Protein 1FVU (pdb70)

B-factor: mean 34.43, std 16.85, range [8.09, 100.43]

InterPro domains:
  IPR001304 C-type lectin-like [PF00059] (19-129)
  IPR001304 C-type lectin-like [PS50041] (9-129)
  IPR001304 C-type lectin-like [SM00034] (2-129)
  IPR016186 C-type lectin-like/link domain superfamily [G3DSA:3.10.100.10] (1-132)
  IPR016187 C-type lectin fold [SSF56436] (1-132)
  IPR018378 C-type lectin, conserved site [PS00615] (103-128)
  IPR050111 C-type lectin and snaclec domain-containing protein [PTHR22803] (2-131)

CATH classification: 3.10.100.10

Sequence (508 aa):
DCPSGWSSYEGNCYKFFQQKMNWADAERFCSEQAKGGHLVSIKIYSKEKDFVGDLVTKNIQSSDLYAWIGLRVENKEKQCSSEWSDGSSVSYENVVERTVKKCFALEKDLGFVLWINLYCAQKNPFVCKSPPPDCPPDWSSYEGHCYRFFKEWMHWDDAEEFCTEQQTGAHLVSFQSKEEADFVRSLTSEMLKGDVVWIGLSDVWNKCRFEWTDGMEFDYLIAEYECVASKPTNNKWWIIPCTRFKNFVCEFQADCPSGWSSYEGNCYKFFQQKMNWADAERFCSEQAKGGHLVSIKIYSKEKDFVGDLVTKNIQSSDLYAWIGLRVENKEKQCSSEWSDGSSVSYENVVERTVKKCFALEKDLGFVLWINLYCAQKNPFVCKSPPPDCPPDWSSYEGHCYRFFKEWMHWDDAEEFCTEQQTGAHLVSFQSKEEADFVRSLTSEMLKGDVVWIGLSDVWNKCRFEWTDGMEFDYLIAEYECVASKPTNNKWWIIPCTRFKNFVCEFQA

Foldseek 3Di:
DADPQWDDDPQKTKHWFFFWAFQVVVQVVQCVVAPQKGFADDPLVDCRLVVVLVRCVVPPDDPFFWAFGPFWDPDPDQDPDQADPVRHGDDDDDDDLQVRFTTKTQGPPPRSSDIDTHRRRGIGIGMMMGGHD/DDDPQWDDDPQKTKAWFQFWDQQVVQQVVQCVVDPAKGFADDPDVVVLLVVLVRCPPFDQPDWAFGPFWQVPVVDADDDPVGDHDPDVPDATWGWTARSVVRDIDIGHSRGIHIGMMMGSD/DAPPQWDDDPQKTKHWFQWWAFQVVQQVVQCVVDPQKGFADDDLPDCRLVVVLVRCLVDYDPPAFWAFGRFWAPDPDQDPDQADPVRHGDDDDDDDLQVRFTTKTQGPVPRSRDIDTHRRRGIGIGMMMGGGD/DDDPQWDDDDQKTKHWFPFWFFQVVQQVVQCVPDPAKGFADDPDPVVLLVVLVRCVPDDAPDWAFGPFKPVPQPDDDQDPDPDGDPDSPDAIWGWTFHSPNRDIDIGHSGGTHITMMMDGD

Solvent-accessible surface area: 22685 Å² total; per-residue (Å²): 147,20,60,118,57,31,39,61,46,138,48,43,0,3,58,16,18,49,114,98,33,36,22,62,60,0,28,168,43,0,51,118,80,30,90,50,2,50,1,0,2,4,97,76,105,46,151,1,37,70,46,0,2,75,16,0,78,164,85,28,126,55,67,17,44,46,0,0,0,0,0,76,1,53,8,160,90,69,12,14,2,81,100,6,36,46,46,29,83,34,97,53,60,58,4,21,123,61,1,19,34,18,0,0,0,1,45,53,36,39,35,4,20,64,37,18,0,11,65,27,55,36,131,11,0,0,0,0,30,6,60,66,132,196,24,32,115,123,23,38,70,51,143,73,48,11,4,76,28,12,109,73,101,33,10,13,46,55,0,24,97,38,0,57,122,57,66,122,39,0,48,1,0,3,4,84,38,112,96,12,5,52,45,4,109,80,36,4,85,113,20,54,133,13,12,1,2,0,0,0,0,19,27,0,0,43,102,7,122,13,87,10,40,49,66,59,157,21,130,169,150,34,10,41,36,6,0,0,0,3,32,12,66,68,14,96,0,26,1,3,28,1,2,29,24,12,5,0,0,0,12,24,131,91,162,25,53,116,62,29,39,81,40,121,59,39,0,2,60,18,12,52,93,108,48,32,22,61,34,0,28,122,28,0,54,122,81,24,196,37,2,54,0,0,0,5,98,57,99,36,166,0,11,81,45,0,2,79,21,0,75,151,86,18,100,97,70,10,65,48,0,0,0,0,0,77,2,64,12,180,94,74,2,12,3,86,91,3,36,51,46,34,85,30,90,49,45,29,10,27,82,68,6,6,43,16,0,0,0,2,21,40,29,18,29,5,15,20,31,20,6,11,48,29,56,32,103,11,0,0,0,0,18,3,66,70,142,174,29,54,116,105,21,46,66,50,139,54,39,3,3,69,25,12,83,72,82,51,21,15,54,66,0,24,99,44,0,55,130,73,45,103,60,0,41,0,0,0,4,91,36,119,86,8,1,55,42,3,82,79,35,16,105,117,34,83,150,23,20,9,4,0,0,1,0,15,26,0,1,23,97,7,116,13,90,15,42,36,86,43,150,38,132,165,110,52,4,22,23,9,0,0,0,3,36,17,53,82,10,80,0,33,3,21,30,3,13,78,87,28,0,0,0,0,8,22,144,97

Radius of gyration: 24.45 Å; Cα contacts (8 Å, |Δi|>4): 1153; chains: 4; bounding box: 59×62×69 Å

Organism: Bothrops jararaca (NCBI:txid8724)

Nearest PDB structures (foldseek):
  1fvu-assembly1_A  TM=1.008E+00  e=7.105E-29  Bothrops jararaca
  1v4l-assembly1_A  TM=9.682E-01  e=2.156E-19  Protobothrops mucrosquamatus
  1c3a-assembly1_A  TM=9.721E-01  e=1.277E-18  Protobothrops flavoviridis
  1uos-assembly1_A  TM=9.691E-01  e=5.232E-18  Crotalus durissus terrificus
  3bx4-assembly1_C  TM=9.411E-01  e=2.074E-16  unclassified

Structure (mmCIF, N/CA/C/O backbone):
data_1FVU
#
_entry.id   1FVU
#
_cell.length_a   64.829
_cell.length_b   69.666
_cell.length_c   103.509
_cell.angle_alpha   90.00
_cell.angle_beta   90.00
_cell.angle_gamma   90.00
#
_symmetry.space_group_name_H-M   'P 21 21 21'
#
loop_
_entity.id
_entity.type
_entity.pdbx_description
1 polymer 'BOTROCETIN ALPHA CHAIN'
2 polymer 'BOTROCETIN BETA CHAIN'
3 non-polymer 'MAGNESIUM ION'
4 water water
#
loop_
_atom_site.group_PDB
_atom_site.id
_atom_site.type_symbol
_atom_site.label_atom_id
_atom_site.label_alt_id
_atom_site.label_comp_id
_atom_site.label_asym_id
_atom_site.label_entity_id
_atom_site.label_seq_id
_atom_site.pdbx_PDB_ins_code
_atom_site.Cartn_x
_atom_site.Cartn_y
_atom_site.Cartn_z
_atom_site.occupancy
_atom_site.B_iso_or_equiv
_atom_site.auth_seq_id
_atom_site.auth_comp_id
_atom_site.auth_asym_id
_atom_site.auth_atom_id
_atom_site.pdbx_PDB_model_num
ATOM 1 N N . ASP A 1 1 ? -5.339 23.400 50.496 1.00 36.72 1 ASP A N 1
ATOM 2 C CA . ASP A 1 1 ? -5.535 21.955 50.184 1.00 36.51 1 ASP A CA 1
ATOM 3 C C . ASP A 1 1 ? -6.027 21.818 48.750 1.00 34.98 1 ASP A C 1
ATOM 4 O O . ASP A 1 1 ? -6.450 22.793 48.130 1.00 31.02 1 ASP A O 1
ATOM 9 N N . CYS A 1 2 ? -5.966 20.601 48.223 1.00 33.38 2 CYS A N 1
ATOM 10 C CA . CYS A 1 2 ? -6.422 20.331 46.864 1.00 32.09 2 CYS A CA 1
ATOM 11 C C . CYS A 1 2 ? -6.908 18.892 46.787 1.00 31.11 2 CYS A C 1
ATOM 12 O O . CYS A 1 2 ? -6.512 18.053 47.597 1.00 28.26 2 CYS A O 1
ATOM 15 N N . PRO A 1 3 ? -7.803 18.591 45.836 1.00 28.97 3 PRO A N 1
ATOM 16 C CA . PRO A 1 3 ? -8.270 17.208 45.748 1.00 28.21 3 PRO A CA 1
ATOM 17 C C . PRO A 1 3 ? -7.158 16.302 45.231 1.00 26.65 3 PRO A C 1
ATOM 18 O O . PRO A 1 3 ? -6.176 16.773 44.659 1.00 25.14 3 PRO A O 1
ATOM 22 N N . SER A 1 4 ? -7.313 15.003 45.451 1.00 27.35 4 SER A N 1
ATOM 23 C CA . SER A 1 4 ? -6.336 14.016 45.010 1.00 25.60 4 SER A CA 1
ATOM 24 C C . SER A 1 4 ? -6.044 14.141 43.516 1.00 24.49 4 SER A C 1
ATOM 25 O O . SER A 1 4 ? -6.964 14.191 42.701 1.00 26.79 4 SER A O 1
ATOM 28 N N . GLY A 1 5 ? -4.760 14.194 43.168 1.00 26.97 5 GLY A N 1
ATOM 29 C CA . GLY A 1 5 ? -4.369 14.303 41.773 1.00 29.19 5 GLY A CA 1
ATOM 30 C C . GLY A 1 5 ? -4.012 15.717 41.353 1.00 31.72 5 GLY A C 1
ATOM 31 O O . GLY A 1 5 ? -3.293 15.923 40.371 1.00 33.96 5 GLY A O 1
ATOM 32 N N . TRP A 1 6 ? -4.516 16.694 42.099 1.00 29.15 6 TRP A N 1
ATOM 33 C CA . TRP A 1 6 ? -4.251 18.097 41.800 1.00 26.49 6 TRP A CA 1
ATOM 34 C C . TRP A 1 6 ? -3.141 18.613 42.705 1.00 29.87 6 TRP A C 1
ATOM 35 O O . TRP A 1 6 ? -3.074 18.249 43.881 1.00 33.51 6 TRP A O 1
ATOM 46 N N . SER A 1 7 ? -2.267 19.450 42.158 1.00 27.27 7 SER A N 1
ATOM 47 C CA . SER A 1 7 ? -1.158 20.004 42.923 1.00 30.02 7 SER A CA 1
ATOM 48 C C . SER A 1 7 ? -1.459 21.436 43.338 1.00 34.23 7 SER A C 1
ATOM 49 O O . SER A 1 7 ? -1.918 22.249 42.532 1.00 28.74 7 SER A O 1
ATOM 52 N N . SER A 1 8 ? -1.190 21.740 44.602 1.00 34.38 8 SER A N 1
ATOM 53 C CA . SER A 1 8 ? -1.456 23.061 45.148 1.00 35.59 8 SER A CA 1
ATOM 54 C C . SER A 1 8 ? -0.302 24.041 44.995 1.00 35.68 8 SER A C 1
ATOM 55 O O . SER A 1 8 ? 0.866 23.679 45.133 1.00 32.63 8 SER A O 1
ATOM 58 N N . TYR A 1 9 ? -0.653 25.288 44.703 1.00 33.22 9 TYR A N 1
ATOM 59 C CA . TYR A 1 9 ? 0.311 26.369 44.557 1.00 32.70 9 TYR A CA 1
ATOM 60 C C . TYR A 1 9 ? -0.390 27.700 44.780 1.00 31.51 9 TYR A C 1
ATOM 61 O O . TYR A 1 9 ? -1.375 28.019 44.110 1.00 30.96 9 TYR A O 1
ATOM 70 N N . GLU A 1 10 ? 0.124 28.467 45.734 1.00 33.79 10 GLU A N 1
ATOM 71 C CA . GLU A 1 10 ? -0.430 29.771 46.081 1.00 36.98 10 GLU A CA 1
ATOM 72 C C . GLU A 1 10 ? -1.937 29.759 46.310 1.00 35.93 10 GLU A C 1
ATOM 73 O O . GLU A 1 10 ? -2.644 30.690 45.911 1.00 34.27 10 GLU A O 1
ATOM 79 N N . GLY A 1 11 ? -2.429 28.705 46.954 1.00 31.99 11 GLY A N 1
ATOM 80 C CA . GLY A 1 11 ? -3.849 28.622 47.254 1.00 30.17 11 GLY A CA 1
ATOM 81 C C . GLY A 1 11 ? -4.769 28.083 46.178 1.00 30.59 11 GLY A C 1
ATOM 82 O O . GLY A 1 11 ? -5.974 27.948 46.401 1.00 36.04 11 GLY A O 1
ATOM 83 N N . ASN A 1 12 ? -4.225 27.776 45.009 1.00 24.90 12 ASN A N 1
ATOM 84 C CA . ASN A 1 12 ? -5.047 27.242 43.934 1.00 25.05 12 ASN A CA 1
ATOM 85 C C . ASN A 1 12 ? -4.613 25.826 43.581 1.00 21.89 12 ASN A C 1
ATOM 86 O O . ASN A 1 12 ? -3.578 25.354 44.052 1.00 24.17 12 ASN A O 1
ATOM 91 N N . CYS A 1 13 ? -5.411 25.142 42.768 1.00 21.02 13 CYS A N 1
ATOM 92 C CA . CYS A 1 13 ? -5.092 23.770 42.392 1.00 23.19 13 CYS A CA 1
ATOM 93 C C . CYS A 1 13 ? -4.839 23.583 40.896 1.00 27.34 13 CYS A C 1
ATOM 94 O O . CYS A 1 13 ? -5.609 24.050 40.048 1.00 28.58 13 CYS A O 1
ATOM 97 N N . TYR A 1 14 ? -3.749 22.880 40.594 1.00 26.29 14 TYR A N 1
ATOM 98 C CA . TYR A 1 14 ? -3.324 22.636 39.219 1.00 24.83 14 TYR A CA 1
ATOM 99 C C . TYR A 1 14 ? -3.224 21.152 38.874 1.00 28.01 14 TYR A C 1
ATOM 100 O O . TYR A 1 14 ? -2.875 20.328 39.731 1.00 23.00 14 TYR A O 1
ATOM 109 N N . LYS A 1 15 ? -3.514 20.812 37.618 1.00 24.15 15 LYS A N 1
ATOM 110 C CA . LYS A 1 15 ? -3.410 19.425 37.178 1.00 28.29 15 LYS A CA 1
ATOM 111 C C . LYS A 1 15 ? -3.171 19.271 35.681 1.00 32.30 15 LYS A C 1
ATOM 112 O O . LYS A 1 15 ? -3.895 19.837 34.854 1.00 30.72 15 LYS A O 1
ATOM 118 N N . PHE A 1 16 ? -2.142 18.497 35.346 1.00 31.41 16 PHE A N 1
ATOM 119 C CA . PHE A 1 16 ? -1.794 18.213 33.960 1.00 33.32 16 PHE A CA 1
ATOM 120 C C . PHE A 1 16 ? -2.619 17.018 33.500 1.00 32.49 16 PHE A C 1
ATOM 121 O O . PHE A 1 16 ? -2.699 16.007 34.199 1.00 31.82 16 PHE A O 1
ATOM 129 N N . PHE A 1 17 ? -3.237 17.140 32.330 1.00 32.60 17 PHE A N 1
ATOM 130 C CA . PHE A 1 17 ? -4.039 16.061 31.765 1.00 33.33 17 PHE A CA 1
ATOM 131 C C . PHE A 1 17 ? -3.384 15.535 30.488 1.00 40.39 17 PHE A C 1
ATOM 132 O O . PHE A 1 17 ? -2.975 16.312 29.624 1.00 37.80 17 PHE A O 1
ATOM 140 N N . GLN A 1 18 ? -3.294 14.212 30.373 1.00 46.26 18 GLN A N 1
ATOM 141 C CA . GLN A 1 18 ? -2.680 13.580 29.209 1.00 52.57 18 GLN A CA 1
ATOM 142 C C . GLN A 1 18 ? -3.628 13.339 28.040 1.00 50.84 18 GLN A C 1
ATOM 143 O O . GLN A 1 18 ? -3.181 13.071 26.927 1.00 52.44 18 GLN A O 1
ATOM 149 N N . GLN A 1 19 ? -4.931 13.424 28.285 1.00 49.80 19 GLN A N 1
ATOM 150 C CA . GLN A 1 19 ? -5.894 13.227 27.211 1.00 48.46 19 GLN A CA 1
ATOM 151 C C . GLN A 1 19 ? -5.684 14.369 26.230 1.00 44.91 19 GLN A C 1
ATOM 152 O O . GLN A 1 19 ? -5.616 15.528 26.634 1.00 41.19 19 GLN A O 1
ATOM 158 N N . LYS A 1 20 ? -5.567 14.049 24.948 1.00 41.23 20 LYS A N 1
ATOM 159 C CA . LYS A 1 20 ? -5.372 15.079 23.939 1.00 40.48 20 LYS A CA 1
ATOM 160 C C . LYS A 1 20 ? -6.712 15.632 23.477 1.00 38.43 20 LYS A C 1
ATOM 161 O O . LYS A 1 20 ? -7.598 14.882 23.063 1.00 35.40 20 LYS A O 1
ATOM 167 N N . MET A 1 21 ? -6.850 16.951 23.561 1.00 33.73 21 MET A N 1
ATOM 168 C CA . MET A 1 21 ? -8.074 17.633 23.166 1.00 29.45 21 MET A CA 1
ATOM 169 C C . MET A 1 21 ? -7.708 18.940 22.478 1.00 27.64 21 MET A C 1
ATOM 170 O O . MET A 1 21 ? -6.616 19.460 22.683 1.00 26.71 21 MET A O 1
ATOM 175 N N . ASN A 1 22 ? -8.608 19.471 21.656 1.00 24.91 22 ASN A N 1
ATOM 176 C CA . ASN A 1 22 ? -8.319 20.744 21.017 1.00 27.33 22 ASN A CA 1
ATOM 177 C C . ASN A 1 22 ? -8.458 21.796 22.113 1.00 25.99 22 ASN A C 1
ATOM 178 O O . ASN A 1 22 ? -9.005 21.516 23.180 1.00 24.30 22 ASN A O 1
ATOM 183 N N . TRP A 1 23 ? -7.962 22.997 21.852 1.00 25.41 23 TRP A N 1
ATOM 184 C CA . TRP A 1 23 ? -7.996 24.079 22.827 1.00 24.16 23 TRP A CA 1
ATOM 185 C C . TRP A 1 23 ? -9.355 24.312 23.502 1.00 25.37 23 TRP A C 1
ATOM 186 O O . TRP A 1 23 ? -9.452 24.319 24.732 1.00 22.17 23 TRP A O 1
ATOM 197 N N . ALA A 1 24 ? -10.402 24.505 22.706 1.00 22.00 24 ALA A N 1
ATOM 198 C CA . ALA A 1 24 ? -11.733 24.759 23.250 1.00 28.86 24 ALA A CA 1
ATOM 199 C C . ALA A 1 24 ? -12.289 23.623 24.111 1.00 27.81 24 ALA A C 1
ATOM 200 O O . ALA A 1 24 ? -12.885 23.871 25.160 1.00 24.17 24 ALA A O 1
ATOM 202 N N . ASP A 1 25 ? -12.110 22.382 23.671 1.00 27.24 25 ASP A N 1
ATOM 203 C CA . ASP A 1 25 ? -12.607 21.245 24.441 1.00 31.26 25 ASP A CA 1
ATOM 204 C C . ASP A 1 25 ? -11.859 21.128 25.759 1.00 30.91 25 ASP A C 1
ATOM 205 O O . ASP A 1 25 ? -12.433 20.729 26.772 1.00 34.14 25 ASP A O 1
ATOM 210 N N . ALA A 1 26 ? -10.576 21.477 25.743 1.00 24.93 26 ALA A N 1
ATOM 211 C CA . ALA A 1 26 ? -9.764 21.422 26.951 1.00 24.37 26 ALA A CA 1
ATOM 212 C C . ALA A 1 26 ? -10.270 22.456 27.959 1.00 23.88 26 ALA A C 1
ATOM 213 O O . ALA A 1 26 ? -10.364 22.171 29.149 1.00 23.45 26 ALA A O 1
ATOM 215 N N . GLU A 1 27 ? -10.596 23.657 27.485 1.00 22.58 27 GLU A N 1
ATOM 216 C CA . GLU A 1 27 ? -11.114 24.694 28.371 1.00 25.26 27 GLU A CA 1
ATOM 217 C C . GLU A 1 27 ? -12.441 24.218 28.951 1.00 24.43 27 GLU A C 1
ATOM 218 O O . GLU A 1 27 ? -12.666 24.311 30.157 1.00 24.50 27 GLU A O 1
ATOM 224 N N . ARG A 1 28 ? -13.313 23.705 28.091 1.00 26.56 28 ARG A N 1
ATOM 225 C CA . ARG A 1 28 ? -14.603 23.204 28.541 1.00 31.30 28 ARG A CA 1
ATOM 226 C C . ARG A 1 28 ? -14.382 22.096 29.566 1.00 30.56 28 ARG A C 1
ATOM 227 O O . ARG A 1 28 ? -15.025 22.070 30.615 1.00 28.17 28 ARG A O 1
ATOM 235 N N . PHE A 1 29 ? -13.466 21.182 29.263 1.00 29.35 29 PHE A N 1
ATOM 236 C CA . PHE A 1 29 ? -13.170 20.089 30.180 1.00 29.14 29 PHE A CA 1
ATOM 237 C C . PHE A 1 29 ? -12.718 20.640 31.539 1.00 29.00 29 PHE A C 1
ATOM 238 O O . PHE A 1 29 ? -13.267 20.271 32.579 1.00 29.94 29 PHE A O 1
ATOM 246 N N . CYS A 1 30 ? -11.736 21.534 31.535 1.00 24.96 30 CYS A N 1
ATOM 247 C CA . CYS A 1 30 ? -11.255 22.120 32.786 1.00 26.56 30 CYS A CA 1
ATOM 248 C C . CYS A 1 30 ? -12.390 22.744 33.599 1.00 27.12 30 CYS A C 1
ATOM 249 O O . CYS A 1 30 ? -12.393 22.660 34.828 1.00 25.73 30 CYS A O 1
ATOM 252 N N . SER A 1 31 ? -13.353 23.362 32.919 1.00 24.55 31 SER A N 1
ATOM 253 C CA . SER A 1 31 ? -14.462 24.013 33.615 1.00 31.58 31 SER A CA 1
ATOM 254 C C . SER A 1 31 ? -15.406 23.031 34.296 1.00 34.28 31 SER A C 1
ATOM 255 O O . SER A 1 31 ? -16.149 23.407 35.208 1.00 34.15 31 SER A O 1
ATOM 258 N N . GLU A 1 32 ? -15.376 21.777 33.862 1.00 34.31 32 GLU A N 1
ATOM 259 C CA . GLU A 1 32 ? -16.245 20.758 34.439 1.00 39.38 32 GLU A CA 1
ATOM 260 C C . GLU A 1 32 ? -15.578 19.966 35.563 1.00 39.19 32 GLU A C 1
ATOM 261 O O . GLU A 1 32 ? -16.259 19.426 36.434 1.00 37.31 32 GLU A O 1
ATOM 267 N N . GLN A 1 33 ? -14.250 19.903 35.546 1.00 40.40 33 GLN A N 1
ATOM 268 C CA . GLN A 1 33 ? -13.506 19.167 36.565 1.00 44.78 33 GLN A CA 1
ATOM 269 C C . GLN A 1 33 ? -13.620 19.783 37.956 1.00 45.89 33 GLN A C 1
ATOM 270 O O . GLN A 1 33 ? -13.429 19.099 38.962 1.00 42.05 33 GLN A O 1
ATOM 276 N N . ALA A 1 34 ? -13.927 21.074 38.007 1.00 47.29 34 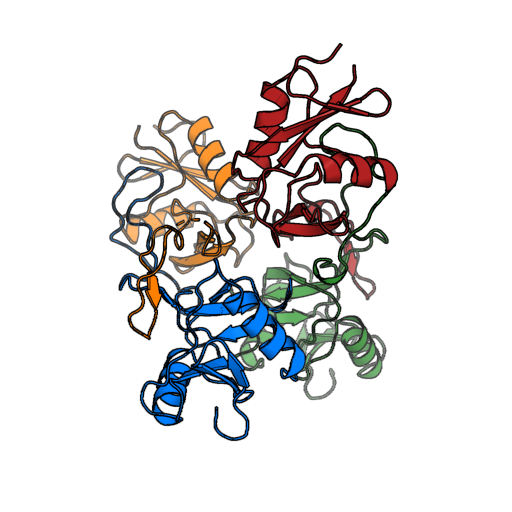ALA A N 1
ATOM 277 C CA . ALA A 1 34 ? -14.075 21.778 39.275 1.00 49.81 34 ALA A CA 1
ATOM 278 C C . ALA A 1 34 ? -14.694 23.147 39.035 1.00 50.35 34 ALA A C 1
ATOM 279 O O . ALA A 1 34 ? -14.462 23.766 37.996 1.00 50.00 34 ALA A O 1
ATOM 281 N N . LYS A 1 35 ? -15.490 23.613 39.993 1.00 49.58 35 LYS A N 1
ATOM 282 C CA . LYS A 1 35 ? -16.130 24.917 39.866 1.00 49.06 35 LYS A CA 1
ATOM 283 C C . LYS A 1 35 ? -15.030 25.955 39.757 1.00 44.78 35 LYS A C 1
ATOM 284 O O . LYS A 1 35 ? -14.049 25.905 40.496 1.00 47.29 35 LYS A O 1
ATOM 286 N N . GLY A 1 36 ? -15.186 26.887 38.820 1.00 39.97 36 GLY A N 1
ATOM 287 C CA . GLY A 1 36 ? -14.185 27.918 38.633 1.00 32.15 36 GLY A CA 1
ATOM 288 C C . GLY A 1 36 ? -12.973 27.425 37.859 1.00 29.76 36 GLY A C 1
ATOM 289 O O . GLY A 1 36 ? -12.021 28.174 37.640 1.00 26.49 36 GLY A O 1
ATOM 290 N N . GLY A 1 37 ? -13.002 26.162 37.449 1.00 25.94 37 GLY A N 1
ATOM 291 C CA . GLY A 1 37 ? -11.889 25.607 36.697 1.00 24.54 37 GLY A CA 1
ATOM 292 C C . GLY A 1 37 ? -11.765 26.176 35.290 1.00 25.89 37 GLY A C 1
ATOM 293 O O . GLY A 1 37 ? -12.764 26.433 34.622 1.00 21.01 37 GLY A O 1
ATOM 294 N N . HIS A 1 38 ? -10.524 26.363 34.847 1.00 26.13 38 HIS A N 1
ATOM 295 C CA . HIS A 1 38 ? -10.208 26.897 33.518 1.00 21.57 38 HIS A CA 1
ATOM 296 C C . HIS A 1 38 ? -8.877 26.317 33.064 1.00 22.00 38 HIS A C 1
ATOM 297 O O . HIS A 1 38 ? -8.189 25.649 33.837 1.00 19.53 38 HIS A O 1
ATOM 304 N N . LEU A 1 39 ? -8.514 26.587 31.810 1.00 25.06 39 LEU A N 1
ATOM 305 C CA . LEU A 1 39 ? -7.211 26.174 31.309 1.00 20.26 39 LEU A CA 1
ATOM 306 C C . LEU A 1 39 ? -6.340 27.121 32.122 1.00 22.50 39 LEU A C 1
ATOM 307 O O . LEU A 1 39 ? -6.744 28.248 32.400 1.00 19.11 39 LEU A O 1
ATOM 312 N N . VAL A 1 40 ? -5.160 26.673 32.520 1.00 22.76 40 VAL A N 1
ATOM 313 C CA . VAL A 1 40 ? -4.289 27.504 33.336 1.00 23.98 40 VAL A CA 1
ATOM 314 C C . VAL A 1 40 ? -3.931 28.852 32.722 1.00 24.98 40 VAL A C 1
ATOM 315 O O . VAL A 1 40 ? -3.717 28.965 31.514 1.00 25.88 40 VAL A O 1
ATOM 319 N N . SER A 1 41 ? -3.899 29.879 33.566 1.00 23.55 41 SER A N 1
ATOM 320 C CA . SER A 1 41 ? -3.491 31.210 33.143 1.00 24.07 41 SER A CA 1
ATOM 321 C C . SER A 1 41 ? -2.156 31.343 33.869 1.00 28.00 41 SER A C 1
ATOM 322 O O . SER A 1 41 ? -1.935 30.668 34.880 1.00 31.36 41 SER A O 1
ATOM 325 N N . ILE A 1 42 ? -1.259 32.180 33.367 1.00 26.87 42 ILE A N 1
ATOM 326 C CA . ILE A 1 42 ? 0.047 32.296 33.995 1.00 31.61 42 ILE A CA 1
ATOM 327 C C . ILE A 1 42 ? 0.566 33.713 34.176 1.00 33.58 42 ILE A C 1
ATOM 328 O O . ILE A 1 42 ? 0.731 34.460 33.212 1.00 35.77 42 ILE A O 1
ATOM 333 N N . LYS A 1 43 ? 0.809 34.071 35.432 1.00 41.55 43 LYS A N 1
ATOM 334 C CA . LYS A 1 43 ? 1.353 35.373 35.776 1.00 52.06 43 LYS A CA 1
ATOM 335 C C . LYS A 1 43 ? 2.857 35.164 35.633 1.00 60.39 43 LYS A C 1
ATOM 336 O O . LYS A 1 43 ? 3.570 34.906 36.603 1.00 60.80 43 LYS A O 1
ATOM 342 N N . ILE A 1 44 ? 3.308 35.257 34.386 1.00 67.16 44 ILE A N 1
ATOM 343 C CA . ILE A 1 44 ? 4.696 35.045 33.997 1.00 74.65 44 ILE A CA 1
ATOM 344 C C . ILE A 1 44 ? 5.755 35.862 34.741 1.00 80.12 44 ILE A C 1
ATOM 345 O O . ILE A 1 44 ? 6.950 35.723 34.477 1.00 85.75 44 ILE A O 1
ATOM 350 N N . TYR A 1 45 ? 5.332 36.706 35.670 1.00 80.69 45 TYR A N 1
ATOM 351 C CA . TYR A 1 45 ? 6.262 37.520 36.445 1.00 77.43 45 TYR A CA 1
ATOM 352 C C . TYR A 1 45 ? 6.397 36.975 37.864 1.00 74.79 45 TYR A C 1
ATOM 353 O O . TYR A 1 45 ? 7.038 37.591 38.716 1.00 78.32 45 TYR A O 1
ATOM 355 N N . SER A 1 46 ? 5.785 35.819 38.110 1.00 68.95 46 SER A N 1
ATOM 356 C CA . SER A 1 46 ? 5.838 35.182 39.420 1.00 62.10 46 SER A CA 1
ATOM 357 C C . SER A 1 46 ? 6.322 33.748 39.247 1.00 58.31 46 SER A C 1
ATOM 358 O O . SER A 1 46 ? 6.552 33.298 38.125 1.00 59.85 46 SER A O 1
ATOM 361 N N . LYS A 1 47 ? 6.469 33.030 40.355 1.00 54.84 47 LYS A N 1
ATOM 362 C CA . LYS A 1 47 ? 6.939 31.654 40.302 1.00 52.78 47 LYS A CA 1
ATOM 363 C C . LYS A 1 47 ? 5.870 30.681 39.812 1.00 47.57 47 LYS A C 1
ATOM 364 O O . LYS A 1 47 ? 6.076 29.468 39.823 1.00 44.09 47 LYS A O 1
ATOM 370 N N . GLU A 1 48 ? 4.732 31.210 39.373 1.00 44.13 48 GLU A N 1
ATOM 371 C CA . GLU A 1 48 ? 3.662 30.353 38.874 1.00 40.09 48 GLU A CA 1
ATOM 372 C C . GLU A 1 48 ? 4.099 29.626 37.603 1.00 40.48 48 GLU A C 1
ATOM 373 O O . GLU A 1 48 ? 3.803 28.447 37.425 1.00 37.65 48 GLU A O 1
ATOM 379 N N . LYS A 1 49 ? 4.811 30.317 36.721 1.00 43.34 49 LYS A N 1
ATOM 380 C CA . LYS A 1 49 ? 5.247 29.671 35.490 1.00 48.03 49 LYS A CA 1
ATOM 381 C C . LYS A 1 49 ? 6.261 28.571 35.783 1.00 44.09 49 LYS A C 1
ATOM 382 O O . LYS A 1 49 ? 6.246 27.515 35.147 1.00 43.33 49 LYS A O 1
ATOM 388 N N . ASP A 1 50 ? 7.136 28.815 36.753 1.00 42.88 50 ASP A N 1
ATOM 389 C CA . ASP A 1 50 ? 8.140 27.827 37.128 1.00 41.31 50 ASP A CA 1
ATOM 390 C C . ASP A 1 50 ? 7.426 26.598 37.667 1.00 37.30 50 ASP A C 1
ATOM 391 O O . ASP A 1 50 ? 7.781 25.466 37.341 1.00 39.89 50 ASP A O 1
ATOM 396 N N . PHE A 1 51 ? 6.410 26.831 38.493 1.00 32.67 51 PHE A N 1
ATOM 397 C CA . PHE A 1 51 ? 5.639 25.741 39.075 1.00 31.04 51 PHE A CA 1
ATOM 398 C C . PHE A 1 51 ? 4.926 24.948 37.993 1.00 30.85 51 PHE A C 1
ATOM 399 O O . PHE A 1 51 ? 4.977 23.720 37.984 1.00 31.83 51 PHE A O 1
ATOM 407 N N . VAL A 1 52 ? 4.259 25.656 37.083 1.00 27.29 52 VAL A N 1
ATOM 408 C CA . VAL A 1 52 ? 3.527 25.006 36.003 1.00 27.19 52 VAL A CA 1
ATOM 409 C C . VAL A 1 52 ? 4.469 24.276 35.044 1.00 23.33 52 VAL A C 1
ATOM 410 O O . VAL A 1 52 ? 4.149 23.195 34.553 1.00 29.81 52 VAL A O 1
ATOM 414 N N . GLY A 1 53 ? 5.630 24.863 34.779 1.00 28.92 53 GLY A N 1
ATOM 415 C CA . GLY A 1 53 ? 6.583 24.208 33.900 1.00 31.07 53 GLY A CA 1
ATOM 416 C C . GLY A 1 53 ? 7.035 22.905 34.539 1.00 33.34 53 GLY A C 1
ATOM 417 O O . GLY A 1 53 ? 7.058 21.858 33.892 1.00 29.94 53 GLY A O 1
ATOM 418 N N . ASP A 1 54 ? 7.388 22.976 35.823 1.00 36.70 54 ASP A N 1
ATOM 419 C CA . ASP A 1 54 ? 7.831 21.804 36.581 1.00 42.53 54 ASP A CA 1
ATOM 420 C C . ASP A 1 54 ? 6.746 20.742 36.616 1.00 41.19 54 ASP A C 1
ATOM 421 O O . ASP A 1 54 ? 7.017 19.552 36.454 1.00 42.89 54 ASP A O 1
ATOM 426 N N . LEU A 1 55 ? 5.514 21.182 36.845 1.00 41.31 55 LEU A N 1
ATOM 427 C CA . LEU A 1 55 ? 4.382 20.273 36.912 1.00 37.95 55 LEU A CA 1
ATOM 428 C C . LEU A 1 55 ? 4.229 19.483 35.622 1.00 35.95 55 LEU A C 1
ATOM 429 O O . LEU A 1 55 ? 3.998 18.275 35.649 1.00 37.27 55 LEU A O 1
ATOM 434 N N . VAL A 1 56 ? 4.351 20.165 34.489 1.00 34.15 56 VAL A N 1
ATOM 435 C CA . VAL A 1 56 ? 4.209 19.502 33.198 1.00 34.53 56 VAL A CA 1
ATOM 436 C C . VAL A 1 56 ? 5.369 18.543 32.948 1.00 34.91 56 VAL A C 1
ATOM 437 O O . VAL A 1 56 ? 5.165 17.392 32.566 1.00 35.15 56 VAL A O 1
ATOM 441 N N . THR A 1 57 ? 6.587 19.025 33.168 1.00 37.91 57 THR A N 1
ATOM 442 C CA . THR A 1 57 ? 7.780 18.215 32.963 1.00 43.55 57 THR A CA 1
ATOM 443 C C . THR A 1 57 ? 7.715 16.914 33.761 1.00 43.94 57 THR A C 1
ATOM 444 O O . THR A 1 57 ? 7.951 15.835 33.225 1.00 43.51 57 THR A O 1
ATOM 448 N N . LYS A 1 58 ? 7.376 17.026 35.040 1.00 46.50 58 LYS A N 1
ATOM 449 C CA . LYS A 1 58 ? 7.301 15.872 35.930 1.00 52.20 58 LYS A CA 1
ATOM 450 C C . LYS A 1 58 ? 6.166 14.890 35.657 1.00 53.74 58 LYS A C 1
ATOM 451 O O . LYS A 1 58 ? 6.343 13.681 35.808 1.00 52.53 58 LYS A O 1
ATOM 457 N N . ASN A 1 59 ? 5.005 15.401 35.261 1.00 54.56 59 ASN A N 1
ATOM 458 C CA . ASN A 1 59 ? 3.854 14.537 35.020 1.00 54.77 59 ASN A CA 1
ATOM 459 C C . ASN A 1 59 ? 3.547 14.211 33.569 1.00 52.54 59 ASN A C 1
ATOM 460 O O . ASN A 1 59 ? 2.689 13.368 33.297 1.00 51.68 59 ASN A O 1
ATOM 465 N N . ILE A 1 60 ? 4.219 14.867 32.630 1.00 50.35 60 ILE A N 1
ATOM 466 C CA . ILE A 1 60 ? 3.935 14.565 31.237 1.00 46.98 60 ILE A CA 1
ATOM 467 C C . ILE A 1 60 ? 4.550 13.231 30.877 1.00 53.92 60 ILE A C 1
ATOM 468 O O . ILE A 1 60 ? 5.577 12.829 31.423 1.00 53.24 60 ILE A O 1
ATOM 473 N N . GLN A 1 61 ? 3.893 12.545 29.956 1.00 63.61 61 GLN A N 1
ATOM 474 C CA . GLN A 1 61 ? 4.322 11.237 29.500 1.00 72.78 61 GLN A CA 1
ATOM 475 C C . GLN A 1 61 ? 3.982 11.143 28.028 1.00 74.53 61 GLN A C 1
ATOM 476 O O . GLN A 1 61 ? 2.834 10.905 27.653 1.00 75.53 61 GLN A O 1
ATOM 482 N N . SER A 1 62 ? 5.000 11.344 27.206 1.00 76.97 62 SER A N 1
ATOM 483 C CA . SER A 1 62 ? 4.872 11.313 25.761 1.00 78.70 62 SER A CA 1
ATOM 484 C C . SER A 1 62 ? 5.993 12.185 25.245 1.00 78.55 62 SER A C 1
ATOM 485 O O . SER A 1 62 ? 6.714 12.806 26.024 1.00 78.69 62 SER A O 1
ATOM 488 N N . SER A 1 63 ? 6.149 12.220 23.932 1.00 76.71 63 SER A N 1
ATOM 489 C CA . SER A 1 63 ? 7.176 13.044 23.330 1.00 74.36 63 SER A CA 1
ATOM 490 C C . SER A 1 63 ? 6.505 14.376 23.028 1.00 68.24 63 SER A C 1
ATOM 491 O O . SER A 1 63 ? 7.115 15.279 22.458 1.00 70.72 63 SER A O 1
ATOM 494 N N . ASP A 1 64 ? 5.236 14.478 23.421 1.00 60.57 64 ASP A N 1
ATOM 495 C CA . ASP A 1 64 ? 4.438 15.677 23.203 1.00 48.17 64 ASP A CA 1
ATOM 496 C C . ASP A 1 64 ? 5.227 16.949 23.450 1.00 39.28 64 ASP A C 1
ATOM 497 O O . ASP A 1 64 ? 5.870 17.113 24.486 1.00 35.98 64 ASP A O 1
ATOM 502 N N . LEU A 1 65 ? 5.168 17.852 22.479 1.00 32.39 65 LEU A N 1
ATOM 503 C CA . LEU A 1 65 ? 5.887 19.112 22.556 1.00 32.08 65 LEU A CA 1
ATOM 504 C C . LEU A 1 65 ? 5.042 20.232 23.148 1.00 29.13 65 LEU A C 1
ATOM 505 O O . LEU A 1 65 ? 5.586 21.232 23.619 1.00 29.09 65 LEU A O 1
ATOM 510 N N . TYR A 1 66 ? 3.722 20.056 23.148 1.00 28.22 66 TYR A N 1
ATOM 511 C CA . TYR A 1 66 ? 2.821 21.099 23.643 1.00 30.08 66 TYR A CA 1
ATOM 512 C C . TYR A 1 66 ? 1.770 20.710 24.686 1.00 28.99 66 TYR A C 1
ATOM 513 O O . TYR A 1 66 ? 1.299 19.579 24.731 1.00 27.69 66 TYR A O 1
ATOM 522 N N . ALA A 1 67 ? 1.404 21.689 25.508 1.00 27.64 67 ALA A N 1
ATOM 523 C CA . ALA A 1 67 ? 0.383 21.538 26.535 1.00 29.22 67 ALA A CA 1
ATOM 524 C C . ALA A 1 67 ? -0.384 22.862 26.521 1.00 24.04 67 ALA A C 1
ATOM 525 O O . ALA A 1 67 ? 0.186 23.916 26.777 1.00 20.59 67 ALA A O 1
ATOM 527 N N . TRP A 1 68 ? -1.674 22.803 26.219 1.00 22.72 68 TRP A N 1
ATOM 528 C CA . TRP A 1 68 ? -2.504 24.005 26.147 1.00 21.50 68 TRP A CA 1
ATOM 529 C C . TRP A 1 68 ? -2.582 24.810 27.437 1.00 23.94 68 TRP A C 1
ATOM 530 O O . TRP A 1 68 ? -2.563 24.246 28.534 1.00 23.21 68 TRP A O 1
ATOM 541 N N . ILE A 1 69 ? -2.665 26.134 27.294 1.00 25.19 69 ILE A N 1
ATOM 542 C CA . ILE A 1 69 ? -2.854 27.026 28.431 1.00 22.43 69 ILE A CA 1
ATOM 543 C C . ILE A 1 69 ? -4.033 27.913 28.022 1.00 23.96 69 ILE A C 1
ATOM 544 O O . ILE A 1 69 ? -4.451 27.885 26.865 1.00 19.46 69 ILE A O 1
ATOM 549 N N . GLY A 1 70 ? -4.563 28.695 28.958 1.00 20.17 70 GLY A N 1
ATOM 550 C CA . GLY A 1 70 ? -5.736 29.499 28.665 1.00 19.04 70 GLY A CA 1
ATOM 551 C C . GLY A 1 70 ? -5.654 30.795 27.884 1.00 22.23 70 GLY A C 1
ATOM 552 O O . GLY A 1 70 ? -6.553 31.627 28.018 1.00 23.33 70 GLY A O 1
ATOM 553 N N . LEU A 1 71 ? -4.618 30.976 27.068 1.00 20.95 71 LEU A N 1
ATOM 554 C CA . LEU A 1 71 ? -4.469 32.207 26.290 1.00 20.14 71 LEU A CA 1
ATOM 555 C C . LEU A 1 71 ? -4.826 32.003 24.817 1.00 23.14 71 LEU A C 1
ATOM 556 O O . LEU A 1 71 ? -4.405 31.028 24.194 1.00 19.20 71 LEU A O 1
ATOM 561 N N . ARG A 1 72 ? -5.596 32.930 24.257 1.00 22.41 72 ARG A N 1
ATOM 562 C CA . ARG A 1 72 ? -5.998 32.830 22.859 1.00 26.04 72 ARG A CA 1
ATOM 563 C C . ARG A 1 72 ? -6.096 34.211 22.234 1.00 25.24 72 ARG A C 1
ATOM 564 O O . ARG A 1 72 ? -6.237 35.215 22.939 1.00 26.03 72 ARG A O 1
ATOM 572 N N . VAL A 1 73 ? -6.006 34.262 20.910 1.00 24.17 73 VAL A N 1
ATOM 573 C CA . VAL A 1 73 ? -6.136 35.527 20.204 1.00 23.82 73 VAL A CA 1
ATOM 574 C C . VAL A 1 73 ? -7.620 35.871 20.243 1.00 24.95 73 VAL A C 1
ATOM 575 O O . VAL A 1 73 ? -8.463 35.034 19.934 1.00 24.93 73 VAL A O 1
ATOM 579 N N . GLU A 1 74 ? -7.936 37.104 20.614 1.00 30.81 74 GLU A N 1
ATOM 580 C CA . GLU A 1 74 ? -9.324 37.535 20.697 1.00 39.48 74 GLU A CA 1
ATOM 581 C C . GLU A 1 74 ? -9.886 37.994 19.347 1.00 37.39 74 GLU A C 1
ATOM 582 O O . GLU A 1 74 ? -11.080 37.845 19.087 1.00 36.41 74 GLU A O 1
ATOM 588 N N . ASN A 1 75 ? -9.026 38.541 18.490 1.00 32.33 75 ASN A N 1
ATOM 589 C CA . ASN A 1 75 ? -9.441 39.024 17.171 1.00 33.30 75 ASN A CA 1
ATOM 590 C C . ASN A 1 75 ? -10.267 38.006 16.402 1.00 34.84 75 ASN A C 1
ATOM 591 O O . ASN A 1 75 ? -9.977 36.808 16.430 1.00 35.93 75 ASN A O 1
ATOM 596 N N . LYS A 1 76 ? -11.285 38.491 15.698 1.00 38.14 76 LYS A N 1
ATOM 597 C CA . LYS A 1 76 ? -12.150 37.626 14.908 1.00 41.82 76 LYS A CA 1
ATOM 598 C C . LYS A 1 76 ? -11.560 37.369 13.522 1.00 34.42 76 LYS A C 1
ATOM 599 O O . LYS A 1 76 ? -11.807 36.322 12.927 1.00 36.59 76 LYS A O 1
ATOM 605 N N . GLU A 1 77 ? -10.786 38.325 13.011 1.00 32.64 77 GLU A N 1
ATOM 606 C CA . GLU A 1 77 ? -10.150 38.194 11.696 1.00 30.90 77 GLU A CA 1
ATOM 607 C C . GLU A 1 77 ? -9.186 37.003 11.700 1.00 26.96 77 GLU A C 1
ATOM 608 O O . GLU A 1 77 ? -8.707 36.599 12.759 1.00 27.33 77 GLU A O 1
ATOM 614 N N . LYS A 1 78 ? -8.892 36.455 10.521 1.00 24.98 78 LYS A N 1
ATOM 615 C CA . LYS A 1 78 ? -7.984 35.309 10.421 1.00 24.13 78 LYS A CA 1
ATOM 616 C C . LYS A 1 78 ? -6.585 35.620 10.959 1.00 24.56 78 LYS A C 1
ATOM 617 O O . LYS A 1 78 ? -5.965 34.788 11.622 1.00 25.20 78 LYS A O 1
ATOM 623 N N . GLN A 1 79 ? -6.087 36.812 10.654 1.00 23.88 79 GLN A N 1
ATOM 624 C CA . GLN A 1 79 ? -4.781 37.249 11.127 1.00 23.59 79 GLN A CA 1
ATOM 625 C C . GLN A 1 79 ? -4.918 38.725 11.492 1.00 24.73 79 GLN A C 1
ATOM 626 O O . GLN A 1 79 ? -5.826 39.402 11.004 1.00 21.37 79 GLN A O 1
ATOM 632 N N . CYS A 1 80 ? -4.022 39.226 12.335 1.00 22.96 80 CYS A N 1
ATOM 633 C CA . CYS A 1 80 ? -4.139 40.597 12.828 1.00 26.25 80 CYS A CA 1
ATOM 634 C C . CYS A 1 80 ? -3.502 41.788 12.134 1.00 29.08 80 CYS A C 1
ATOM 635 O O . CYS A 1 80 ? -3.607 42.910 12.635 1.00 29.90 80 CYS A O 1
ATOM 638 N N . SER A 1 81 ? -2.846 41.578 11.001 1.00 26.38 81 SER A N 1
ATOM 639 C CA . SER A 1 81 ? -2.260 42.707 10.290 1.00 29.69 81 SER A CA 1
ATOM 640 C C . SER A 1 81 ? -3.360 43.358 9.444 1.00 30.39 81 SER A C 1
ATOM 641 O O . SER A 1 81 ? -3.852 42.758 8.488 1.00 31.95 81 SER A O 1
ATOM 644 N N . SER A 1 82 ? -3.745 44.581 9.808 1.00 24.76 82 SER A N 1
ATOM 645 C CA . SER A 1 82 ? -4.799 45.305 9.103 1.00 25.73 82 SER A CA 1
ATOM 646 C C . SER A 1 82 ? -4.294 46.126 7.919 1.00 23.95 82 SER A C 1
ATOM 647 O O . SER A 1 82 ? -5.089 46.601 7.110 1.00 28.95 82 SER A O 1
ATOM 650 N N . GLU A 1 83 ? -2.978 46.297 7.825 1.00 23.17 83 GLU A N 1
ATOM 651 C CA . GLU A 1 83 ? -2.378 47.061 6.738 1.00 26.56 83 GLU A CA 1
ATOM 652 C C . GLU A 1 83 ? -1.262 46.281 6.054 1.00 23.93 83 GLU A C 1
ATOM 653 O O . GLU A 1 83 ? -0.518 45.545 6.711 1.00 19.52 83 GLU A O 1
ATOM 659 N N . TRP A 1 84 ? -1.152 46.453 4.737 1.00 20.39 84 TRP A N 1
ATOM 660 C CA . TRP A 1 84 ? -0.102 45.810 3.952 1.00 21.12 84 TRP A CA 1
ATOM 661 C C . TRP A 1 84 ? 1.172 46.611 4.213 1.00 21.95 84 TRP A C 1
ATOM 662 O O . TRP A 1 84 ? 1.107 47.723 4.751 1.00 19.81 84 TRP A O 1
ATOM 673 N N . SER A 1 85 ? 2.329 46.074 3.833 1.00 16.91 85 SER A N 1
ATOM 674 C CA . SER A 1 85 ? 3.571 46.799 4.072 1.00 21.23 85 SER A CA 1
ATOM 675 C C . SER A 1 85 ? 3.603 48.121 3.300 1.00 22.81 85 SER A C 1
ATOM 676 O O . SER A 1 85 ? 4.419 48.991 3.594 1.00 21.14 85 SER A O 1
ATOM 679 N N . ASP A 1 86 ? 2.712 48.275 2.321 1.00 22.89 86 ASP A N 1
ATOM 680 C CA . ASP A 1 86 ? 2.663 49.513 1.544 1.00 23.95 86 ASP A CA 1
ATOM 681 C C . ASP A 1 86 ? 1.644 50.511 2.106 1.00 24.42 86 ASP A C 1
ATOM 682 O O . ASP A 1 86 ? 1.360 51.542 1.485 1.00 22.85 86 ASP A O 1
ATOM 687 N N . GLY A 1 87 ? 1.102 50.208 3.284 1.00 23.09 87 GLY A N 1
ATOM 688 C CA . GLY A 1 87 ? 0.142 51.106 3.909 1.00 21.93 87 GLY A CA 1
ATOM 689 C C . GLY A 1 87 ? -1.311 50.848 3.556 1.00 24.44 87 GLY A C 1
ATOM 690 O O . GLY A 1 87 ? -2.211 51.385 4.198 1.00 29.86 87 GLY A O 1
ATOM 691 N N . SER A 1 88 ? -1.536 50.026 2.537 1.00 24.87 88 SER A N 1
ATOM 692 C CA . SER A 1 88 ? -2.880 49.671 2.084 1.00 27.19 88 SER A CA 1
ATOM 693 C C . SER A 1 88 ? -3.647 48.937 3.166 1.00 26.20 88 SER A C 1
ATOM 694 O O . SER A 1 88 ? -3.061 48.185 3.941 1.00 24.54 88 SER A O 1
ATOM 697 N N . SER A 1 89 ? -4.958 49.145 3.215 1.00 22.52 89 SER A N 1
ATOM 698 C CA . SER A 1 89 ? -5.780 48.457 4.197 1.00 27.44 89 SER A CA 1
ATOM 699 C C . SER A 1 89 ? -6.051 47.055 3.668 1.00 26.54 89 SER A C 1
ATOM 700 O O . SER A 1 89 ? -6.174 46.853 2.457 1.00 27.99 89 SER A O 1
ATOM 703 N N . VAL A 1 90 ? -6.119 46.087 4.573 1.00 25.19 90 VAL A N 1
ATOM 704 C CA . VAL A 1 90 ? -6.394 44.710 4.197 1.00 24.35 90 VAL A CA 1
ATOM 705 C C . VAL A 1 90 ? -7.898 44.484 4.141 1.00 27.89 90 VAL A C 1
ATOM 706 O O . VAL A 1 90 ? -8.610 44.719 5.119 1.00 33.23 90 VAL A O 1
ATOM 710 N N . SER A 1 91 ? -8.379 44.038 2.991 1.00 27.80 91 SER A N 1
ATOM 711 C CA . SER A 1 91 ? -9.792 43.738 2.832 1.00 31.27 91 SER A CA 1
ATOM 712 C C . SER A 1 91 ? -9.839 42.344 2.221 1.00 28.92 91 SER A C 1
ATOM 713 O O . SER A 1 91 ? -10.226 41.367 2.872 1.00 30.53 91 SER A O 1
ATOM 716 N N . TYR A 1 92 ? -9.420 42.264 0.966 1.00 26.47 92 TYR A N 1
ATOM 717 C CA . TYR A 1 92 ? -9.375 41.004 0.254 1.00 26.44 92 TYR A CA 1
ATOM 718 C C . TYR A 1 92 ? -8.329 40.099 0.909 1.00 21.13 92 TYR A C 1
ATOM 719 O O . TYR A 1 92 ? -7.198 40.532 1.159 1.00 20.78 92 TYR A O 1
ATOM 728 N N . GLU A 1 93 ? -8.710 38.854 1.191 1.00 22.33 93 GLU A N 1
ATOM 729 C CA . GLU A 1 93 ? -7.796 37.893 1.806 1.00 23.60 93 GLU A CA 1
ATOM 730 C C . GLU A 1 93 ? -8.234 36.468 1.495 1.00 24.58 93 GLU A C 1
ATOM 731 O O . GLU A 1 93 ? -9.422 36.199 1.329 1.00 22.16 93 GLU A O 1
ATOM 737 N N . ASN A 1 94 ? -7.270 35.556 1.410 1.00 25.63 94 ASN A N 1
ATOM 738 C CA . ASN A 1 94 ? -7.575 34.156 1.147 1.00 28.05 94 ASN A CA 1
ATOM 739 C C . ASN A 1 94 ? -6.610 33.315 1.975 1.00 28.25 94 ASN A C 1
ATOM 740 O O . ASN A 1 94 ? -5.839 32.517 1.442 1.00 26.29 94 ASN A O 1
ATOM 745 N N . VAL A 1 95 ? -6.660 33.516 3.289 1.00 24.93 95 VAL A N 1
ATOM 746 C CA . VAL A 1 95 ? -5.800 32.800 4.221 1.00 21.43 95 VAL A CA 1
ATOM 747 C C . VAL A 1 95 ? -6.260 31.368 4.466 1.00 18.45 95 VAL A C 1
ATOM 748 O O . VAL A 1 95 ? -7.442 31.108 4.673 1.00 21.30 95 VAL A O 1
ATOM 752 N N . VAL A 1 96 ? -5.302 30.448 4.441 1.00 17.65 96 VAL A N 1
ATOM 753 C CA . VAL A 1 96 ? -5.541 29.026 4.689 1.00 17.58 96 VAL A CA 1
ATOM 754 C C . VAL A 1 96 ? -5.851 28.832 6.181 1.00 19.29 96 VAL A C 1
ATOM 755 O O . VAL A 1 96 ? -5.052 29.199 7.047 1.00 19.27 96 VAL A O 1
ATOM 759 N N . GLU A 1 97 ? -7.006 28.244 6.476 1.00 20.69 97 GLU A N 1
ATOM 760 C CA . GLU A 1 97 ? -7.430 28.052 7.858 1.00 22.31 97 GLU A CA 1
ATOM 761 C C . GLU A 1 97 ? -6.462 27.300 8.769 1.00 21.12 97 GLU A C 1
ATOM 762 O O . GLU A 1 97 ? -6.317 27.662 9.936 1.00 21.62 97 GLU A O 1
ATOM 768 N N . ARG A 1 98 ? -5.792 26.270 8.262 1.00 22.78 98 ARG A N 1
ATOM 769 C CA . ARG A 1 98 ? -4.889 25.530 9.133 1.00 26.70 98 ARG A CA 1
ATOM 770 C C . ARG A 1 98 ? -3.627 26.295 9.514 1.00 23.06 98 ARG A C 1
ATOM 771 O O . ARG A 1 98 ? -2.895 25.864 10.405 1.00 22.60 98 ARG A O 1
ATOM 779 N N . THR A 1 99 ? -3.359 27.423 8.854 1.00 21.43 99 THR A N 1
ATOM 780 C CA . THR A 1 99 ? -2.176 28.207 9.213 1.00 18.70 99 THR A CA 1
ATOM 781 C C . THR A 1 99 ? -2.524 29.282 10.235 1.00 20.65 99 THR A C 1
ATOM 782 O O . THR A 1 99 ? -1.650 30.010 10.693 1.00 15.00 99 THR A O 1
ATOM 786 N N . VAL A 1 100 ? -3.802 29.377 10.598 1.00 16.97 100 VAL A N 1
ATOM 787 C CA . VAL A 1 100 ? -4.230 30.355 11.597 1.00 19.38 100 VAL A CA 1
ATOM 788 C C . VAL A 1 100 ? -3.870 29.755 12.957 1.00 18.31 100 VAL A C 1
ATOM 789 O O . VAL A 1 100 ? -4.286 28.646 13.269 1.00 19.59 100 VAL A O 1
ATOM 793 N N . LYS A 1 101 ? -3.098 30.488 13.757 1.00 17.35 101 LYS A N 1
ATOM 794 C CA . LYS A 1 101 ? -2.649 29.994 15.064 1.00 18.18 101 LYS A CA 1
ATOM 795 C C . LYS A 1 101 ? -3.040 30.949 16.188 1.00 20.98 101 LYS A C 1
ATOM 796 O O . LYS A 1 101 ? -2.270 31.839 16.555 1.00 21.28 101 LYS A O 1
ATOM 802 N N . LYS A 1 102 ? -4.229 30.748 16.744 1.00 19.75 102 LYS A N 1
ATOM 803 C CA . LYS A 1 102 ? -4.728 31.631 17.793 1.00 22.25 102 LYS A CA 1
ATOM 804 C C . LYS A 1 102 ? -4.711 31.086 19.215 1.00 21.28 102 LYS A C 1
ATOM 805 O O . LYS A 1 102 ? -5.027 31.821 20.155 1.00 20.58 102 LYS A O 1
ATOM 811 N N . CYS A 1 103 ? -4.337 29.820 19.380 1.00 19.24 103 CYS A N 1
ATOM 812 C CA . CYS A 1 103 ? -4.325 29.203 20.700 1.00 19.71 103 CYS A CA 1
ATOM 813 C C . CYS A 1 103 ? -2.918 28.927 21.214 1.00 21.27 103 CYS A C 1
ATOM 814 O O . CYS A 1 103 ? -2.095 28.341 20.515 1.00 19.45 103 CYS A O 1
ATOM 817 N N . PHE A 1 104 ? -2.652 29.355 22.445 1.00 20.93 104 PHE A N 1
ATOM 818 C CA . PHE A 1 104 ? -1.334 29.189 23.041 1.00 19.83 104 PHE A CA 1
ATOM 819 C C . PHE A 1 104 ? -1.145 27.934 23.892 1.00 22.17 104 PHE A C 1
ATOM 820 O O . PHE A 1 104 ? -2.080 27.435 24.526 1.00 19.61 104 PHE A O 1
ATOM 828 N N . ALA A 1 105 ? 0.087 27.432 23.892 1.00 20.90 105 ALA A N 1
ATOM 829 C CA . ALA A 1 105 ? 0.450 26.251 24.658 1.00 21.92 105 ALA A CA 1
ATOM 830 C C . ALA A 1 105 ? 1.867 26.410 25.187 1.00 22.29 105 ALA A C 1
ATOM 831 O O . ALA A 1 105 ? 2.626 27.264 24.721 1.00 20.88 105 ALA A O 1
ATOM 833 N N . LEU A 1 106 ? 2.212 25.607 26.185 1.00 24.39 106 LEU A N 1
ATOM 834 C CA . LEU A 1 106 ? 3.554 25.641 26.737 1.00 25.36 106 LEU A CA 1
ATOM 835 C C . LEU A 1 106 ? 4.376 24.731 25.838 1.00 23.27 106 LEU A C 1
ATOM 836 O O . LEU A 1 106 ? 3.900 23.678 25.420 1.00 24.78 106 LEU A O 1
ATOM 841 N N . GLU A 1 107 ? 5.600 25.138 25.531 1.00 30.02 107 GLU A N 1
ATOM 842 C CA . GLU A 1 107 ? 6.455 24.349 24.659 1.00 37.28 107 GLU A CA 1
ATOM 843 C C . GLU A 1 107 ? 7.482 23.553 25.458 1.00 36.73 107 GLU A C 1
ATOM 844 O O . GLU A 1 107 ? 8.051 24.055 26.423 1.00 37.37 107 GLU A O 1
ATOM 850 N N . LYS A 1 108 ? 7.716 22.313 25.040 1.00 39.21 108 LYS A N 1
ATOM 851 C CA . LYS A 1 108 ? 8.657 21.432 25.714 1.00 44.00 108 LYS A CA 1
ATOM 852 C C . LYS A 1 108 ? 10.036 22.069 25.863 1.00 46.57 108 LYS A C 1
ATOM 853 O O . LYS A 1 108 ? 10.630 22.037 26.942 1.00 48.60 108 LYS A O 1
ATOM 859 N N . ASP A 1 109 ? 10.545 22.648 24.782 1.00 50.01 109 ASP A N 1
ATOM 860 C CA . ASP A 1 109 ? 11.853 23.295 24.813 1.00 55.83 109 ASP A CA 1
ATOM 861 C C . ASP A 1 109 ? 11.903 24.388 25.879 1.00 58.06 109 ASP A C 1
ATOM 862 O O . ASP A 1 109 ? 10.959 25.159 26.042 1.00 57.51 109 ASP A O 1
ATOM 867 N N . LEU A 1 110 ? 13.015 24.433 26.605 1.00 59.10 110 LEU A N 1
ATOM 868 C CA . LEU A 1 110 ? 13.246 25.402 27.673 1.00 60.63 110 LEU A CA 1
ATOM 869 C C . LEU A 1 110 ? 12.459 25.082 28.946 1.00 56.00 110 LEU A C 1
ATOM 870 O O . LEU A 1 110 ? 12.453 25.868 29.891 1.00 58.03 110 LEU A O 1
ATOM 875 N N . GLY A 1 111 ? 11.790 23.931 28.957 1.00 50.85 111 GLY A N 1
ATOM 876 C CA . GLY A 1 111 ? 11.057 23.502 30.139 1.00 43.40 111 GLY A CA 1
ATOM 877 C C . GLY A 1 111 ? 9.597 23.865 30.352 1.00 39.01 111 GLY A C 1
ATOM 878 O O . GLY A 1 111 ? 9.171 24.022 31.496 1.00 40.23 111 GLY A O 1
ATOM 879 N N . PHE A 1 112 ? 8.821 23.988 29.279 1.00 38.76 112 PHE A N 1
ATOM 880 C CA . PHE A 1 112 ? 7.401 24.321 29.403 1.00 35.00 112 PHE A CA 1
ATOM 881 C C . PHE A 1 112 ? 7.152 25.604 30.196 1.00 35.49 112 PHE A C 1
ATOM 882 O O . PHE A 1 112 ? 6.242 25.672 31.022 1.00 32.99 112 PHE A O 1
ATOM 890 N N . VAL A 1 113 ? 7.969 26.619 29.943 1.00 35.77 113 VAL A N 1
ATOM 891 C CA . VAL A 1 113 ? 7.827 27.907 30.613 1.00 40.55 113 VAL A CA 1
ATOM 892 C C . VAL A 1 113 ? 7.590 28.986 29.553 1.00 35.62 113 VAL A C 1
ATOM 893 O O . VAL A 1 113 ? 7.102 30.079 29.849 1.00 32.73 113 VAL A O 1
ATOM 897 N N . LEU A 1 114 ? 7.936 28.660 28.312 1.00 34.58 114 LEU A N 1
ATOM 898 C CA . LEU A 1 114 ? 7.743 29.569 27.191 1.00 34.86 114 LEU A CA 1
ATOM 899 C C . LEU A 1 114 ? 6.518 29.106 26.409 1.00 32.57 114 LEU A C 1
ATOM 900 O O . LEU A 1 114 ? 6.253 27.905 26.303 1.00 31.73 114 LEU A O 1
ATOM 905 N N . TRP A 1 115 ? 5.779 30.067 25.864 1.00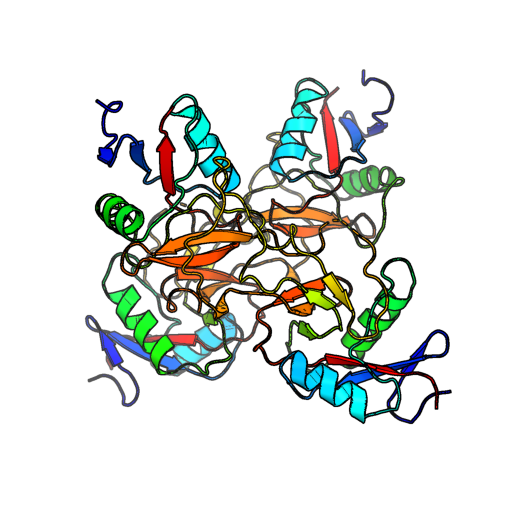 29.16 115 TRP A N 1
ATOM 906 C CA . TRP A 1 115 ? 4.564 29.782 25.117 1.00 26.86 115 TRP A CA 1
ATOM 907 C C . TRP A 1 115 ? 4.756 29.846 23.609 1.00 26.80 115 TRP A C 1
ATOM 908 O O . TRP A 1 115 ? 5.744 30.384 23.112 1.00 27.80 115 TRP A O 1
ATOM 919 N N . ILE A 1 116 ? 3.787 29.294 22.891 1.00 24.14 116 ILE A N 1
ATOM 920 C CA . ILE A 1 116 ? 3.792 29.295 21.431 1.00 27.27 116 ILE A CA 1
ATOM 921 C C . ILE A 1 116 ? 2.341 29.218 20.975 1.00 21.52 116 ILE A C 1
ATOM 922 O O . ILE A 1 116 ? 1.545 28.497 21.572 1.00 22.64 116 ILE A O 1
ATOM 927 N N . ASN A 1 117 ? 1.984 29.972 19.941 1.00 22.54 117 ASN A N 1
ATOM 928 C CA . ASN A 1 117 ? 0.614 29.917 19.451 1.00 20.17 117 ASN A CA 1
ATOM 929 C C . ASN A 1 117 ? 0.519 28.863 18.358 1.00 20.11 117 ASN A C 1
ATOM 930 O O . ASN A 1 117 ? 1.414 28.741 17.515 1.00 19.25 117 ASN A O 1
ATOM 935 N N . LEU A 1 118 ? -0.563 28.090 18.399 1.00 17.78 118 LEU A N 1
ATOM 936 C CA . LEU A 1 118 ? -0.782 26.997 17.460 1.00 21.02 118 LEU A CA 1
ATOM 937 C C . LEU A 1 118 ? -2.191 27.001 16.888 1.00 20.05 118 LEU A C 1
ATOM 938 O O . LEU A 1 118 ? -3.074 27.699 17.374 1.00 22.15 118 LEU A O 1
ATOM 943 N N . TYR A 1 119 ? -2.391 26.184 15.860 1.00 24.71 119 TYR A N 1
ATOM 944 C CA . TYR A 1 119 ? -3.690 26.023 15.222 1.00 22.43 119 TYR A CA 1
ATOM 945 C C . TYR A 1 119 ? -4.598 25.437 16.311 1.00 24.79 119 TYR A C 1
ATOM 946 O O . TYR A 1 119 ? -4.325 24.363 16.843 1.00 23.41 119 TYR A O 1
ATOM 955 N N . CYS A 1 120 ? -5.662 26.156 16.652 1.00 23.96 120 CYS A N 1
ATOM 956 C CA . CYS A 1 120 ? -6.580 25.739 17.711 1.00 25.28 120 CYS A CA 1
ATOM 957 C C . CYS A 1 120 ? -7.218 24.364 17.600 1.00 31.18 120 CYS A C 1
ATOM 958 O O . CYS A 1 120 ? -7.670 23.817 18.608 1.00 27.93 120 CYS A O 1
ATOM 961 N N . ALA A 1 121 ? -7.269 23.807 16.392 1.00 30.33 121 ALA A N 1
ATOM 962 C CA . ALA A 1 121 ? -7.868 22.489 16.190 1.00 34.52 121 ALA A CA 1
ATOM 963 C C . ALA A 1 121 ? -6.917 21.339 16.518 1.00 37.66 121 ALA A C 1
ATOM 964 O O . ALA A 1 121 ? -7.310 20.169 16.481 1.00 39.01 121 ALA A O 1
ATOM 966 N N . GLN A 1 122 ? -5.668 21.665 16.830 1.00 39.31 122 GLN A N 1
ATOM 967 C CA . GLN A 1 122 ? -4.687 20.647 17.195 1.00 39.76 122 GLN A CA 1
ATOM 968 C C . GLN A 1 122 ? -5.116 20.008 18.509 1.00 40.07 122 GLN A C 1
ATOM 969 O O . GLN A 1 122 ? -5.761 20.654 19.334 1.00 36.78 122 GLN A O 1
ATOM 975 N N . LYS A 1 123 ? -4.750 18.747 18.709 1.00 39.53 123 LYS A N 1
ATOM 976 C CA . LYS A 1 123 ? -5.083 18.054 19.946 1.00 40.96 123 LYS A CA 1
ATOM 977 C C . LYS A 1 123 ? -3.807 17.887 20.762 1.00 38.34 123 LYS A C 1
ATOM 978 O O . LYS A 1 123 ? -2.849 17.269 20.308 1.00 39.61 123 LYS A O 1
ATOM 984 N N . ASN A 1 124 ? -3.794 18.465 21.959 1.00 33.24 124 ASN A N 1
ATOM 985 C CA . ASN A 1 124 ? -2.631 18.391 22.842 1.00 31.83 124 ASN A CA 1
ATOM 986 C C . ASN A 1 124 ? -3.053 18.168 24.288 1.00 29.79 124 ASN A C 1
ATOM 987 O O . ASN A 1 124 ? -4.211 18.389 24.646 1.00 29.65 124 ASN A O 1
ATOM 992 N N . PRO A 1 125 ? -2.122 17.696 25.132 1.00 30.13 125 PRO A N 1
ATOM 993 C CA . PRO A 1 125 ? -2.481 17.495 26.538 1.00 29.71 125 PRO A CA 1
ATOM 994 C C . PRO A 1 125 ? -2.582 18.915 27.090 1.00 30.32 125 PRO A C 1
ATOM 995 O O . PRO A 1 125 ? -2.229 19.866 26.393 1.00 26.05 125 PRO A O 1
ATOM 999 N N . PHE A 1 126 ? -3.040 19.079 28.324 1.00 26.37 126 PHE A N 1
ATOM 1000 C CA . PHE A 1 126 ? -3.201 20.427 28.857 1.00 26.28 126 PHE A CA 1
ATOM 1001 C C . PHE A 1 126 ? -3.109 20.525 30.369 1.00 27.70 126 PHE A C 1
ATOM 1002 O O . PHE A 1 126 ? -3.006 19.515 31.070 1.00 28.88 126 PHE A O 1
ATOM 1010 N N . VAL A 1 127 ? -3.153 21.760 30.860 1.00 23.24 127 VAL A N 1
ATOM 1011 C CA . VAL A 1 127 ? -3.089 22.025 32.290 1.00 26.91 127 VAL A CA 1
ATOM 1012 C C . VAL A 1 127 ? -4.315 22.823 32.727 1.00 25.69 127 VAL A C 1
ATOM 1013 O O . VAL A 1 127 ? -4.658 23.831 32.108 1.00 24.33 127 VAL A O 1
ATOM 1017 N N . CYS A 1 128 ? -4.974 22.356 33.783 1.00 24.18 128 CYS A N 1
ATOM 1018 C CA . CYS A 1 128 ? -6.153 23.030 34.316 1.00 24.75 128 CYS A CA 1
ATOM 1019 C C . CYS A 1 128 ? -5.812 23.718 35.638 1.00 25.37 128 CYS A C 1
ATOM 1020 O O . CYS A 1 128 ? -4.888 23.313 36.347 1.00 24.82 128 CYS A O 1
ATOM 1023 N N . LYS A 1 129 ? -6.571 24.757 35.961 1.00 25.01 129 LYS A N 1
ATOM 1024 C CA . LYS A 1 129 ? -6.387 25.493 37.201 1.00 25.49 129 LYS A CA 1
ATOM 1025 C C . LYS A 1 129 ? -7.768 25.757 37.781 1.00 26.77 129 LYS A C 1
ATOM 1026 O O . LYS A 1 129 ? -8.678 26.173 37.071 1.00 24.17 129 LYS A O 1
ATOM 1032 N N . SER A 1 130 ? -7.929 25.500 39.071 1.00 29.36 130 SER A N 1
ATOM 1033 C CA . SER A 1 130 ? -9.212 25.729 39.715 1.00 27.15 130 SER A CA 1
ATOM 1034 C C . SER A 1 130 ? -8.991 26.235 41.132 1.00 27.00 130 SER A C 1
ATOM 1035 O O . SER A 1 130 ? -7.912 26.065 41.706 1.00 26.85 130 SER A O 1
ATOM 1038 N N . PRO A 1 131 ? -10.007 26.892 41.711 1.00 27.95 131 PRO A N 1
ATOM 1039 C CA . PRO A 1 131 ? -9.862 27.396 43.075 1.00 27.17 131 PRO A CA 1
ATOM 1040 C C . PRO A 1 131 ? -9.838 26.199 44.014 1.00 31.82 131 PRO A C 1
ATOM 1041 O O . PRO A 1 131 ? -10.252 25.104 43.632 1.00 28.24 131 PRO A O 1
ATOM 1045 N N . PRO A 1 132 ? -9.357 26.389 45.252 1.00 33.54 132 PRO A N 1
ATOM 1046 C CA . PRO A 1 132 ? -9.309 25.269 46.194 1.00 37.08 132 PRO A CA 1
ATOM 1047 C C . PRO A 1 132 ? -10.696 24.697 46.448 1.00 40.17 132 PRO A C 1
ATOM 1048 O O . PRO A 1 132 ? -11.702 25.354 46.188 1.00 39.38 132 PRO A O 1
ATOM 1052 N N . PRO A 1 133 ? -10.768 23.455 46.944 1.00 46.88 133 PRO A N 1
ATOM 1053 C CA . PRO A 1 133 ? -12.076 22.853 47.208 1.00 50.77 133 PRO A CA 1
ATOM 1054 C C . PRO A 1 133 ? -12.789 23.506 48.390 1.00 51.27 133 PRO A C 1
ATOM 1055 O O . PRO A 1 133 ? -12.104 24.181 49.189 1.00 49.21 133 PRO A O 1
ATOM 1060 N N . ASP B 2 1 ? 4.978 52.795 -18.494 1.00 71.56 401 ASP B N 1
ATOM 1061 C CA . ASP B 2 1 ? 6.355 52.377 -18.880 1.00 71.35 401 ASP B CA 1
ATOM 1062 C C . ASP B 2 1 ? 7.200 52.097 -17.648 1.00 64.78 401 ASP B C 1
ATOM 1063 O O . ASP B 2 1 ? 7.976 52.946 -17.205 1.00 63.86 401 ASP B O 1
ATOM 1068 N N . CYS B 2 2 ? 7.040 50.897 -17.102 1.00 57.54 402 CYS B N 1
ATOM 1069 C CA . CYS B 2 2 ? 7.779 50.476 -15.918 1.00 50.67 402 CYS B CA 1
ATOM 1070 C C . CYS B 2 2 ? 9.266 50.311 -16.212 1.00 47.28 402 CYS B C 1
ATOM 1071 O O . CYS B 2 2 ? 9.677 50.246 -17.371 1.00 45.63 402 CYS B O 1
ATOM 1074 N N . PRO B 2 3 ? 10.098 50.254 -15.160 1.00 47.07 403 PRO B N 1
ATOM 1075 C CA . PRO B 2 3 ? 11.542 50.090 -15.349 1.00 46.42 403 PRO B CA 1
ATOM 1076 C C . PRO B 2 3 ? 11.809 48.782 -16.090 1.00 46.27 403 PRO B C 1
ATOM 1077 O O . PRO B 2 3 ? 10.903 47.972 -16.268 1.00 44.79 403 PRO B O 1
ATOM 1081 N N . PRO B 2 4 ? 13.056 48.558 -16.529 1.00 46.48 404 PRO B N 1
ATOM 1082 C CA . PRO B 2 4 ? 13.400 47.329 -17.250 1.00 46.77 404 PRO B CA 1
ATOM 1083 C C . PRO B 2 4 ? 12.914 46.037 -16.586 1.00 46.09 404 PRO B C 1
ATOM 1084 O O . PRO B 2 4 ? 13.174 45.787 -15.410 1.00 45.84 404 PRO B O 1
ATOM 1088 N N . ASP B 2 5 ? 12.202 45.227 -17.363 1.00 45.98 405 ASP B N 1
ATOM 1089 C CA . ASP B 2 5 ? 11.666 43.943 -16.921 1.00 44.64 405 ASP B CA 1
ATOM 1090 C C . ASP B 2 5 ? 10.484 43.952 -15.952 1.00 40.41 405 ASP B C 1
ATOM 1091 O O . ASP B 2 5 ? 10.012 42.887 -15.557 1.00 39.81 405 ASP B O 1
ATOM 1096 N N . TRP B 2 6 ? 10.006 45.131 -15.564 1.00 36.22 406 TRP B N 1
ATOM 1097 C CA . TRP B 2 6 ? 8.849 45.213 -14.672 1.00 32.06 406 TRP B CA 1
ATOM 1098 C C . TRP B 2 6 ? 7.593 45.181 -15.543 1.00 31.98 406 TRP B C 1
ATOM 1099 O O . TRP B 2 6 ? 7.613 45.662 -16.673 1.00 33.45 406 TRP B O 1
ATOM 1110 N N . SER B 2 7 ? 6.508 44.612 -15.026 1.00 30.00 407 SER B N 1
ATOM 1111 C CA . SER B 2 7 ? 5.265 44.521 -15.788 1.00 31.97 407 SER B CA 1
ATOM 1112 C C . SER B 2 7 ? 4.183 45.466 -15.276 1.00 33.31 407 SER B C 1
ATOM 1113 O O . SER B 2 7 ? 4.048 45.679 -14.071 1.00 32.03 407 SER B O 1
ATOM 1116 N N . SER B 2 8 ? 3.401 46.016 -16.201 1.00 35.13 408 SER B N 1
ATOM 1117 C CA . SER B 2 8 ? 2.336 46.954 -15.860 1.00 36.99 408 SER B CA 1
ATOM 1118 C C . SER B 2 8 ? 0.972 46.294 -15.685 1.00 35.74 408 SER B C 1
ATOM 1119 O O . SER B 2 8 ? 0.635 45.344 -16.387 1.00 37.64 408 SER B O 1
ATOM 1122 N N . TYR B 2 9 ? 0.194 46.815 -14.740 1.00 32.51 409 TYR B N 1
ATOM 1123 C CA . TYR B 2 9 ? -1.155 46.329 -14.467 1.00 37.35 409 TYR B CA 1
ATOM 1124 C C . TYR B 2 9 ? -1.900 47.435 -13.734 1.00 36.11 409 TYR B C 1
ATOM 1125 O O . TYR B 2 9 ? -1.494 47.860 -12.652 1.00 37.37 409 TYR B O 1
ATOM 1134 N N . GLU B 2 10 ? -2.986 47.896 -14.346 1.00 40.13 410 GLU B N 1
ATOM 1135 C CA . GLU B 2 10 ? -3.812 48.970 -13.809 1.00 44.58 410 GLU B CA 1
ATOM 1136 C C . GLU B 2 10 ? -3.002 50.077 -13.135 1.00 43.60 410 GLU B C 1
ATOM 1137 O O . GLU B 2 10 ? -3.267 50.459 -11.996 1.00 44.32 410 GLU B O 1
ATOM 1143 N N . GLY B 2 11 ? -2.004 50.580 -13.857 1.00 40.91 411 GLY B N 1
ATOM 1144 C CA . GLY B 2 11 ? -1.175 51.654 -13.348 1.00 41.23 411 GLY B CA 1
ATOM 1145 C C . GLY B 2 11 ? 0.076 51.260 -12.581 1.00 42.78 411 GLY B C 1
ATOM 1146 O O . GLY B 2 11 ? 1.116 51.906 -12.725 1.00 44.69 411 GLY B O 1
ATOM 1147 N N . HIS B 2 12 ? -0.015 50.207 -11.772 1.00 37.73 412 HIS B N 1
ATOM 1148 C CA . HIS B 2 12 ? 1.119 49.756 -10.963 1.00 34.54 412 HIS B CA 1
ATOM 1149 C C . HIS B 2 12 ? 2.151 48.946 -11.744 1.00 31.73 412 HIS B C 1
ATOM 1150 O O . HIS B 2 12 ? 1.867 48.426 -12.824 1.00 30.93 412 HIS B O 1
ATOM 1157 N N . CYS B 2 13 ? 3.354 48.849 -11.184 1.00 29.50 413 CYS B N 1
ATOM 1158 C CA . CYS B 2 13 ? 4.437 48.084 -11.788 1.00 25.46 413 CYS B CA 1
ATOM 1159 C C . CYS B 2 13 ? 4.763 46.916 -10.870 1.00 30.55 413 CYS B C 1
ATOM 1160 O O . CYS B 2 13 ? 4.811 47.071 -9.646 1.00 25.99 413 CYS B O 1
ATOM 1163 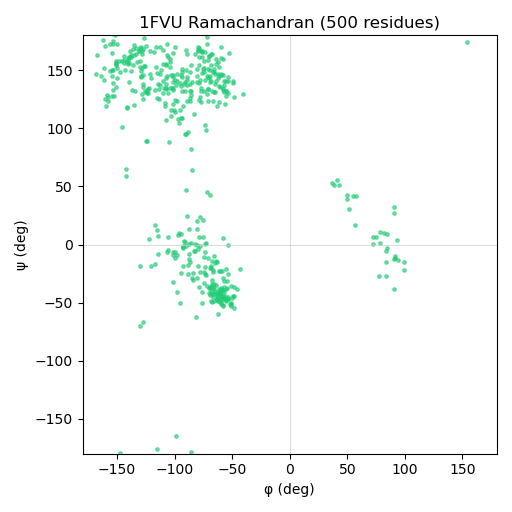N N . TYR B 2 14 ? 4.983 45.746 -11.459 1.00 26.76 414 TYR B N 1
ATOM 1164 C CA . TYR B 2 14 ? 5.292 44.561 -10.670 1.00 24.73 414 TYR B CA 1
ATOM 1165 C C . TYR B 2 14 ? 6.520 43.834 -11.196 1.00 24.74 414 TYR B C 1
ATOM 1166 O O . TYR B 2 14 ? 6.904 43.993 -12.356 1.00 23.68 414 TYR B O 1
ATOM 1175 N N . ARG B 2 15 ? 7.143 43.038 -10.334 1.00 22.88 415 ARG B N 1
ATOM 1176 C CA . ARG B 2 15 ? 8.301 42.263 -10.744 1.00 21.82 415 ARG B CA 1
ATOM 1177 C C . ARG B 2 15 ? 8.562 41.104 -9.802 1.00 25.60 415 ARG B C 1
ATOM 1178 O O . ARG B 2 15 ? 8.682 41.291 -8.586 1.00 23.30 415 ARG B O 1
ATOM 1186 N N . PHE B 2 16 ? 8.635 39.906 -10.377 1.00 21.36 416 PHE B N 1
ATOM 1187 C CA . PHE B 2 16 ? 8.912 38.696 -9.612 1.00 20.81 416 PHE B CA 1
ATOM 1188 C C . PHE B 2 16 ? 10.425 38.551 -9.521 1.00 19.29 416 PHE B C 1
ATOM 1189 O O . PHE B 2 16 ? 11.120 38.677 -10.528 1.00 21.56 416 PHE B O 1
ATOM 1197 N N . PHE B 2 17 ? 10.936 38.291 -8.322 1.00 19.68 417 PHE B N 1
ATOM 1198 C CA . PHE B 2 17 ? 12.369 38.103 -8.128 1.00 20.72 417 PHE B CA 1
ATOM 1199 C C . PHE B 2 17 ? 12.661 36.667 -7.712 1.00 23.91 417 PHE B C 1
ATOM 1200 O O . PHE B 2 17 ? 12.104 36.173 -6.726 1.00 24.70 417 PHE B O 1
ATOM 1208 N N . LYS B 2 18 ? 13.534 35.992 -8.456 1.00 23.50 418 LYS B N 1
ATOM 1209 C CA . LYS B 2 18 ? 13.864 34.616 -8.120 1.00 31.28 418 LYS B CA 1
ATOM 1210 C C . LYS B 2 18 ? 15.045 34.566 -7.180 1.00 34.32 418 LYS B C 1
ATOM 1211 O O . LYS B 2 18 ? 15.990 33.813 -7.385 1.00 40.05 418 LYS B O 1
ATOM 1217 N N . GLU B 2 19 ? 14.994 35.393 -6.151 1.00 32.43 419 GLU B N 1
ATOM 1218 C CA . GLU B 2 19 ? 16.045 35.410 -5.161 1.00 35.36 419 GLU B CA 1
ATOM 1219 C C . GLU B 2 19 ? 15.392 34.871 -3.903 1.00 29.47 419 GLU B C 1
ATOM 1220 O O . GLU B 2 19 ? 14.183 35.012 -3.721 1.00 31.43 419 GLU B O 1
ATOM 1226 N N . TRP B 2 20 ? 16.172 34.222 -3.052 1.00 25.49 420 TRP B N 1
ATOM 1227 C CA . TRP B 2 20 ? 15.625 33.653 -1.832 1.00 24.13 420 TRP B CA 1
ATOM 1228 C C . TRP B 2 20 ? 15.971 34.510 -0.629 1.00 18.14 420 TRP B C 1
ATOM 1229 O O . TRP B 2 20 ? 17.127 34.586 -0.229 1.00 17.02 420 TRP B O 1
ATOM 1240 N N . MET B 2 21 ? 14.962 35.156 -0.053 1.00 17.61 421 MET B N 1
ATOM 1241 C CA . MET B 2 21 ? 15.181 36.012 1.105 1.00 18.66 421 MET B CA 1
ATOM 1242 C C . MET B 2 21 ? 14.124 35.813 2.171 1.00 14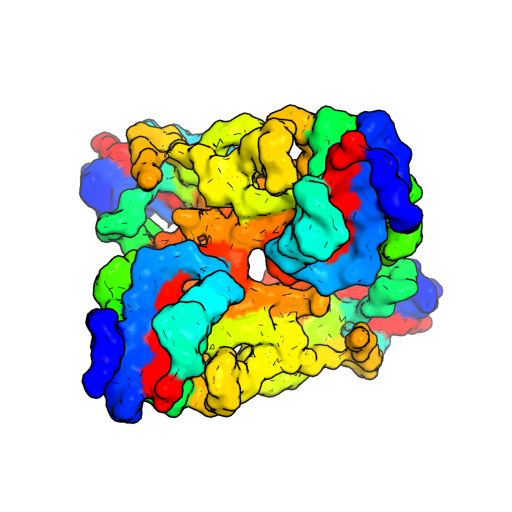.46 421 MET B C 1
ATOM 1243 O O . MET B 2 21 ? 13.012 35.388 1.876 1.00 15.79 421 MET B O 1
ATOM 1248 N N . HIS B 2 22 ? 14.470 36.107 3.419 1.00 15.05 422 HIS B N 1
ATOM 1249 C CA . HIS B 2 22 ? 13.475 35.993 4.468 1.00 13.46 422 HIS B CA 1
ATOM 1250 C C . HIS B 2 22 ? 12.590 37.227 4.291 1.00 14.18 422 HIS B C 1
ATOM 1251 O O . HIS B 2 22 ? 12.958 38.142 3.550 1.00 16.10 422 HIS B O 1
ATOM 1258 N N . TRP B 2 23 ? 11.422 37.256 4.925 1.00 14.81 423 TRP B N 1
ATOM 1259 C CA . TRP B 2 23 ? 10.500 38.373 4.712 1.00 13.57 423 TRP B CA 1
ATOM 1260 C C . TRP B 2 23 ? 11.055 39.781 4.863 1.00 16.53 423 TRP B C 1
ATOM 1261 O O . TRP B 2 23 ? 10.863 40.613 3.978 1.00 14.22 423 TRP B O 1
ATOM 1272 N N . ASP B 2 24 ? 11.735 40.062 5.971 1.00 15.36 424 ASP B N 1
ATOM 1273 C CA . ASP B 2 24 ? 12.268 41.402 6.183 1.00 17.42 424 ASP B CA 1
ATOM 1274 C C . ASP B 2 24 ? 13.254 41.825 5.098 1.00 17.04 424 ASP B C 1
ATOM 1275 O O . ASP B 2 24 ? 13.252 42.985 4.674 1.00 18.82 424 ASP B O 1
ATOM 1280 N N . ASP B 2 25 ? 14.092 40.897 4.645 1.00 16.78 425 ASP B N 1
ATOM 1281 C CA . ASP B 2 25 ? 15.063 41.202 3.598 1.00 17.02 425 ASP B CA 1
ATOM 1282 C C . ASP B 2 25 ? 14.382 41.421 2.254 1.00 17.99 425 ASP B C 1
ATOM 1283 O O . ASP B 2 25 ? 14.800 42.281 1.475 1.00 19.77 425 ASP B O 1
ATOM 1288 N N . ALA B 2 26 ? 13.338 40.645 1.972 1.00 17.22 426 ALA B N 1
ATOM 1289 C CA . ALA B 2 26 ? 12.627 40.797 0.707 1.00 14.91 426 ALA B CA 1
ATOM 1290 C C . ALA B 2 26 ? 11.911 42.152 0.660 1.00 18.19 426 ALA B C 1
ATOM 1291 O O . ALA B 2 26 ? 11.968 42.851 -0.348 1.00 19.77 426 ALA B O 1
ATOM 1293 N N . GLU B 2 27 ? 11.234 42.517 1.747 1.00 18.88 427 GLU B N 1
ATOM 1294 C CA . GLU B 2 27 ? 10.542 43.804 1.806 1.00 19.92 427 GLU B CA 1
ATOM 1295 C C . GLU B 2 27 ? 11.596 44.893 1.638 1.00 18.86 427 GLU B C 1
ATOM 1296 O O . GLU B 2 27 ? 11.444 45.780 0.808 1.00 20.45 427 GLU B O 1
ATOM 1302 N N . GLU B 2 28 ? 12.681 44.805 2.403 1.00 19.59 428 GLU B N 1
ATOM 1303 C CA . GLU B 2 28 ? 13.748 45.792 2.301 1.00 23.81 428 GLU B CA 1
ATOM 1304 C C . GLU B 2 28 ? 14.278 45.866 0.868 1.00 24.71 428 GLU B C 1
ATOM 1305 O O . GLU B 2 28 ? 14.451 46.954 0.321 1.00 19.28 428 GLU B O 1
ATOM 1311 N N . PHE B 2 29 ? 14.536 44.705 0.272 1.00 22.62 429 PHE B N 1
ATOM 1312 C CA . PHE B 2 29 ? 15.052 44.633 -1.091 1.00 20.07 429 PHE B CA 1
ATOM 1313 C C . PHE B 2 29 ? 14.138 45.372 -2.059 1.00 24.36 429 PHE B C 1
ATOM 1314 O O . PHE B 2 29 ? 14.605 46.116 -2.920 1.00 27.61 429 PHE B O 1
ATOM 1322 N N . CYS B 2 30 ? 12.835 45.170 -1.914 1.00 22.09 430 CYS B N 1
ATOM 1323 C CA . CYS B 2 30 ? 11.874 45.848 -2.772 1.00 20.67 430 CYS B CA 1
ATOM 1324 C C . CYS B 2 30 ? 12.006 47.369 -2.649 1.00 25.18 430 CYS B C 1
ATOM 1325 O O . CYS B 2 30 ? 12.042 48.071 -3.658 1.00 24.59 430 CYS B O 1
ATOM 1328 N N . THR B 2 31 ? 12.079 47.879 -1.420 1.00 23.39 431 THR B N 1
ATOM 1329 C CA . THR B 2 31 ? 12.190 49.328 -1.226 1.00 24.52 431 THR B CA 1
ATOM 1330 C C . THR B 2 31 ? 13.442 49.919 -1.875 1.00 25.51 431 THR B C 1
ATOM 1331 O O . THR B 2 31 ? 13.487 51.116 -2.162 1.00 31.24 431 THR B O 1
ATOM 1335 N N . GLU B 2 32 ? 14.454 49.087 -2.099 1.00 24.68 432 GLU B N 1
ATOM 1336 C CA . GLU B 2 32 ? 15.709 49.546 -2.695 1.00 30.52 432 GLU B CA 1
ATOM 1337 C C . GLU B 2 32 ? 15.731 49.514 -4.218 1.00 30.06 432 GLU B C 1
ATOM 1338 O O . GLU B 2 32 ? 16.579 50.157 -4.839 1.00 28.29 432 GLU B O 1
ATOM 1344 N N . GLN B 2 33 ? 14.814 48.765 -4.819 1.00 27.31 433 GLN B N 1
ATOM 1345 C CA . GLN B 2 33 ? 14.766 48.655 -6.273 1.00 29.51 433 GLN B CA 1
ATOM 1346 C C . GLN B 2 33 ? 14.167 49.894 -6.930 1.00 32.26 433 GLN B C 1
ATOM 1347 O O . GLN B 2 33 ? 14.647 50.339 -7.969 1.00 35.60 433 GLN B O 1
ATOM 1353 N N . GLN B 2 34 ? 13.115 50.438 -6.328 1.00 31.38 434 GLN B N 1
ATOM 1354 C CA . GLN B 2 34 ? 12.460 51.634 -6.849 1.00 35.42 434 GLN B CA 1
ATOM 1355 C C . GLN B 2 34 ? 11.849 52.454 -5.719 1.00 33.99 434 GLN B C 1
ATOM 1356 O O . GLN B 2 34 ? 11.342 51.902 -4.743 1.00 35.19 434 GLN B O 1
ATOM 1362 N N . THR B 2 35 ? 11.906 53.777 -5.850 1.00 32.73 435 THR B N 1
ATOM 1363 C CA . THR B 2 35 ? 11.353 54.675 -4.839 1.00 32.93 435 THR B CA 1
ATOM 1364 C C . THR B 2 35 ? 9.880 54.373 -4.584 1.00 28.68 435 THR B C 1
ATOM 1365 O O . THR B 2 35 ? 9.060 54.421 -5.499 1.00 26.64 435 THR B O 1
ATOM 1369 N N . GLY B 2 36 ? 9.551 54.048 -3.338 1.00 28.13 436 GLY B N 1
ATOM 1370 C CA . GLY B 2 36 ? 8.170 53.757 -2.992 1.00 25.11 436 GLY B CA 1
ATOM 1371 C C . GLY B 2 36 ? 7.707 52.329 -3.243 1.00 26.69 436 GLY B C 1
ATOM 1372 O O . GLY B 2 36 ? 6.517 52.036 -3.131 1.00 25.20 436 GLY B O 1
ATOM 1373 N N . ALA B 2 37 ? 8.630 51.436 -3.578 1.00 22.70 437 ALA B N 1
ATOM 1374 C CA . ALA B 2 37 ? 8.263 50.045 -3.830 1.00 24.23 437 ALA B CA 1
ATOM 1375 C C . ALA B 2 37 ? 8.239 49.244 -2.533 1.00 22.94 437 ALA B C 1
ATOM 1376 O O . ALA B 2 37 ? 8.923 49.582 -1.569 1.00 21.87 437 ALA B O 1
ATOM 1378 N N . HIS B 2 38 ? 7.444 48.181 -2.529 1.00 22.38 438 HIS B N 1
ATOM 1379 C CA . HIS B 2 38 ? 7.279 47.301 -1.374 1.00 22.64 438 HIS B CA 1
ATOM 1380 C C . HIS B 2 38 ? 6.929 45.928 -1.920 1.00 22.08 438 HIS B C 1
ATOM 1381 O O . HIS B 2 38 ? 6.826 45.744 -3.135 1.00 22.70 438 HIS B O 1
ATOM 1388 N N . LEU B 2 39 ? 6.735 44.966 -1.024 1.00 18.03 439 LEU B N 1
ATOM 1389 C CA . LEU B 2 39 ? 6.318 43.639 -1.455 1.00 18.79 439 LEU B CA 1
ATOM 1390 C C . LEU B 2 39 ? 4.903 43.862 -1.966 1.00 19.68 439 LEU B C 1
ATOM 1391 O O . LEU B 2 39 ? 4.222 44.800 -1.544 1.00 17.73 439 LEU B O 1
ATOM 1396 N N . VAL B 2 40 ? 4.463 43.003 -2.873 1.00 19.00 440 VAL B N 1
ATOM 1397 C CA . VAL B 2 40 ? 3.131 43.114 -3.453 1.00 21.29 440 VAL B CA 1
ATOM 1398 C C . VAL B 2 40 ? 1.973 43.072 -2.442 1.00 23.61 440 VAL B C 1
ATOM 1399 O O . VAL B 2 40 ? 2.041 42.381 -1.418 1.00 19.65 440 VAL B O 1
ATOM 1403 N N . SER B 2 41 ? 0.917 43.829 -2.744 1.00 21.35 441 SER B N 1
ATOM 1404 C CA . SER B 2 41 ? -0.299 43.862 -1.931 1.00 21.22 441 SER B CA 1
ATOM 1405 C C . SER B 2 41 ? -1.478 43.500 -2.855 1.00 20.95 441 SER B C 1
ATOM 1406 O O . SER B 2 41 ? -1.581 44.023 -3.962 1.00 23.01 441 SER B O 1
ATOM 1409 N N . PHE B 2 42 ? -2.353 42.593 -2.422 1.00 23.43 442 PHE B N 1
ATOM 1410 C CA . PHE B 2 42 ? -3.497 42.185 -3.252 1.00 24.81 442 PHE B CA 1
ATOM 1411 C C . PHE B 2 42 ? -4.796 42.827 -2.778 1.00 21.98 442 PHE B C 1
ATOM 1412 O O . PHE B 2 42 ? -5.262 42.551 -1.674 1.00 24.60 442 PHE B O 1
ATOM 1420 N N . GLN B 2 43 ? -5.385 43.673 -3.616 1.00 30.50 443 GLN B N 1
ATOM 1421 C CA . GLN B 2 43 ? -6.638 44.338 -3.267 1.00 36.75 443 GLN B CA 1
ATOM 1422 C C . GLN B 2 43 ? -7.810 43.618 -3.929 1.00 35.98 443 GLN B C 1
ATOM 1423 O O . GLN B 2 43 ? -8.967 43.936 -3.670 1.00 34.66 443 GLN B O 1
ATOM 1429 N N . SER B 2 44 ? -7.503 42.643 -4.781 1.00 36.45 444 SER B N 1
ATOM 1430 C CA . SER B 2 44 ? -8.534 41.885 -5.480 1.00 34.76 444 SER B CA 1
ATOM 1431 C C . SER B 2 44 ? -7.998 40.560 -6.000 1.00 37.39 444 SER B C 1
ATOM 1432 O O . SER B 2 44 ? -6.794 40.315 -5.977 1.00 37.79 444 SER B O 1
ATOM 1435 N N . LYS B 2 45 ? -8.900 39.709 -6.477 1.00 37.87 445 LYS B N 1
ATOM 1436 C CA . LYS B 2 45 ? -8.499 38.421 -7.017 1.00 42.25 445 LYS B CA 1
ATOM 1437 C C . LYS B 2 45 ? -7.867 38.649 -8.386 1.00 40.77 445 LYS B C 1
ATOM 1438 O O . LYS B 2 45 ? -6.949 37.931 -8.784 1.00 37.49 445 LYS B O 1
ATOM 1444 N N . GLU B 2 46 ? -8.367 39.652 -9.103 1.00 39.56 446 GLU B N 1
ATOM 1445 C CA . GLU B 2 46 ? -7.846 39.969 -10.430 1.00 39.34 446 GLU B CA 1
ATOM 1446 C C . GLU B 2 46 ? -6.364 40.313 -10.353 1.00 35.85 446 GLU B C 1
ATOM 1447 O O . GLU B 2 46 ? -5.566 39.854 -11.173 1.00 35.07 446 GLU B O 1
ATOM 1453 N N . GLU B 2 47 ? -6.003 41.126 -9.365 1.00 31.01 447 GLU B N 1
ATOM 1454 C CA . GLU B 2 47 ? -4.615 41.516 -9.173 1.00 30.18 447 GLU B CA 1
ATOM 1455 C C . GLU B 2 47 ? -3.766 40.278 -8.897 1.00 29.73 447 GLU B C 1
ATOM 1456 O O . GLU B 2 47 ? -2.632 40.184 -9.354 1.00 32.42 447 GLU B O 1
ATOM 1462 N N . ALA B 2 48 ? -4.319 39.331 -8.145 1.00 31.35 448 ALA B N 1
ATOM 1463 C CA . ALA B 2 48 ? -3.606 38.102 -7.834 1.00 32.05 448 ALA B CA 1
ATOM 1464 C C . ALA B 2 48 ? -3.456 37.285 -9.115 1.00 32.93 448 ALA B C 1
ATOM 1465 O O . ALA B 2 48 ? -2.404 36.698 -9.368 1.00 31.02 448 ALA B O 1
ATOM 1467 N N . ASP B 2 49 ? -4.513 37.251 -9.925 1.00 33.83 449 ASP B N 1
ATOM 1468 C CA . ASP B 2 49 ? -4.483 36.509 -11.181 1.00 36.73 449 ASP B CA 1
ATOM 1469 C C . ASP B 2 49 ? -3.363 37.031 -12.071 1.00 31.99 449 ASP B C 1
ATOM 1470 O O . ASP B 2 49 ? -2.685 36.258 -12.750 1.00 31.88 449 ASP B O 1
ATOM 1475 N N . PHE B 2 50 ? -3.170 38.347 -12.066 1.00 32.68 450 PHE B N 1
ATOM 1476 C CA . PHE B 2 50 ? -2.122 38.949 -12.876 1.00 29.45 450 PHE B CA 1
ATOM 1477 C C . PHE B 2 50 ? -0.741 38.565 -12.365 1.00 30.61 450 PHE B C 1
ATOM 1478 O O . PHE B 2 50 ? 0.119 38.146 -13.134 1.00 25.88 450 PHE B O 1
ATOM 1486 N N . VAL B 2 51 ? -0.530 38.723 -11.063 1.00 30.32 451 VAL B N 1
ATOM 1487 C CA . VAL B 2 51 ? 0.755 38.397 -10.460 1.00 28.85 451 VAL B CA 1
ATOM 1488 C C . VAL B 2 51 ? 1.152 36.947 -10.711 1.00 26.57 451 VAL B C 1
ATOM 1489 O O . VAL B 2 51 ? 2.326 36.644 -10.918 1.00 24.11 451 VAL B O 1
ATOM 1493 N N . ARG B 2 52 ? 0.170 36.054 -10.703 1.00 32.99 452 ARG B N 1
ATOM 1494 C CA . ARG B 2 52 ? 0.422 34.635 -10.936 1.00 36.49 452 ARG B CA 1
ATOM 1495 C C . ARG B 2 52 ? 1.177 34.391 -12.243 1.00 35.92 452 ARG B C 1
ATOM 1496 O O . ARG B 2 52 ? 1.960 33.447 -12.346 1.00 33.30 452 ARG B O 1
ATOM 1504 N N . SER B 2 53 ? 0.941 35.245 -13.237 1.00 35.93 453 SER B N 1
ATOM 1505 C CA . SER B 2 53 ? 1.586 35.096 -14.538 1.00 36.54 453 SER B CA 1
ATOM 1506 C C . SER B 2 53 ? 3.058 35.490 -14.526 1.00 36.83 453 SER B C 1
ATOM 1507 O O . SER B 2 53 ? 3.764 35.301 -15.518 1.00 39.60 453 SER B O 1
ATOM 1510 N N . LEU B 2 54 ? 3.525 36.030 -13.406 1.00 32.59 454 LEU B N 1
ATOM 1511 C CA . LEU B 2 54 ? 4.917 36.449 -13.297 1.00 28.46 454 LEU B CA 1
ATOM 1512 C C . LEU B 2 54 ? 5.788 35.432 -12.558 1.00 26.96 454 LEU B C 1
ATOM 1513 O O . LEU B 2 54 ? 7.014 35.522 -12.590 1.00 22.76 454 LEU B O 1
ATOM 1518 N N . THR B 2 55 ? 5.157 34.458 -11.912 1.00 27.47 455 THR B N 1
ATOM 1519 C CA . THR B 2 55 ? 5.881 33.482 -11.101 1.00 29.40 455 THR B CA 1
ATOM 1520 C C . THR B 2 55 ? 6.282 32.120 -11.674 1.00 32.87 455 THR B C 1
ATOM 1521 O O . THR B 2 55 ? 6.745 31.260 -10.923 1.00 32.07 455 THR B O 1
ATOM 1525 N N . SER B 2 56 ? 6.138 31.920 -12.979 1.00 35.84 456 SER B N 1
ATOM 1526 C CA . SER B 2 56 ? 6.484 30.635 -13.593 1.00 42.55 456 SER B CA 1
ATOM 1527 C C . SER B 2 56 ? 7.856 30.061 -13.210 1.00 46.56 456 SER B C 1
ATOM 1528 O O . SER B 2 56 ? 8.000 28.847 -13.055 1.00 46.09 456 SER B O 1
ATOM 1531 N N . GLU B 2 57 ? 8.856 30.924 -13.048 1.00 48.60 457 GLU B N 1
ATOM 1532 C CA . GLU B 2 57 ? 10.210 30.479 -12.713 1.00 54.20 457 GLU B CA 1
ATOM 1533 C C . GLU B 2 57 ? 10.413 29.976 -11.281 1.00 52.39 457 GLU B C 1
ATOM 1534 O O . GLU B 2 57 ? 11.522 29.595 -10.906 1.00 54.24 457 GLU B O 1
ATOM 1540 N N . MET B 2 58 ? 9.352 29.968 -10.484 1.00 48.06 458 MET B N 1
ATOM 1541 C CA . MET B 2 58 ? 9.458 29.517 -9.100 1.00 43.96 458 MET B CA 1
ATOM 1542 C C . MET B 2 58 ? 9.388 27.996 -8.995 1.00 40.93 458 MET B C 1
ATOM 1543 O O . MET B 2 58 ? 8.969 27.316 -9.932 1.00 40.75 458 MET B O 1
ATOM 1548 N N . LEU B 2 59 ? 9.799 27.470 -7.845 1.00 35.54 459 LEU B N 1
ATOM 1549 C CA . LEU B 2 59 ? 9.740 26.034 -7.594 1.00 35.85 459 LEU B CA 1
ATOM 1550 C C . LEU B 2 59 ? 8.251 25.696 -7.542 1.00 34.32 459 LEU B C 1
ATOM 1551 O O . LEU B 2 59 ? 7.521 26.277 -6.745 1.00 25.12 459 LEU B O 1
ATOM 1556 N N . LYS B 2 60 ? 7.795 24.770 -8.382 1.00 34.52 460 LYS B N 1
ATOM 1557 C CA . LYS B 2 60 ? 6.378 24.421 -8.391 1.00 37.94 460 LYS B CA 1
ATOM 1558 C C . LYS B 2 60 ? 5.916 23.947 -7.017 1.00 31.91 460 LYS B C 1
ATOM 1559 O O . LYS B 2 60 ? 6.577 23.131 -6.379 1.00 34.47 460 LYS B O 1
ATOM 1565 N N . GLY B 2 61 ? 4.784 24.472 -6.562 1.00 29.68 461 GLY B N 1
ATOM 1566 C CA . GLY B 2 61 ? 4.260 24.078 -5.266 1.00 25.28 461 GLY B CA 1
ATOM 1567 C C . GLY B 2 61 ? 4.729 24.956 -4.119 1.00 26.59 461 GLY B C 1
ATOM 1568 O O . GLY B 2 61 ? 4.209 24.869 -3.004 1.00 22.28 461 GLY B O 1
ATOM 1569 N N . ASP B 2 62 ? 5.716 25.803 -4.385 1.00 24.06 462 ASP B N 1
ATOM 1570 C CA . ASP B 2 62 ? 6.225 26.689 -3.356 1.00 23.50 462 ASP B CA 1
ATOM 1571 C C . ASP B 2 62 ? 5.372 27.953 -3.331 1.00 21.99 462 ASP B C 1
ATOM 1572 O O . ASP B 2 62 ? 4.403 28.078 -4.077 1.00 17.15 462 ASP B O 1
ATOM 1577 N N . VAL B 2 63 ? 5.732 28.884 -2.459 1.00 19.14 463 VAL B N 1
ATOM 1578 C CA . VAL B 2 63 ? 4.988 30.130 -2.326 1.00 16.44 463 VAL B CA 1
ATOM 1579 C C . VAL B 2 63 ? 5.914 31.336 -2.408 1.00 17.52 463 VAL B C 1
ATOM 1580 O O . VAL B 2 63 ? 7.134 31.206 -2.284 1.00 18.78 463 VAL B O 1
ATOM 1584 N N . VAL B 2 64 ? 5.329 32.510 -2.629 1.00 13.76 464 VAL B N 1
ATOM 1585 C CA . VAL B 2 64 ? 6.105 33.740 -2.726 1.00 13.47 464 VAL B CA 1
ATOM 1586 C C . VAL B 2 64 ? 5.648 34.726 -1.657 1.00 12.21 464 VAL B C 1
ATOM 1587 O O . VAL B 2 64 ? 4.465 34.797 -1.332 1.00 15.58 464 VAL B O 1
ATOM 1591 N N . TRP B 2 65 ? 6.592 35.478 -1.105 1.00 14.98 465 TRP B N 1
ATOM 1592 C CA . TRP B 2 65 ? 6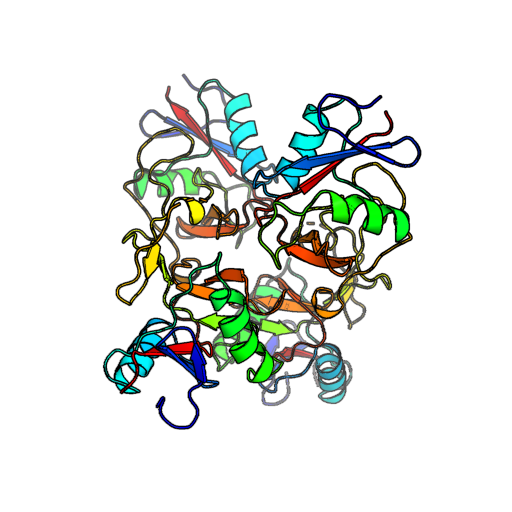.266 36.460 -0.074 1.00 17.56 465 TRP B CA 1
ATOM 1593 C C . TRP B 2 65 ? 5.389 37.578 -0.614 1.00 14.08 465 TRP B C 1
ATOM 1594 O O . TRP B 2 65 ? 5.615 38.064 -1.725 1.00 15.90 465 TRP B O 1
ATOM 1605 N N . ILE B 2 66 ? 4.390 37.977 0.169 1.00 13.99 466 ILE B N 1
ATOM 1606 C CA . ILE B 2 66 ? 3.559 39.126 -0.190 1.00 15.84 466 ILE B CA 1
ATOM 1607 C C . ILE B 2 66 ? 3.632 40.078 1.020 1.00 18.79 466 ILE B C 1
ATOM 1608 O O . ILE B 2 66 ? 4.174 39.714 2.069 1.00 15.31 466 ILE B O 1
ATOM 1613 N N . GLY B 2 67 ? 3.100 41.290 0.871 1.00 17.80 467 GLY B N 1
ATOM 1614 C CA . GLY B 2 67 ? 3.197 42.300 1.917 1.00 17.97 467 GLY B CA 1
ATOM 1615 C C . GLY B 2 67 ? 2.499 42.285 3.267 1.00 19.11 467 GLY B C 1
ATOM 1616 O O . GLY B 2 67 ? 2.010 43.335 3.703 1.00 19.60 467 GLY B O 1
ATOM 1617 N N . LEU B 2 68 ? 2.450 41.141 3.941 1.00 14.99 468 LEU B N 1
ATOM 1618 C CA . LEU B 2 68 ? 1.829 41.071 5.266 1.00 15.21 468 LEU B CA 1
ATOM 1619 C C . LEU B 2 68 ? 2.839 40.421 6.217 1.00 17.57 468 LEU B C 1
ATOM 1620 O O . LEU B 2 68 ? 3.334 39.321 5.949 1.00 13.65 468 LEU B O 1
ATOM 1625 N N . SER B 2 69 ? 3.155 41.099 7.321 1.00 14.62 469 SER B N 1
ATOM 1626 C CA . SER B 2 69 ? 4.133 40.571 8.268 1.00 18.99 469 SER B CA 1
ATOM 1627 C C . SER B 2 69 ? 3.705 40.684 9.729 1.00 19.69 469 SER B C 1
ATOM 1628 O O . SER B 2 69 ? 2.799 41.454 10.059 1.00 18.18 469 SER B O 1
ATOM 1631 N N . ASP B 2 70 ? 4.383 39.916 10.583 1.00 20.40 470 ASP B N 1
ATOM 1632 C CA . ASP B 2 70 ? 4.145 39.881 12.030 1.00 22.69 470 ASP B CA 1
ATOM 1633 C C . ASP B 2 70 ? 2.651 39.877 12.308 1.00 21.43 470 ASP B C 1
ATOM 1634 O O . ASP B 2 70 ? 2.145 40.666 13.104 1.00 24.35 470 ASP B O 1
ATOM 1639 N N . VAL B 2 71 ? 1.949 38.958 11.662 1.00 19.72 471 VAL B N 1
ATOM 1640 C CA . VAL B 2 71 ? 0.507 38.879 11.781 1.00 16.77 471 VAL B CA 1
ATOM 1641 C C . VAL B 2 71 ? -0.065 38.461 13.132 1.00 17.52 471 VAL B C 1
ATOM 1642 O O . VAL B 2 71 ? -1.261 38.627 13.354 1.00 17.77 471 VAL B O 1
ATOM 1646 N N . TRP B 2 72 ? 0.761 37.919 14.025 1.00 18.10 472 TRP B N 1
ATOM 1647 C CA . TRP B 2 72 ? 0.264 37.490 15.335 1.00 20.98 472 TRP B CA 1
ATOM 1648 C C . TRP B 2 72 ? 0.563 38.450 16.478 1.00 24.31 472 TRP B C 1
ATOM 1649 O O . TRP B 2 72 ? -0.223 38.550 17.419 1.00 24.37 472 TRP B O 1
ATOM 1660 N N . ASN B 2 73 ? 1.691 39.149 16.412 1.00 25.57 473 ASN B N 1
ATOM 1661 C CA . ASN B 2 73 ? 2.037 40.074 17.484 1.00 27.37 473 ASN B CA 1
ATOM 1662 C C . ASN B 2 73 ? 1.319 41.404 17.362 1.00 29.14 473 ASN B C 1
ATOM 1663 O O . ASN B 2 73 ? 1.678 42.376 18.023 1.00 34.12 473 ASN B O 1
ATOM 1668 N N . LYS B 2 74 ? 0.302 41.446 16.509 1.00 30.15 474 LYS B N 1
ATOM 1669 C CA . LYS B 2 74 ? -0.482 42.657 16.323 1.00 32.39 474 LYS B CA 1
ATOM 1670 C C . LYS B 2 74 ? -1.892 42.379 16.823 1.00 31.37 474 LYS B C 1
ATOM 1671 O O . LYS B 2 74 ? -2.802 43.193 16.657 1.00 33.53 474 LYS B O 1
ATOM 1677 N N . CYS B 2 75 ? -2.062 41.214 17.438 1.00 30.37 475 CYS B N 1
ATOM 1678 C CA . CYS B 2 75 ? -3.356 40.794 17.966 1.00 25.25 475 CYS B CA 1
ATOM 1679 C C . CYS B 2 75 ? -3.581 41.216 19.409 1.00 29.78 475 CYS B C 1
ATOM 1680 O O . CYS B 2 75 ? -2.654 41.626 20.106 1.00 21.14 475 CYS B O 1
ATOM 1683 N N . ARG B 2 76 ? -4.831 41.085 19.844 1.00 29.06 476 ARG B N 1
ATOM 1684 C CA . ARG B 2 76 ? -5.213 41.360 21.218 1.00 34.31 476 ARG B CA 1
ATOM 1685 C C . ARG B 2 76 ? -5.313 39.947 21.790 1.00 31.24 476 ARG B C 1
ATOM 1686 O O . ARG B 2 76 ? -5.696 39.018 21.073 1.00 31.16 476 ARG B O 1
ATOM 1694 N N . PHE B 2 77 ? -4.973 39.771 23.063 1.00 31.41 477 PHE B N 1
ATOM 1695 C CA . PHE B 2 77 ? -5.034 38.443 23.674 1.00 28.07 477 PHE B CA 1
ATOM 1696 C C . PHE B 2 77 ? -5.864 38.455 24.946 1.00 25.76 477 PHE B C 1
ATOM 1697 O O . PHE B 2 77 ? -5.981 39.483 25.603 1.00 26.56 477 PHE B O 1
ATOM 1705 N N . GLU B 2 78 ? -6.440 37.309 25.289 1.00 23.92 478 GLU B N 1
ATOM 1706 C CA . GLU B 2 78 ? -7.246 37.206 26.496 1.00 26.13 478 GLU B CA 1
ATOM 1707 C C . GLU B 2 78 ? -7.149 35.825 27.127 1.00 24.63 478 GLU B C 1
ATOM 1708 O O . GLU B 2 78 ? -6.978 34.818 26.430 1.00 25.63 478 GLU B O 1
ATOM 1714 N N . TRP B 2 79 ? -7.250 35.785 28.453 1.00 20.69 479 TRP B N 1
ATOM 1715 C CA . TRP B 2 79 ? -7.187 34.521 29.183 1.00 20.79 479 TRP B CA 1
ATOM 1716 C C . TRP B 2 79 ? -8.606 34.023 29.408 1.00 23.32 479 TRP B C 1
ATOM 1717 O O . TRP B 2 79 ? -9.525 34.821 29.601 1.00 22.88 479 TRP B O 1
ATOM 1728 N N . THR B 2 80 ? -8.800 32.712 29.396 1.00 20.07 480 THR B N 1
ATOM 1729 C CA . THR B 2 80 ? -10.145 32.200 29.592 1.00 21.58 480 THR B CA 1
ATOM 1730 C C . THR B 2 80 ? -10.696 32.462 30.986 1.00 20.35 480 THR B C 1
ATOM 1731 O O . THR B 2 80 ? -11.908 32.458 31.173 1.00 23.00 480 THR B O 1
ATOM 1735 N N . ASP B 2 81 ? -9.829 32.692 31.968 1.00 22.75 481 ASP B N 1
ATOM 1736 C CA . ASP B 2 81 ? -10.331 32.937 33.313 1.00 22.77 481 ASP B CA 1
ATOM 1737 C C . ASP B 2 81 ? -10.704 34.389 33.592 1.00 22.79 481 ASP B C 1
ATOM 1738 O O . ASP B 2 81 ? -11.127 34.715 34.696 1.00 24.49 481 ASP B O 1
ATOM 1743 N N . GLY B 2 82 ? -10.557 35.256 32.594 1.00 23.99 482 GLY B N 1
ATOM 1744 C CA . GLY B 2 82 ? -10.921 36.654 32.775 1.00 25.25 482 GLY B CA 1
ATOM 1745 C C . GLY B 2 82 ? -9.784 37.563 33.194 1.00 25.82 482 GLY B C 1
ATOM 1746 O O . GLY B 2 82 ? -9.902 38.794 33.150 1.00 22.59 482 GLY B O 1
ATOM 1747 N N . MET B 2 83 ? -8.679 36.957 33.613 1.00 24.35 483 MET B N 1
ATOM 1748 C CA . MET B 2 83 ? -7.516 37.718 34.029 1.00 23.14 483 MET B CA 1
ATOM 1749 C C . MET B 2 83 ? -7.030 38.541 32.844 1.00 25.17 483 MET B C 1
ATOM 1750 O O . MET B 2 83 ? -6.956 38.043 31.727 1.00 23.12 483 MET B O 1
ATOM 1755 N N . GLU B 2 84 ? -6.688 39.798 33.087 1.00 21.54 484 GLU B N 1
ATOM 1756 C CA . GLU B 2 84 ? -6.224 40.656 32.007 1.00 25.21 484 GLU B CA 1
ATOM 1757 C C . GLU B 2 84 ? -4.857 40.222 31.488 1.00 24.83 484 GLU B C 1
ATOM 1758 O O . GLU B 2 84 ? -3.986 39.836 32.265 1.00 21.73 484 GLU B O 1
ATOM 1764 N N . PHE B 2 85 ? -4.667 40.277 30.174 1.00 27.12 485 PHE B N 1
ATOM 1765 C CA . PHE B 2 85 ? -3.379 39.906 29.598 1.00 34.39 485 PHE B CA 1
ATOM 1766 C C . PHE B 2 85 ? -2.397 41.064 29.796 1.00 37.27 485 PHE B C 1
ATOM 1767 O O . PHE B 2 85 ? -2.684 42.200 29.426 1.00 33.87 485 PHE B O 1
ATOM 1775 N N . ASP B 2 86 ? -1.237 40.769 30.370 1.00 48.14 486 ASP B N 1
ATOM 1776 C CA . ASP B 2 86 ? -0.239 41.795 30.636 1.00 59.49 486 ASP B CA 1
ATOM 1777 C C . ASP B 2 86 ? 0.723 42.037 29.477 1.00 60.25 486 ASP B C 1
ATOM 1778 O O . ASP B 2 86 ? 1.712 41.323 29.323 1.00 60.21 486 ASP B O 1
ATOM 1783 N N . TYR B 2 87 ? 0.428 43.049 28.665 1.00 37.38 487 TYR B N 1
ATOM 1784 C CA . TYR B 2 87 ? 1.281 43.393 27.533 1.00 36.40 487 TYR B CA 1
ATOM 1785 C C . TYR B 2 87 ? 2.576 44.013 28.051 1.00 34.06 487 TYR B C 1
ATOM 1786 O O . TYR B 2 87 ? 2.989 45.073 27.535 1.00 40.99 487 TYR B O 1
ATOM 1795 N N . LEU B 2 92 ? 6.510 40.031 21.564 1.00 77.39 492 LEU B N 1
ATOM 1796 C CA . LEU B 2 92 ? 7.407 38.982 22.126 1.00 75.88 492 LEU B CA 1
ATOM 1797 C C . LEU B 2 92 ? 6.585 37.731 22.399 1.00 71.50 492 LEU B C 1
ATOM 1798 O O . LEU B 2 92 ? 7.097 36.612 22.376 1.00 74.03 492 LEU B O 1
ATOM 1803 N N . ILE B 2 93 ? 5.297 37.935 22.638 1.00 65.11 493 ILE B N 1
ATOM 1804 C CA . ILE B 2 93 ? 4.391 36.841 22.948 1.00 58.29 493 ILE B CA 1
ATOM 1805 C C . ILE B 2 93 ? 4.241 35.734 21.901 1.00 49.66 493 ILE B C 1
ATOM 1806 O O . ILE B 2 93 ? 4.394 34.556 22.230 1.00 46.78 493 ILE B O 1
ATOM 1811 N N . ALA B 2 94 ? 3.964 36.087 20.648 1.00 39.11 494 ALA B N 1
ATOM 1812 C CA . ALA B 2 94 ? 3.759 35.060 19.625 1.00 33.01 494 ALA B CA 1
ATOM 1813 C C . ALA B 2 94 ? 4.863 34.869 18.591 1.00 28.50 494 ALA B C 1
ATOM 1814 O O . ALA B 2 94 ? 5.823 35.631 18.531 1.00 24.28 494 ALA B O 1
ATOM 1816 N N . GLU B 2 95 ? 4.709 33.832 17.775 1.00 23.56 495 GLU B N 1
ATOM 1817 C CA . GLU B 2 95 ? 5.668 33.539 16.721 1.00 27.86 495 GLU B CA 1
ATOM 1818 C C . GLU B 2 95 ? 5.628 34.686 15.714 1.00 21.47 495 GLU B C 1
ATOM 1819 O O . GLU B 2 95 ? 4.575 35.289 15.492 1.00 21.67 495 GLU B O 1
ATOM 1825 N N . TYR B 2 96 ? 6.775 34.990 15.115 1.00 20.15 496 TYR B N 1
ATOM 1826 C CA . TYR B 2 96 ? 6.884 36.069 14.136 1.00 18.82 496 TYR B CA 1
ATOM 1827 C C . TYR B 2 96 ? 6.625 35.477 12.752 1.00 19.56 496 TYR B C 1
ATOM 1828 O O . TYR B 2 96 ? 7.536 34.940 12.115 1.00 16.58 496 TYR B O 1
ATOM 1837 N N . GLU B 2 97 ? 5.375 35.570 12.301 1.00 17.76 497 GLU B N 1
ATOM 1838 C CA . GLU B 2 97 ? 4.987 35.007 11.014 1.00 15.57 497 GLU B CA 1
ATOM 1839 C C . GLU B 2 97 ? 4.514 36.013 9.976 1.00 17.32 497 GLU B C 1
ATOM 1840 O O . GLU B 2 97 ? 4.000 37.092 10.297 1.00 14.86 497 GLU B O 1
ATOM 1846 N N . CYS B 2 98 ? 4.702 35.624 8.719 1.00 14.43 498 CYS B N 1
ATOM 1847 C CA . CYS B 2 98 ? 4.399 36.452 7.561 1.00 13.70 498 CYS B CA 1
ATOM 1848 C C . CYS B 2 98 ? 3.567 35.675 6.541 1.00 14.33 498 CYS B C 1
ATOM 1849 O O . CYS B 2 98 ? 3.451 34.448 6.628 1.00 17.04 498 CYS B O 1
ATOM 1852 N N . VAL B 2 99 ? 2.991 36.386 5.575 1.00 15.72 499 VAL B N 1
ATOM 1853 C CA . VAL B 2 99 ? 2.150 35.745 4.565 1.00 15.68 499 VAL B CA 1
ATOM 1854 C C . VAL B 2 99 ? 2.830 35.531 3.218 1.00 13.79 499 VAL B C 1
ATOM 1855 O O . VAL B 2 99 ? 3.480 36.432 2.686 1.00 13.29 499 VAL B O 1
ATOM 1859 N N . ALA B 2 100 ? 2.679 34.319 2.685 1.00 15.96 500 ALA B N 1
ATOM 1860 C CA . ALA B 2 100 ? 3.234 33.963 1.382 1.00 14.23 500 ALA B CA 1
ATOM 1861 C C . ALA B 2 100 ? 2.073 33.395 0.585 1.00 18.22 500 ALA B C 1
ATOM 1862 O O . ALA B 2 100 ? 1.193 32.745 1.146 1.00 22.97 500 ALA B O 1
ATOM 1864 N N . SER B 2 101 ? 2.076 33.642 -0.720 1.00 16.09 501 SER B N 1
ATOM 1865 C CA . SER B 2 101 ? 1.013 33.173 -1.589 1.00 18.05 501 SER B CA 1
ATOM 1866 C C . SER B 2 101 ? 1.434 32.068 -2.546 1.00 17.97 501 SER B C 1
ATOM 1867 O O . SER B 2 101 ? 2.537 32.083 -3.082 1.00 14.47 501 SER B O 1
ATOM 1870 N N . LYS B 2 102 ? 0.539 31.105 -2.745 1.00 18.10 502 LYS B N 1
ATOM 1871 C CA . LYS B 2 102 ? 0.775 30.015 -3.679 1.00 19.35 502 LYS B CA 1
ATOM 1872 C C . LYS B 2 102 ? 0.064 30.503 -4.942 1.00 22.07 502 LYS B C 1
ATOM 1873 O O . LYS B 2 102 ? -1.164 30.494 -5.018 1.00 20.29 502 LYS B O 1
ATOM 1879 N N . PRO B 2 103 ? 0.836 30.961 -5.938 1.00 24.94 503 PRO B N 1
ATOM 1880 C CA . PRO B 2 103 ? 0.316 31.477 -7.207 1.00 31.60 503 PRO B CA 1
ATOM 1881 C C . PRO B 2 103 ? -0.727 30.630 -7.926 1.00 33.14 503 PRO B C 1
ATOM 1882 O O . PRO B 2 103 ? -1.733 31.155 -8.396 1.00 35.07 503 PRO B O 1
ATOM 1886 N N . THR B 2 104 ? -0.497 29.327 -8.003 1.00 35.87 504 THR B N 1
ATOM 1887 C CA . THR B 2 104 ? -1.424 28.441 -8.697 1.00 40.68 504 THR B CA 1
ATOM 1888 C C . THR B 2 104 ? -2.886 28.574 -8.274 1.00 37.96 504 THR B C 1
ATOM 1889 O O . THR B 2 104 ? -3.766 28.713 -9.125 1.00 37.99 504 THR B O 1
ATOM 1893 N N . ASN B 2 105 ? -3.147 28.531 -6.970 1.00 35.18 505 ASN B N 1
ATOM 1894 C CA . ASN B 2 105 ? -4.516 28.625 -6.466 1.00 32.83 505 ASN B CA 1
ATOM 1895 C C . ASN B 2 105 ? -4.815 29.864 -5.622 1.00 29.40 505 ASN B C 1
ATOM 1896 O O . ASN B 2 105 ? -5.853 29.935 -4.965 1.00 28.92 505 ASN B O 1
ATOM 1901 N N . ASN B 2 106 ? -3.904 30.828 -5.646 1.00 28.29 506 ASN B N 1
ATOM 1902 C CA . ASN B 2 106 ? -4.042 32.074 -4.890 1.00 33.91 506 ASN B CA 1
ATOM 1903 C C . ASN B 2 106 ? -4.351 31.897 -3.406 1.00 27.61 506 ASN B C 1
ATOM 1904 O O . ASN B 2 106 ? -5.016 32.740 -2.806 1.00 28.22 506 ASN B O 1
ATOM 1909 N N . LYS B 2 107 ? -3.883 30.810 -2.805 1.00 19.87 507 LYS B N 1
ATOM 1910 C CA . LYS B 2 107 ? -4.122 30.617 -1.378 1.00 18.47 507 LYS B CA 1
ATOM 1911 C C . LYS B 2 107 ? -2.963 31.211 -0.583 1.00 17.87 507 LYS B C 1
ATOM 1912 O O . LYS B 2 107 ? -1.803 31.082 -0.975 1.00 16.89 507 LYS B O 1
ATOM 1918 N N . TRP B 2 108 ? -3.288 31.856 0.534 1.00 18.78 508 TRP B N 1
ATOM 1919 C CA . TRP B 2 108 ? -2.287 32.493 1.386 1.00 16.26 508 TRP B CA 1
ATOM 1920 C C . TRP B 2 108 ? -1.910 31.656 2.592 1.00 17.74 508 TRP B C 1
ATOM 1921 O O . TRP B 2 108 ? -2.768 31.298 3.396 1.00 17.82 508 TRP B O 1
ATOM 1932 N N . TRP B 2 109 ? -0.620 31.382 2.735 1.00 13.31 509 TRP B N 1
ATOM 1933 C CA . TRP B 2 109 ? -0.138 30.598 3.859 1.00 14.29 509 TRP B CA 1
ATOM 1934 C C . TRP B 2 109 ? 0.610 31.484 4.844 1.00 12.67 509 TRP B C 1
ATOM 1935 O O . TRP B 2 109 ? 1.419 32.316 4.440 1.00 15.09 509 TRP B O 1
ATOM 1946 N N . ILE B 2 110 ? 0.318 31.322 6.132 1.00 15.94 510 ILE B N 1
ATOM 1947 C CA . ILE B 2 110 ? 0.994 32.096 7.168 1.00 12.84 510 ILE B CA 1
ATOM 1948 C C . ILE B 2 110 ? 2.130 31.209 7.649 1.00 14.33 510 ILE B C 1
ATOM 1949 O O . ILE B 2 110 ? 1.893 30.126 8.197 1.00 15.01 510 ILE B O 1
ATOM 1954 N N . ILE B 2 111 ? 3.361 31.666 7.435 1.00 11.95 511 ILE B N 1
ATOM 1955 C CA . ILE B 2 111 ? 4.541 30.885 7.795 1.00 14.37 511 ILE B CA 1
ATOM 1956 C C . ILE B 2 111 ? 5.632 31.718 8.480 1.00 14.03 511 ILE B C 1
ATOM 1957 O O . ILE B 2 111 ? 5.580 32.953 8.483 1.00 14.76 511 ILE B O 1
ATOM 1962 N N . PRO B 2 112 ? 6.645 31.052 9.066 1.00 14.54 512 PRO B N 1
ATOM 1963 C CA . PRO B 2 112 ? 7.711 31.806 9.733 1.00 13.09 512 PRO B CA 1
ATOM 1964 C C . PRO B 2 112 ? 8.359 32.828 8.800 1.00 12.67 512 PRO B C 1
ATOM 1965 O O . PRO B 2 112 ? 8.728 32.504 7.674 1.00 14.93 512 PRO B O 1
ATOM 1969 N N . CYS B 2 113 ? 8.514 34.059 9.275 1.00 12.38 513 CYS B N 1
ATOM 1970 C CA . CYS B 2 113 ? 9.108 35.092 8.441 1.00 16.62 513 CYS B CA 1
ATOM 1971 C C . CYS B 2 113 ? 10.549 34.742 8.147 1.00 17.89 513 CYS B C 1
ATOM 1972 O O . CYS B 2 113 ? 11.151 35.304 7.236 1.00 15.45 513 CYS B O 1
ATOM 1975 N N . THR B 2 114 ? 11.091 33.806 8.925 1.00 15.95 514 THR B N 1
ATOM 1976 C CA . THR B 2 114 ? 12.467 33.363 8.764 1.00 16.27 514 THR B CA 1
ATOM 1977 C C . THR B 2 114 ? 12.686 32.394 7.601 1.00 16.22 514 THR B C 1
ATOM 1978 O O . THR B 2 114 ? 13.814 31.961 7.357 1.00 17.09 514 THR B O 1
ATOM 1982 N N . ARG B 2 115 ? 11.616 32.037 6.894 1.00 13.84 515 ARG B N 1
ATOM 1983 C CA . ARG B 2 115 ? 11.751 31.148 5.736 1.00 15.59 515 ARG B CA 1
ATOM 1984 C C . ARG B 2 115 ? 12.336 31.969 4.598 1.00 18.85 515 ARG B C 1
ATOM 1985 O O . ARG B 2 115 ? 12.122 33.179 4.535 1.00 18.18 515 ARG B O 1
ATOM 1993 N N . PHE B 2 116 ? 13.068 31.315 3.702 1.00 17.81 516 PHE B N 1
ATOM 1994 C CA . PHE B 2 116 ? 13.649 31.999 2.556 1.00 14.20 516 PHE B CA 1
ATOM 1995 C C . PHE B 2 116 ? 12.777 31.684 1.352 1.00 17.00 516 PHE B C 1
ATOM 1996 O O . PHE B 2 116 ? 12.601 30.522 0.999 1.00 16.74 516 PHE B O 1
ATOM 2004 N N . LYS B 2 117 ? 12.221 32.717 0.727 1.00 16.46 517 LYS B N 1
ATOM 2005 C CA . LYS B 2 117 ? 11.339 32.524 -0.419 1.00 17.71 517 LYS B CA 1
ATOM 2006 C C . LYS B 2 117 ? 11.569 33.538 -1.523 1.00 18.99 517 LYS B C 1
ATOM 2007 O O . LYS B 2 117 ? 12.226 34.561 -1.322 1.00 17.21 517 LYS B O 1
ATOM 2013 N N . ASN B 2 118 ? 11.000 33.241 -2.690 1.00 17.02 518 ASN B N 1
ATOM 2014 C CA . ASN B 2 118 ? 11.044 34.143 -3.833 1.00 15.80 518 ASN B CA 1
ATOM 2015 C C . ASN B 2 118 ? 9.954 35.136 -3.470 1.00 17.32 518 ASN B C 1
ATOM 2016 O O . ASN B 2 118 ? 9.163 34.871 -2.557 1.00 13.89 518 ASN B O 1
ATOM 2021 N N . PHE B 2 119 ? 9.891 36.257 -4.182 1.00 13.88 519 PHE B N 1
ATOM 2022 C CA . PHE B 2 119 ? 8.906 37.280 -3.871 1.00 16.88 519 PHE B CA 1
ATOM 2023 C C . PHE B 2 119 ? 8.571 38.178 -5.058 1.00 16.68 519 PHE B C 1
ATOM 2024 O O . PHE B 2 119 ? 9.198 38.107 -6.108 1.00 18.61 519 PHE B O 1
ATOM 2032 N N . VAL B 2 120 ? 7.568 39.026 -4.868 1.00 16.67 520 VAL B N 1
ATOM 2033 C CA . VAL B 2 120 ? 7.140 39.972 -5.896 1.00 18.29 520 VAL B CA 1
ATOM 2034 C C . VAL B 2 120 ? 7.103 41.362 -5.284 1.00 18.43 520 VAL B C 1
ATOM 2035 O O . VAL B 2 120 ? 6.611 41.537 -4.173 1.00 18.65 520 VAL B O 1
ATOM 2039 N N . CYS B 2 121 ? 7.627 42.345 -6.004 1.00 17.08 521 CYS B N 1
ATOM 2040 C CA . CYS B 2 121 ? 7.615 43.720 -5.529 1.00 20.30 521 CYS B CA 1
ATOM 2041 C C . CYS B 2 121 ? 6.570 44.491 -6.333 1.00 21.59 521 CYS B C 1
ATOM 2042 O O . CYS B 2 121 ? 6.143 44.048 -7.404 1.00 21.96 521 CYS B O 1
ATOM 2045 N N . GLU B 2 122 ? 6.168 45.646 -5.822 1.00 24.75 522 GLU B N 1
ATOM 2046 C CA . GLU B 2 122 ? 5.160 46.462 -6.487 1.00 26.21 522 GLU B CA 1
ATOM 2047 C C . GLU B 2 122 ? 5.342 47.927 -6.126 1.00 29.19 522 GLU B C 1
ATOM 2048 O O . GLU B 2 122 ? 5.845 48.252 -5.048 1.00 21.63 522 GLU B O 1
ATOM 2054 N N . PHE B 2 123 ? 4.959 48.809 -7.043 1.00 30.33 523 PHE B N 1
ATOM 2055 C CA . PHE B 2 123 ? 5.033 50.236 -6.786 1.00 36.50 523 PHE B CA 1
ATOM 2056 C C . PHE B 2 123 ? 4.144 51.019 -7.740 1.00 42.52 523 PHE B C 1
ATOM 2057 O O . PHE B 2 123 ? 3.998 50.664 -8.912 1.00 39.05 523 PHE B O 1
ATOM 2065 N N . GLN B 2 124 ? 3.515 52.057 -7.201 1.00 49.74 524 GLN B N 1
ATOM 2066 C CA . GLN B 2 124 ? 2.639 52.939 -7.959 1.00 60.02 524 GLN B CA 1
ATOM 2067 C C . GLN B 2 124 ? 3.230 54.331 -7.795 1.00 63.91 524 GLN B C 1
ATOM 2068 O O . GLN B 2 124 ? 2.659 55.325 -8.240 1.00 65.93 524 GLN B O 1
ATOM 2074 N N . ALA B 2 125 ? 4.384 54.379 -7.137 1.00 69.99 525 ALA B N 1
ATOM 2075 C CA . ALA B 2 125 ? 5.094 55.625 -6.886 1.00 77.71 525 ALA B CA 1
ATOM 2076 C C . ALA B 2 125 ? 6.421 55.641 -7.633 1.00 82.80 525 ALA B C 1
ATOM 2077 O O . ALA B 2 125 ? 6.633 56.572 -8.439 1.00 85.72 525 ALA B O 1
ATOM 2080 N N . ASP C 1 1 ? 8.001 -5.728 -10.201 1.00 55.46 201 ASP C N 1
ATOM 2081 C CA . ASP C 1 1 ? 6.780 -5.786 -9.350 1.00 51.75 201 ASP C CA 1
ATOM 2082 C C . ASP C 1 1 ? 7.142 -5.382 -7.930 1.00 48.79 201 ASP C C 1
ATOM 2083 O O . ASP C 1 1 ? 7.841 -6.118 -7.237 1.00 50.76 201 ASP C O 1
ATOM 2088 N N . CYS C 1 2 ? 6.684 -4.212 -7.494 1.00 43.55 202 CYS C N 1
ATOM 2089 C CA . CYS C 1 2 ? 6.967 -3.767 -6.131 1.00 36.11 202 CYS C CA 1
ATOM 2090 C C . CYS C 1 2 ? 6.151 -4.630 -5.184 1.00 34.82 202 CYS C C 1
ATOM 2091 O O . CYS C 1 2 ? 5.083 -5.117 -5.551 1.00 38.40 202 CYS C O 1
ATOM 2094 N N . PRO C 1 3 ? 6.641 -4.843 -3.955 1.00 36.57 203 PRO C N 1
ATOM 2095 C CA . PRO C 1 3 ? 5.873 -5.665 -3.019 1.00 36.99 203 PRO C CA 1
ATOM 2096 C C . PRO C 1 3 ? 4.539 -4.989 -2.702 1.00 37.12 203 PRO C C 1
ATOM 2097 O O . PRO C 1 3 ? 4.415 -3.771 -2.814 1.00 35.94 203 PRO C O 1
ATOM 2101 N N . SER C 1 4 ? 3.547 -5.782 -2.311 1.00 38.51 204 SER C N 1
ATOM 2102 C CA . SER C 1 4 ? 2.218 -5.265 -1.998 1.00 40.34 204 SER C CA 1
ATOM 2103 C C . SER C 1 4 ? 2.232 -4.167 -0.942 1.00 37.40 204 SER C C 1
ATOM 2104 O O . SER C 1 4 ? 2.847 -4.313 0.111 1.00 38.03 204 SER C O 1
ATOM 2107 N N . GLY C 1 5 ? 1.533 -3.072 -1.226 1.00 32.94 205 GLY C N 1
ATOM 2108 C CA . GLY C 1 5 ? 1.488 -1.966 -0.290 1.00 28.54 205 GLY C CA 1
ATOM 2109 C C . GLY C 1 5 ? 2.462 -0.874 -0.681 1.00 27.93 205 GLY C C 1
ATOM 2110 O O . GLY C 1 5 ? 2.387 0.244 -0.179 1.00 26.88 205 GLY C O 1
ATOM 2111 N N . TRP C 1 6 ? 3.387 -1.205 -1.577 1.00 24.87 206 TRP C N 1
ATOM 2112 C CA . TRP C 1 6 ? 4.383 -0.248 -2.057 1.00 23.44 206 TRP C CA 1
ATOM 2113 C C . TRP C 1 6 ? 3.985 0.289 -3.435 1.00 23.52 206 TRP C C 1
ATOM 2114 O O . TRP C 1 6 ? 3.438 -0.439 -4.256 1.00 27.56 206 TRP C O 1
ATOM 2125 N N . SER C 1 7 ? 4.270 1.565 -3.683 1.00 21.76 207 SER C N 1
ATOM 2126 C CA . SER C 1 7 ? 3.929 2.198 -4.951 1.00 21.44 207 SER C CA 1
ATOM 2127 C C . SER C 1 7 ? 5.170 2.419 -5.815 1.00 21.34 207 SER C C 1
ATOM 2128 O O . SER C 1 7 ? 6.239 2.724 -5.294 1.00 22.96 207 SER C O 1
ATOM 2131 N N . SER C 1 8 ? 5.025 2.285 -7.131 1.00 18.56 208 SER C N 1
ATOM 2132 C CA . SER C 1 8 ? 6.162 2.465 -8.028 1.00 22.24 208 SER C CA 1
ATOM 2133 C C . SER C 1 8 ? 6.256 3.839 -8.671 1.00 20.90 208 SER C C 1
ATOM 2134 O O . SER C 1 8 ? 5.248 4.478 -8.956 1.00 21.49 208 SER C O 1
ATOM 2137 N N . TYR C 1 9 ? 7.491 4.273 -8.895 1.00 21.75 209 TYR C N 1
ATOM 2138 C CA . TYR C 1 9 ? 7.779 5.538 -9.554 1.00 24.46 209 TYR C CA 1
ATOM 2139 C C . TYR C 1 9 ? 9.192 5.465 -10.112 1.00 25.87 209 TYR C C 1
ATOM 2140 O O . TYR C 1 9 ? 10.131 5.117 -9.400 1.00 20.86 209 TYR C O 1
ATOM 2149 N N . GLU C 1 10 ? 9.327 5.785 -11.393 1.00 34.07 210 GLU C N 1
ATOM 2150 C CA . GLU C 1 10 ? 10.616 5.760 -12.077 1.00 40.27 210 GLU C CA 1
ATOM 2151 C C . GLU C 1 10 ? 11.558 4.635 -11.666 1.00 40.64 210 GLU C C 1
ATOM 2152 O O . GLU C 1 10 ? 12.709 4.884 -11.307 1.00 37.19 210 GLU C O 1
ATOM 2158 N N . GLY C 1 11 ? 11.061 3.403 -11.710 1.00 39.66 211 GLY C N 1
ATOM 2159 C CA . GLY C 1 11 ? 11.890 2.257 -11.381 1.00 43.35 211 GLY C CA 1
ATOM 2160 C C . GLY C 1 11 ? 12.169 1.924 -9.929 1.00 41.89 211 GLY C C 1
ATOM 2161 O O . GLY C 1 11 ? 13.026 1.085 -9.650 1.00 44.81 211 GLY C O 1
ATOM 2162 N N . ASN C 1 12 ? 11.466 2.559 -8.999 1.00 35.08 212 ASN C N 1
ATOM 2163 C CA . ASN C 1 12 ? 11.682 2.268 -7.583 1.00 32.67 212 ASN C CA 1
ATOM 2164 C C . ASN C 1 12 ? 10.369 2.070 -6.832 1.00 25.61 212 ASN C C 1
ATOM 2165 O O . ASN C 1 12 ? 9.304 2.441 -7.320 1.00 28.12 212 ASN C O 1
ATOM 2170 N N . CYS C 1 13 ? 10.459 1.480 -5.645 1.00 23.91 213 CYS C N 1
ATOM 2171 C CA . CYS C 1 13 ? 9.292 1.202 -4.818 1.00 23.14 213 CYS C CA 1
ATOM 2172 C C . CYS C 1 13 ? 9.246 2.101 -3.587 1.00 25.39 213 CYS C C 1
ATOM 2173 O O . CYS C 1 13 ? 10.249 2.271 -2.902 1.00 19.48 213 CYS C O 1
ATOM 2176 N N . TYR C 1 14 ? 8.073 2.660 -3.301 1.00 20.74 214 TYR C N 1
ATOM 2177 C CA . TYR C 1 14 ? 7.925 3.570 -2.171 1.00 19.07 214 TYR C CA 1
ATOM 2178 C C . TYR C 1 14 ? 6.770 3.201 -1.255 1.00 20.31 214 TYR C C 1
ATOM 2179 O O . TYR C 1 14 ? 5.757 2.655 -1.700 1.00 19.82 214 TYR C O 1
ATOM 2188 N N . LYS C 1 15 ? 6.919 3.517 0.028 1.00 18.44 215 LYS C N 1
ATOM 2189 C CA . LYS C 1 15 ? 5.856 3.260 0.984 1.00 20.52 215 LYS C CA 1
ATOM 2190 C C . LYS C 1 15 ? 5.890 4.199 2.187 1.00 17.56 215 LYS C C 1
ATOM 2191 O O . LYS C 1 15 ? 6.944 4.439 2.787 1.00 16.95 215 LYS C O 1
ATOM 2197 N N . PHE C 1 16 ? 4.718 4.734 2.520 1.00 16.94 216 PHE C N 1
ATOM 2198 C CA . PHE C 1 16 ? 4.566 5.624 3.657 1.00 20.67 216 PHE C CA 1
ATOM 2199 C C . PHE C 1 16 ? 4.215 4.767 4.863 1.00 19.34 216 PHE C C 1
ATOM 2200 O O . PHE C 1 16 ? 3.343 3.908 4.775 1.00 18.98 216 PHE C O 1
ATOM 2208 N N . PHE C 1 17 ? 4.896 4.988 5.983 1.00 16.36 217 PHE C N 1
ATOM 2209 C CA . PHE C 1 17 ? 4.608 4.237 7.199 1.00 20.75 217 PHE C CA 1
ATOM 2210 C C . PHE C 1 17 ? 4.077 5.199 8.260 1.00 24.55 217 PHE C C 1
ATOM 2211 O O . PHE C 1 17 ? 4.714 6.211 8.567 1.00 23.20 217 PHE C O 1
ATOM 2219 N N . GLN C 1 18 ? 2.912 4.881 8.818 1.00 24.06 218 GLN C N 1
ATOM 2220 C CA . GLN C 1 18 ? 2.290 5.729 9.831 1.00 27.07 218 GLN C CA 1
ATOM 2221 C C . GLN C 1 18 ? 2.978 5.669 11.196 1.00 25.21 218 GLN C C 1
ATOM 2222 O O . GLN C 1 18 ? 2.877 6.611 11.987 1.00 26.68 218 GLN C O 1
ATOM 2228 N N . GLN C 1 19 ? 3.661 4.566 11.475 1.00 25.31 219 GLN C N 1
ATOM 2229 C CA . GLN C 1 19 ? 4.368 4.395 12.746 1.00 27.50 219 GLN C CA 1
ATOM 2230 C C . GLN C 1 19 ? 5.340 5.547 12.948 1.00 25.62 219 GLN C C 1
ATOM 2231 O O . GLN C 1 19 ? 6.009 5.961 12.002 1.00 22.69 219 GLN C O 1
ATOM 2237 N N . LYS C 1 20 ? 5.439 6.034 14.183 1.00 17.85 220 LYS C N 1
ATOM 2238 C CA . LYS C 1 20 ? 6.341 7.129 14.509 1.00 18.24 220 LYS C CA 1
ATOM 2239 C C . LYS C 1 20 ? 7.644 6.607 15.106 1.00 23.18 220 LYS C C 1
ATOM 2240 O O . LYS C 1 20 ? 7.638 5.899 16.116 1.00 19.47 220 LYS C O 1
ATOM 2246 N N . MET C 1 21 ? 8.762 6.967 14.479 1.00 19.20 221 MET C N 1
ATOM 2247 C CA . MET C 1 21 ? 10.081 6.554 14.949 1.00 17.57 221 MET C CA 1
ATOM 2248 C C . MET C 1 21 ? 11.059 7.714 14.791 1.00 19.51 221 MET C C 1
ATOM 2249 O O . MET C 1 21 ? 10.836 8.602 13.962 1.00 17.68 221 MET C O 1
ATOM 2254 N N . ASN C 1 22 ? 12.126 7.734 15.586 1.00 19.32 222 ASN C N 1
ATOM 2255 C CA . ASN C 1 22 ? 13.090 8.814 15.426 1.00 21.02 222 ASN C CA 1
ATOM 2256 C C . ASN C 1 22 ? 13.770 8.599 14.077 1.00 19.41 222 ASN C C 1
ATOM 2257 O O . ASN C 1 22 ? 13.664 7.522 13.493 1.00 17.33 222 ASN C O 1
ATOM 2262 N N . TRP C 1 23 ? 14.444 9.626 13.571 1.00 20.87 223 TRP C N 1
ATOM 2263 C CA . TRP C 1 23 ? 15.085 9.552 12.262 1.00 16.18 223 TRP C CA 1
ATOM 2264 C C . TRP C 1 23 ? 15.991 8.337 12.046 1.00 16.96 223 TRP C C 1
ATOM 2265 O O . TRP C 1 23 ? 15.843 7.609 11.062 1.00 15.95 223 TRP C O 1
ATOM 2276 N N . ALA C 1 24 ? 16.932 8.128 12.958 1.00 17.37 224 ALA C N 1
ATOM 2277 C CA . ALA C 1 24 ? 17.864 7.006 12.848 1.00 19.20 224 ALA C CA 1
ATOM 2278 C C . ALA C 1 24 ? 17.127 5.660 12.839 1.00 21.30 224 ALA C C 1
ATOM 2279 O O . ALA C 1 24 ? 17.445 4.779 12.039 1.00 15.01 224 ALA C O 1
ATOM 2281 N N . ASP C 1 25 ? 16.149 5.501 13.726 1.00 18.58 225 ASP C N 1
ATOM 2282 C CA . ASP C 1 25 ? 15.389 4.253 13.790 1.00 18.12 225 ASP C CA 1
ATOM 2283 C C . ASP C 1 25 ? 14.534 4.038 12.550 1.00 19.70 225 ASP C C 1
ATOM 2284 O O . ASP C 1 25 ? 14.286 2.898 12.155 1.00 17.04 225 ASP C O 1
ATOM 2289 N N . ALA C 1 26 ? 14.079 5.134 11.945 1.00 14.47 226 ALA C N 1
ATOM 2290 C CA . ALA C 1 26 ? 13.247 5.057 10.744 1.00 17.13 226 ALA C CA 1
ATOM 2291 C C . ALA C 1 26 ? 14.094 4.560 9.580 1.00 16.69 226 ALA C C 1
ATOM 2292 O O . ALA C 1 26 ? 13.664 3.720 8.789 1.00 16.28 226 ALA C O 1
ATOM 2294 N N . GLU C 1 27 ? 15.304 5.091 9.476 1.00 15.94 227 GLU C N 1
ATOM 2295 C CA . GLU C 1 27 ? 16.217 4.686 8.417 1.00 15.95 227 GLU C CA 1
ATOM 2296 C C . GLU C 1 27 ? 16.528 3.195 8.575 1.00 14.99 227 GLU C C 1
ATOM 2297 O O . GLU C 1 27 ? 16.536 2.450 7.590 1.00 15.29 227 GLU C O 1
ATOM 2303 N N . ARG C 1 28 ? 16.763 2.750 9.809 1.00 12.77 228 ARG C N 1
ATOM 2304 C CA . ARG C 1 28 ? 17.056 1.337 10.040 1.00 18.92 228 ARG C CA 1
ATOM 2305 C C . ARG C 1 28 ? 15.844 0.487 9.632 1.00 18.35 228 ARG C C 1
ATOM 2306 O O . ARG C 1 28 ? 15.981 -0.548 8.965 1.00 15.82 228 ARG C O 1
ATOM 2314 N N . PHE C 1 29 ? 14.658 0.940 10.027 1.00 16.72 229 PHE C N 1
ATOM 2315 C CA . PHE C 1 29 ? 13.418 0.243 9.705 1.00 15.09 229 PHE C CA 1
ATOM 2316 C C . PHE C 1 29 ? 13.288 0.062 8.196 1.00 16.22 229 PHE C C 1
ATOM 2317 O O . PHE C 1 29 ? 12.962 -1.020 7.713 1.00 18.22 229 PHE C O 1
ATOM 2325 N N . CYS C 1 30 ? 13.554 1.121 7.445 1.00 12.03 230 CYS C N 1
ATOM 2326 C CA . CYS C 1 30 ? 13.473 1.043 5.996 1.00 14.02 230 CYS C CA 1
ATOM 2327 C C . CYS C 1 30 ? 14.455 0.018 5.424 1.00 13.65 230 CYS C C 1
ATOM 2328 O O . CYS C 1 30 ? 14.127 -0.704 4.481 1.00 15.96 230 CYS C O 1
ATOM 2331 N N . SER C 1 31 ? 15.660 -0.039 5.983 1.00 17.80 231 SER C N 1
ATOM 2332 C CA . SER C 1 31 ? 16.665 -0.984 5.496 1.00 16.48 231 SER C CA 1
ATOM 2333 C C . SER C 1 31 ? 16.268 -2.424 5.816 1.00 19.04 231 SER C C 1
ATOM 2334 O O . SER C 1 31 ? 16.756 -3.361 5.191 1.00 19.11 231 SER C O 1
ATOM 2337 N N . GLU C 1 32 ? 15.382 -2.589 6.795 1.00 16.99 232 GLU C N 1
ATOM 2338 C CA . GLU C 1 32 ? 14.913 -3.911 7.199 1.00 17.91 232 GLU C CA 1
ATOM 2339 C C . GLU C 1 32 ? 13.692 -4.347 6.392 1.00 20.61 232 GLU C C 1
ATOM 2340 O O . GLU C 1 32 ? 13.437 -5.547 6.230 1.00 19.51 232 GLU C O 1
ATOM 2346 N N . GLN C 1 33 ? 12.939 -3.379 5.886 1.00 19.87 233 GLN C N 1
ATOM 2347 C CA . GLN C 1 33 ? 11.725 -3.665 5.126 1.00 23.92 233 GLN C CA 1
ATOM 2348 C C . GLN C 1 33 ? 11.954 -4.224 3.723 1.00 28.03 233 GLN C C 1
ATOM 2349 O O . GLN C 1 33 ? 11.098 -4.927 3.182 1.00 30.15 233 GLN C O 1
ATOM 2355 N N . ALA C 1 34 ? 13.103 -3.914 3.136 1.00 30.31 234 ALA C N 1
ATOM 2356 C CA . ALA C 1 34 ? 13.439 -4.410 1.806 1.00 32.53 234 ALA C CA 1
ATOM 2357 C C . ALA C 1 34 ? 14.929 -4.215 1.627 1.00 34.13 234 ALA C C 1
ATOM 2358 O O . ALA C 1 34 ? 15.490 -3.250 2.142 1.00 32.72 234 ALA C O 1
ATOM 2360 N N . LYS C 1 35 ? 15.596 -5.126 0.929 1.00 35.48 235 LYS C N 1
ATOM 2361 C CA . LYS C 1 35 ? 17.020 -4.917 0.756 1.00 37.45 235 LYS C CA 1
ATOM 2362 C C . LYS C 1 35 ? 17.130 -3.746 -0.213 1.00 31.64 235 LYS C C 1
ATOM 2363 O O . LYS C 1 35 ? 16.423 -3.676 -1.221 1.00 32.66 235 LYS C O 1
ATOM 2369 N N . GLY C 1 36 ? 17.991 -2.804 0.133 1.00 26.07 236 GLY C N 1
ATOM 2370 C CA . GLY C 1 36 ? 18.154 -1.621 -0.684 1.00 27.19 236 GLY C CA 1
ATOM 2371 C C . GLY C 1 36 ? 17.226 -0.544 -0.153 1.00 24.94 236 GLY C C 1
ATOM 2372 O O . GLY C 1 36 ? 17.119 0.533 -0.726 1.00 25.0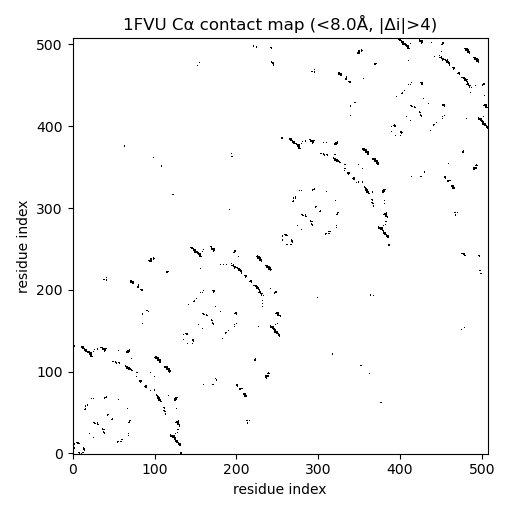0 236 GLY C O 1
ATOM 2373 N N . GLY C 1 37 ? 16.545 -0.844 0.950 1.00 20.48 237 GLY C N 1
ATOM 2374 C CA . GLY C 1 37 ? 15.634 0.125 1.534 1.00 15.65 237 GLY C CA 1
ATOM 2375 C C . GLY C 1 37 ? 16.332 1.216 2.329 1.00 17.79 237 GLY C C 1
ATOM 2376 O O . GLY C 1 37 ? 17.311 0.960 3.024 1.00 16.72 237 GLY C O 1
ATOM 2377 N N . HIS C 1 38 ? 15.821 2.441 2.213 1.00 15.00 238 HIS C N 1
ATOM 2378 C CA . HIS C 1 38 ? 16.353 3.611 2.910 1.00 18.02 238 HIS C CA 1
ATOM 2379 C C . HIS C 1 38 ? 15.215 4.604 3.060 1.00 17.18 238 HIS C C 1
ATOM 2380 O O . HIS C 1 38 ? 14.192 4.478 2.398 1.00 16.04 238 HIS C O 1
ATOM 2387 N N . LEU C 1 39 ? 15.396 5.590 3.930 1.00 14.44 239 LEU C N 1
ATOM 2388 C CA . LEU C 1 39 ? 14.401 6.639 4.039 1.00 15.13 239 LEU C CA 1
ATOM 2389 C C . LEU C 1 39 ? 14.434 7.240 2.639 1.00 16.04 239 LEU C C 1
ATOM 2390 O O . LEU C 1 39 ? 15.498 7.304 2.011 1.00 18.64 239 LEU C O 1
ATOM 2395 N N . VAL C 1 40 ? 13.279 7.671 2.150 1.00 13.24 240 VAL C N 1
ATOM 2396 C CA . VAL C 1 40 ? 13.169 8.229 0.809 1.00 14.09 240 VAL C CA 1
ATOM 2397 C C . VAL C 1 40 ? 14.130 9.379 0.472 1.00 15.47 240 VAL C C 1
ATOM 2398 O O . VAL C 1 40 ? 14.418 10.225 1.307 1.00 14.42 240 VAL C O 1
ATOM 2402 N N . SER C 1 41 ? 14.642 9.380 -0.756 1.00 15.25 241 SER C N 1
ATOM 2403 C CA . SER C 1 41 ? 15.497 10.466 -1.230 1.00 14.89 241 SER C CA 1
ATOM 2404 C C . SER C 1 41 ? 14.637 11.112 -2.310 1.00 15.30 241 SER C C 1
ATOM 2405 O O . SER C 1 41 ? 13.876 10.422 -2.983 1.00 15.34 241 SER C O 1
ATOM 2408 N N . ILE C 1 42 ? 14.749 12.425 -2.484 1.00 15.03 242 ILE C N 1
ATOM 2409 C CA . ILE C 1 42 ? 13.895 13.115 -3.445 1.00 16.89 242 ILE C CA 1
ATOM 2410 C C . ILE C 1 42 ? 14.598 14.119 -4.361 1.00 17.74 242 ILE C C 1
ATOM 2411 O O . ILE C 1 42 ? 15.371 14.952 -3.900 1.00 19.28 242 ILE C O 1
ATOM 2416 N N . LYS C 1 43 ? 14.326 14.028 -5.659 1.00 24.52 243 LYS C N 1
ATOM 2417 C CA . LYS C 1 43 ? 14.890 14.974 -6.615 1.00 29.56 243 LYS C CA 1
ATOM 2418 C C . LYS C 1 43 ? 13.839 16.080 -6.655 1.00 32.42 243 LYS C C 1
ATOM 2419 O O . LYS C 1 43 ? 12.851 15.986 -7.383 1.00 30.89 243 LYS C O 1
ATOM 2425 N N . ILE C 1 44 ? 14.056 17.115 -5.850 1.00 36.83 244 ILE C N 1
ATOM 2426 C CA . ILE C 1 44 ? 13.123 18.227 -5.724 1.00 43.40 244 ILE C CA 1
ATOM 2427 C C . ILE C 1 44 ? 12.557 18.802 -7.028 1.00 41.67 244 ILE C C 1
ATOM 2428 O O . ILE C 1 44 ? 11.380 19.152 -7.088 1.00 37.24 244 ILE C O 1
ATOM 2433 N N . TYR C 1 45 ? 13.377 18.880 -8.071 1.00 41.10 245 TYR C N 1
ATOM 2434 C CA . TYR C 1 45 ? 12.920 19.447 -9.341 1.00 45.16 245 TYR C CA 1
ATOM 2435 C C . TYR C 1 45 ? 12.260 18.461 -10.308 1.00 46.76 245 TYR C C 1
ATOM 2436 O O . TYR C 1 45 ? 12.066 18.776 -11.483 1.00 54.61 245 TYR C O 1
ATOM 2438 N N . SER C 1 46 ? 11.913 17.284 -9.824 1.00 42.45 246 SER C N 1
ATOM 2439 C CA . SER C 1 46 ? 11.286 16.281 -10.677 1.00 37.33 246 SER C CA 1
ATOM 2440 C C . SER C 1 46 ? 9.868 16.010 -10.198 1.00 33.11 246 SER C C 1
ATOM 2441 O O . SER C 1 46 ? 9.389 16.652 -9.263 1.00 33.11 246 SER C O 1
ATOM 2444 N N . LYS C 1 47 ? 9.203 15.051 -10.834 1.00 30.97 247 LYS C N 1
ATOM 2445 C CA . LYS C 1 47 ? 7.850 14.694 -10.431 1.00 33.92 247 LYS C CA 1
ATOM 2446 C C . LYS C 1 47 ? 7.913 13.777 -9.212 1.00 28.64 247 LYS C C 1
ATOM 2447 O O . LYS C 1 47 ? 6.885 13.350 -8.689 1.00 27.78 247 LYS C O 1
ATOM 2453 N N . GLU C 1 48 ? 9.126 13.475 -8.758 1.00 25.05 248 GLU C N 1
ATOM 2454 C CA . GLU C 1 48 ? 9.292 12.621 -7.591 1.00 21.44 248 GLU C CA 1
ATOM 2455 C C . GLU C 1 48 ? 8.764 13.362 -6.362 1.00 19.16 248 GLU C C 1
ATOM 2456 O O . GLU C 1 48 ? 8.205 12.759 -5.458 1.00 14.80 248 GLU C O 1
ATOM 2462 N N . LYS C 1 49 ? 8.937 14.678 -6.348 1.00 19.27 249 LYS C N 1
ATOM 2463 C CA . LYS C 1 49 ? 8.467 15.517 -5.249 1.00 22.85 249 LYS C CA 1
ATOM 2464 C C . LYS C 1 49 ? 6.952 15.395 -5.071 1.00 19.71 249 LYS C C 1
ATOM 2465 O O . LYS C 1 49 ? 6.459 15.187 -3.964 1.00 17.76 249 LYS C O 1
ATOM 2471 N N . ASP C 1 50 ? 6.217 15.526 -6.171 1.00 22.06 250 ASP C N 1
ATOM 2472 C CA . ASP C 1 50 ? 4.761 15.426 -6.137 1.00 21.19 250 ASP C CA 1
ATOM 2473 C C . ASP C 1 50 ? 4.300 14.003 -5.832 1.00 20.71 250 ASP C C 1
ATOM 2474 O O . ASP C 1 50 ? 3.316 13.796 -5.115 1.00 18.21 250 ASP C O 1
ATOM 2479 N N . PHE C 1 51 ? 5.014 13.023 -6.376 1.00 17.50 251 PHE C N 1
ATOM 2480 C CA . PHE C 1 51 ? 4.669 11.624 -6.148 1.00 17.18 251 PHE C CA 1
ATOM 2481 C C . PHE C 1 51 ? 4.782 11.242 -4.671 1.00 16.46 251 PHE C C 1
ATOM 2482 O O . PHE C 1 51 ? 3.877 10.630 -4.106 1.00 17.19 251 PHE C O 1
ATOM 2490 N N . VAL C 1 52 ? 5.900 11.601 -4.045 1.00 14.73 252 VAL C N 1
ATOM 2491 C CA . VAL C 1 52 ? 6.104 11.282 -2.635 1.00 14.42 252 VAL C CA 1
ATOM 2492 C C . VAL C 1 52 ? 5.165 12.113 -1.766 1.00 13.48 252 VAL C C 1
ATOM 2493 O O . VAL C 1 52 ? 4.588 11.603 -0.804 1.00 14.08 252 VAL C O 1
ATOM 2497 N N . GLY C 1 53 ? 5.013 13.389 -2.110 1.00 15.93 253 GLY C N 1
ATOM 2498 C CA . GLY C 1 53 ? 4.113 14.244 -1.355 1.00 15.20 253 GLY C CA 1
ATOM 2499 C C . GLY C 1 53 ? 2.714 13.650 -1.363 1.00 19.18 253 GLY C C 1
ATOM 2500 O O . GLY C 1 53 ? 2.017 13.642 -0.346 1.00 18.77 253 GLY C O 1
ATOM 2501 N N . ASP C 1 54 ? 2.303 13.136 -2.517 1.00 18.65 254 ASP C N 1
ATOM 2502 C CA . ASP C 1 54 ? 0.983 12.524 -2.660 1.00 17.57 254 ASP C CA 1
ATOM 2503 C C . ASP C 1 54 ? 0.830 11.269 -1.792 1.00 18.46 254 ASP C C 1
ATOM 2504 O O . ASP C 1 54 ? -0.213 11.058 -1.171 1.00 16.33 254 ASP C O 1
ATOM 2509 N N . LEU C 1 55 ? 1.865 10.434 -1.752 1.00 17.58 255 LEU C N 1
ATOM 2510 C CA . LEU C 1 55 ? 1.830 9.222 -0.938 1.00 20.70 255 LEU C CA 1
ATOM 2511 C C . LEU C 1 55 ? 1.587 9.546 0.531 1.00 17.66 255 LEU C C 1
ATOM 2512 O O . LEU C 1 55 ? 0.872 8.824 1.237 1.00 17.35 255 LEU C O 1
ATOM 2517 N N . VAL C 1 56 ? 2.192 10.628 1.005 1.00 14.98 256 VAL C N 1
ATOM 2518 C CA . VAL C 1 56 ? 2.020 11.004 2.394 1.00 17.97 256 VAL C CA 1
ATOM 2519 C C . VAL C 1 56 ? 0.652 11.637 2.607 1.00 18.41 256 VAL C C 1
ATOM 2520 O O . VAL C 1 56 ? -0.087 11.247 3.515 1.00 21.34 256 VAL C O 1
ATOM 2524 N N . THR C 1 57 ? 0.322 12.617 1.774 1.00 19.95 257 THR C N 1
ATOM 2525 C CA . THR C 1 57 ? -0.957 13.310 1.879 1.00 22.94 257 THR C CA 1
ATOM 2526 C C . THR C 1 57 ? -2.133 12.341 1.962 1.00 25.11 257 THR C C 1
ATOM 2527 O O . THR C 1 57 ? -3.018 12.493 2.804 1.00 26.10 257 THR C O 1
ATOM 2531 N N . LYS C 1 58 ? -2.119 11.334 1.095 1.00 20.03 258 LYS C N 1
ATOM 2532 C CA . LYS C 1 58 ? -3.188 10.347 1.025 1.00 25.86 258 LYS C CA 1
ATOM 2533 C C . LYS C 1 58 ? -3.233 9.303 2.136 1.00 30.36 258 LYS C C 1
ATOM 2534 O O . LYS C 1 58 ? -4.221 8.583 2.257 1.00 31.02 258 LYS C O 1
ATOM 2540 N N . ASN C 1 59 ? -2.190 9.216 2.955 1.00 27.53 259 ASN C N 1
ATOM 2541 C CA . ASN C 1 59 ? -2.172 8.193 3.991 1.00 30.54 259 ASN C CA 1
ATOM 2542 C C . ASN C 1 59 ? -1.852 8.620 5.413 1.00 28.94 259 ASN C C 1
ATOM 2543 O O . ASN C 1 59 ? -2.143 7.892 6.361 1.00 33.68 259 ASN C O 1
ATOM 2548 N N . ILE C 1 60 ? -1.254 9.792 5.572 1.00 27.89 260 ILE C N 1
ATOM 2549 C CA . ILE C 1 60 ? -0.881 10.257 6.898 1.00 22.26 260 ILE C CA 1
ATOM 2550 C C . ILE C 1 60 ? -2.084 10.703 7.719 1.00 29.25 260 ILE C C 1
ATOM 2551 O O . ILE C 1 60 ? -3.024 11.293 7.185 1.00 28.53 260 ILE C O 1
ATOM 2556 N N . GLN C 1 61 ? -2.064 10.404 9.016 1.00 29.60 261 GLN C N 1
ATOM 2557 C CA . GLN C 1 61 ? -3.159 10.818 9.881 1.00 34.78 261 GLN C CA 1
ATOM 2558 C C . GLN C 1 61 ? -3.182 12.344 9.854 1.00 36.99 261 GLN C C 1
ATOM 2559 O O . GLN C 1 61 ? -2.135 12.989 9.787 1.00 32.57 261 GLN C O 1
ATOM 2565 N N . SER C 1 62 ? -4.382 12.911 9.893 1.00 40.37 262 SER C N 1
ATOM 2566 C CA . SER C 1 62 ? -4.576 14.359 9.836 1.00 45.36 262 SER C CA 1
ATOM 2567 C C . SER C 1 62 ? -3.805 15.183 10.860 1.00 45.66 262 SER C C 1
ATOM 2568 O O . SER C 1 62 ? -3.515 16.354 10.624 1.00 49.34 262 SER C O 1
ATOM 2571 N N . SER C 1 63 ? -3.468 14.578 11.991 1.00 43.79 263 SER C N 1
ATOM 2572 C CA . SER C 1 63 ? -2.771 15.299 13.043 1.00 43.59 263 SER C CA 1
ATOM 2573 C C . SER C 1 63 ? -1.253 15.410 12.915 1.00 41.26 263 SER C C 1
ATOM 2574 O O . SER C 1 63 ? -0.655 16.332 13.470 1.00 41.60 263 SER C O 1
ATOM 2577 N N . ASP C 1 64 ? -0.618 14.491 12.196 1.00 36.71 264 ASP C N 1
ATOM 2578 C CA . ASP C 1 64 ? 0.835 14.559 12.061 1.00 30.32 264 ASP C CA 1
ATOM 2579 C C . ASP C 1 64 ? 1.269 15.631 11.073 1.00 24.53 264 ASP C C 1
ATOM 2580 O O . ASP C 1 64 ? 0.757 15.713 9.959 1.00 27.28 264 ASP C O 1
ATOM 2585 N N . LEU C 1 65 ? 2.231 16.448 11.484 1.00 24.21 265 LEU C N 1
ATOM 2586 C CA . LEU C 1 65 ? 2.706 17.536 10.639 1.00 24.32 265 LEU C CA 1
ATOM 2587 C C . LEU C 1 65 ? 3.982 17.236 9.858 1.00 21.69 265 LEU C C 1
ATOM 2588 O O . LEU C 1 65 ? 4.355 18.016 8.985 1.00 21.44 265 LEU C O 1
ATOM 2593 N N . TYR C 1 66 ? 4.639 16.112 10.150 1.00 18.41 266 TYR C N 1
ATOM 2594 C CA . TYR C 1 66 ? 5.889 15.777 9.463 1.00 16.55 266 TYR C CA 1
ATOM 2595 C C . TYR C 1 66 ? 6.064 14.313 9.085 1.00 18.86 266 TYR C C 1
ATOM 2596 O O . TYR C 1 66 ? 5.486 13.424 9.703 1.00 21.06 266 TYR C O 1
ATOM 2605 N N . ALA C 1 67 ? 6.895 14.077 8.070 1.00 17.90 267 ALA C N 1
ATOM 2606 C CA . ALA C 1 67 ? 7.223 12.731 7.618 1.00 13.80 267 ALA C CA 1
ATOM 2607 C C . ALA C 1 67 ? 8.710 12.752 7.262 1.00 13.85 267 ALA C C 1
ATOM 2608 O O . ALA C 1 67 ? 9.118 13.484 6.367 1.00 14.12 267 ALA C O 1
ATOM 2610 N N . TRP C 1 68 ? 9.520 11.960 7.963 1.00 13.57 268 TRP C N 1
ATOM 2611 C CA . TRP C 1 68 ? 10.965 11.933 7.699 1.00 15.41 268 TRP C CA 1
ATOM 2612 C C . TRP C 1 68 ? 11.343 11.524 6.277 1.00 13.91 268 TRP C C 1
ATOM 2613 O O . TRP C 1 68 ? 10.672 10.697 5.655 1.00 16.13 268 TRP C O 1
ATOM 2624 N N . ILE C 1 69 ? 12.439 12.102 5.782 1.00 15.20 269 ILE C N 1
ATOM 2625 C CA . ILE C 1 69 ? 13.007 11.729 4.492 1.00 14.70 269 ILE C CA 1
ATOM 2626 C C . ILE C 1 69 ? 14.480 11.459 4.802 1.00 16.43 269 ILE C C 1
ATOM 2627 O O . ILE C 1 69 ? 14.963 11.821 5.888 1.00 13.94 269 ILE C O 1
ATOM 2632 N N . GLY C 1 70 ? 15.191 10.837 3.863 1.00 13.90 270 GLY C N 1
ATOM 2633 C CA . GLY C 1 70 ? 16.584 10.485 4.099 1.00 14.67 270 GLY C CA 1
ATOM 2634 C C . GLY C 1 70 ? 17.673 11.541 4.053 1.00 20.78 270 GLY C C 1
ATOM 2635 O O . GLY C 1 70 ? 18.843 11.201 3.880 1.00 19.21 270 GLY C O 1
ATOM 2636 N N . LEU C 1 71 ? 17.319 12.812 4.217 1.00 18.74 271 LEU C N 1
ATOM 2637 C CA . LEU C 1 71 ? 18.326 13.871 4.185 1.00 17.70 271 LEU C CA 1
ATOM 2638 C C . LEU C 1 71 ? 18.732 14.297 5.593 1.00 17.27 271 LEU C C 1
ATOM 2639 O O . LEU C 1 71 ? 17.892 14.458 6.479 1.00 16.65 271 LEU C O 1
ATOM 2644 N N . ARG C 1 72 ? 20.030 14.482 5.802 1.00 15.47 272 ARG C N 1
ATOM 2645 C CA . ARG C 1 72 ? 20.516 14.902 7.112 1.00 16.42 272 ARG C CA 1
ATOM 2646 C C . ARG C 1 72 ? 21.698 15.847 6.968 1.00 17.16 272 ARG C C 1
ATOM 2647 O O . ARG C 1 72 ? 22.384 15.846 5.942 1.00 16.83 272 ARG C O 1
ATOM 2655 N N . VAL C 1 73 ? 21.927 16.663 7.990 1.00 15.68 273 VAL C N 1
ATOM 2656 C CA . VAL C 1 73 ? 23.069 17.561 7.978 1.00 15.02 273 VAL C CA 1
ATOM 2657 C C . VAL C 1 73 ? 24.292 16.636 8.067 1.00 16.34 273 VAL C C 1
ATOM 2658 O O . VAL C 1 73 ? 24.326 15.721 8.889 1.00 18.11 273 VAL C O 1
ATOM 2662 N N . GLU C 1 74 ? 25.280 16.864 7.210 1.00 18.81 274 GLU C N 1
ATOM 2663 C CA . GLU C 1 74 ? 26.495 16.046 7.179 1.00 21.88 274 GLU C CA 1
ATOM 2664 C C . GLU C 1 74 ? 27.484 16.422 8.284 1.00 22.45 274 GLU C C 1
ATOM 2665 O O . GLU C 1 74 ? 28.154 15.564 8.850 1.00 20.78 274 GLU C O 1
ATOM 2671 N N . ASN C 1 75 ? 27.564 17.713 8.583 1.00 21.84 275 ASN C N 1
ATOM 2672 C CA . ASN C 1 75 ? 28.471 18.244 9.599 1.00 21.77 275 ASN C CA 1
ATOM 2673 C C . ASN C 1 75 ? 28.445 17.539 10.947 1.00 24.38 275 ASN C C 1
ATOM 2674 O O . ASN C 1 75 ? 27.383 17.204 11.466 1.00 25.64 275 ASN C O 1
ATOM 2679 N N . LYS C 1 76 ? 29.627 17.338 11.526 1.00 27.77 276 LYS C N 1
ATOM 2680 C CA . LYS C 1 76 ? 29.729 16.694 12.830 1.00 30.25 276 LYS C CA 1
ATOM 2681 C C . LYS C 1 76 ? 29.443 17.726 13.912 1.00 30.28 276 LYS C C 1
ATOM 2682 O O . LYS C 1 76 ? 28.955 17.389 14.994 1.00 28.45 276 LYS C O 1
ATOM 2688 N N . GLU C 1 77 ? 29.750 18.988 13.624 1.00 25.88 277 GLU C N 1
ATOM 2689 C CA . GLU C 1 77 ? 29.505 20.050 14.589 1.00 29.48 277 GLU C CA 1
ATOM 2690 C C . GLU C 1 77 ? 28.000 20.186 14.838 1.00 27.51 277 GLU C C 1
ATOM 2691 O O . GLU C 1 77 ? 27.187 19.752 14.022 1.00 25.23 277 GLU C O 1
ATOM 2697 N N . LYS C 1 78 ? 27.636 20.788 15.966 1.00 25.75 278 LYS C N 1
ATOM 2698 C CA . LYS C 1 78 ? 26.234 20.965 16.320 1.00 27.95 278 LYS C CA 1
ATOM 2699 C C . LYS C 1 78 ? 25.536 22.108 15.581 1.00 26.47 278 LYS C C 1
ATOM 2700 O O . LYS C 1 78 ? 24.311 22.117 15.471 1.00 28.07 278 LYS C O 1
ATOM 2706 N N . GLN C 1 79 ? 26.307 23.084 15.107 1.00 24.09 279 GLN C N 1
ATOM 2707 C CA . GLN C 1 79 ? 25.757 24.184 14.314 1.00 20.09 279 GLN C CA 1
ATOM 2708 C C . GLN C 1 79 ? 26.794 24.354 13.199 1.00 22.19 279 GLN C C 1
ATOM 2709 O O . GLN C 1 79 ? 27.977 24.087 13.403 1.00 20.49 279 GLN C O 1
ATOM 2715 N N . CYS C 1 80 ? 26.366 24.783 12.018 1.00 17.20 280 CYS C N 1
ATOM 2716 C CA . CYS C 1 80 ? 27.291 24.825 10.887 1.00 14.70 280 CYS C CA 1
ATOM 2717 C C . CYS C 1 80 ? 28.111 26.042 10.504 1.00 17.03 280 CYS C C 1
ATOM 2718 O O . CYS C 1 80 ? 28.911 25.955 9.572 1.00 18.42 280 CYS C O 1
ATOM 2721 N N . SER C 1 81 ? 27.943 27.162 11.196 1.00 15.26 281 SER C N 1
ATOM 2722 C CA . SER C 1 81 ? 28.734 28.336 10.858 1.00 17.42 281 SER C CA 1
ATOM 2723 C C . SER C 1 81 ? 30.171 28.080 11.302 1.00 17.67 281 SER C C 1
ATOM 2724 O O . SER C 1 81 ? 30.409 27.694 12.442 1.00 20.02 281 SER C O 1
ATOM 2727 N N . SER C 1 82 ? 31.121 28.294 10.392 1.00 15.44 282 SER C N 1
ATOM 2728 C CA . SER C 1 82 ? 32.535 28.072 10.679 1.00 20.27 282 SER C CA 1
ATOM 2729 C C . SER C 1 82 ? 33.215 29.299 11.284 1.00 17.01 282 SER C C 1
ATOM 2730 O O . SER C 1 82 ? 34.362 29.229 11.713 1.00 20.67 282 SER C O 1
ATOM 2733 N N . GLU C 1 83 ? 32.506 30.420 11.315 1.00 19.08 283 GLU C N 1
ATOM 2734 C CA . GLU C 1 83 ? 33.066 31.640 11.876 1.00 18.05 283 GLU C CA 1
ATOM 2735 C C . GLU C 1 83 ? 32.007 32.544 12.476 1.00 18.57 283 GLU C C 1
ATOM 2736 O O . GLU C 1 83 ? 30.843 32.526 12.068 1.00 17.80 283 GLU C O 1
ATOM 2742 N N . TRP C 1 84 ? 32.432 33.322 13.468 1.00 19.19 284 TRP C N 1
ATOM 2743 C CA . TRP C 1 84 ? 31.571 34.273 14.152 1.00 18.20 284 TRP C CA 1
ATOM 2744 C C . TRP C 1 84 ? 31.386 35.488 13.249 1.00 18.82 284 TRP C C 1
ATOM 2745 O O . TRP C 1 84 ? 32.117 35.660 12.268 1.00 18.84 284 TRP C O 1
ATOM 2756 N N . SER C 1 85 ? 30.417 36.335 13.574 1.00 16.97 285 SER C N 1
ATOM 2757 C CA . SER C 1 85 ? 30.177 37.522 12.761 1.00 20.59 285 SER C CA 1
ATOM 2758 C C . SER C 1 85 ? 31.394 38.458 12.726 1.00 20.53 285 SER C C 1
ATOM 2759 O O . SER C 1 85 ? 31.538 39.253 11.795 1.00 23.69 285 SER C O 1
ATOM 2762 N N . ASP C 1 86 ? 32.268 38.365 13.728 1.00 20.15 286 ASP C N 1
ATOM 2763 C CA . ASP C 1 86 ? 33.464 39.209 13.766 1.00 20.69 286 ASP C CA 1
ATOM 2764 C C . ASP C 1 86 ? 34.578 38.634 12.894 1.00 27.35 286 ASP C C 1
ATOM 2765 O O . ASP C 1 86 ? 35.671 39.195 12.806 1.00 26.16 286 ASP C O 1
ATOM 2770 N N . GLY C 1 87 ? 34.298 37.503 12.257 1.00 27.82 287 GLY C N 1
ATOM 2771 C CA . GLY C 1 87 ? 35.281 36.895 11.382 1.00 28.86 287 GLY C CA 1
ATOM 2772 C C . GLY C 1 87 ? 36.204 35.884 12.023 1.00 26.65 287 GLY C C 1
ATOM 2773 O O . GLY C 1 87 ? 36.947 35.212 11.316 1.00 29.36 287 GLY C O 1
ATOM 2774 N N . SER C 1 88 ? 36.186 35.765 13.347 1.00 27.47 288 SER C N 1
ATOM 2775 C CA . SER C 1 88 ? 37.057 34.789 13.994 1.00 25.23 288 SER C CA 1
ATOM 2776 C C . SER C 1 88 ? 36.468 33.393 13.803 1.00 29.06 288 SER C C 1
ATOM 2777 O O . SER C 1 88 ? 35.248 33.228 13.737 1.00 22.80 288 SER C O 1
ATOM 2780 N N . SER C 1 89 ? 37.339 32.394 13.699 1.00 29.79 289 SER C N 1
ATOM 2781 C CA . SER C 1 89 ? 36.907 31.017 13.488 1.00 33.09 289 SER C CA 1
ATOM 2782 C C . SER C 1 89 ? 36.213 30.416 14.694 1.00 29.99 289 SER C C 1
ATOM 2783 O O . SER C 1 89 ? 36.490 30.782 15.839 1.00 28.88 289 SER C O 1
ATOM 2786 N N . VAL C 1 90 ? 35.301 29.491 14.419 1.00 25.78 290 VAL C N 1
ATOM 2787 C CA . VAL C 1 90 ? 34.574 28.804 15.472 1.00 26.51 290 VAL C CA 1
ATOM 2788 C C . VAL C 1 90 ? 35.353 27.561 15.878 1.00 32.19 290 VAL C C 1
ATOM 2789 O O . VAL C 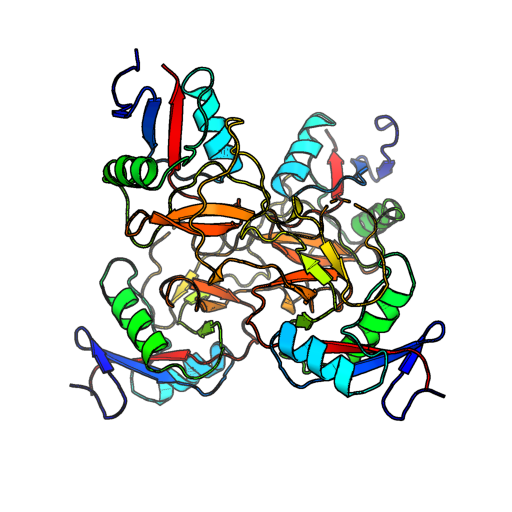1 90 ? 35.680 26.715 15.045 1.00 35.05 290 VAL C O 1
ATOM 2793 N N . SER C 1 91 ? 35.669 27.468 17.160 1.00 32.75 291 SER C N 1
ATOM 2794 C CA . SER C 1 91 ? 36.384 26.320 17.681 1.00 37.05 291 SER C CA 1
ATOM 2795 C C . SER C 1 91 ? 35.546 25.815 18.851 1.00 33.61 291 SER C C 1
ATOM 2796 O O . SER C 1 91 ? 34.965 24.733 18.796 1.00 32.19 291 SER C O 1
ATOM 2799 N N . TYR C 1 92 ? 35.468 26.627 19.898 1.00 30.35 292 TYR C N 1
ATOM 2800 C CA . TYR C 1 92 ? 34.681 26.299 21.079 1.00 29.25 292 TYR C CA 1
ATOM 2801 C C . TYR C 1 92 ? 33.201 26.336 20.689 1.00 29.93 292 TYR C C 1
ATOM 2802 O O . TYR C 1 92 ? 32.776 27.203 19.927 1.00 25.90 292 TYR C O 1
ATOM 2811 N N . GLU C 1 93 ? 32.425 25.395 21.215 1.00 27.96 293 GLU C N 1
ATOM 2812 C CA . GLU C 1 93 ? 30.999 25.311 20.914 1.00 32.05 293 GLU C CA 1
ATOM 2813 C C . GLU C 1 93 ? 30.318 24.680 22.134 1.00 33.88 293 GLU C C 1
ATOM 2814 O O . GLU C 1 93 ? 30.835 23.716 22.704 1.00 31.40 293 GLU C O 1
ATOM 2820 N N . ASN C 1 94 ? 29.182 25.237 22.552 1.00 28.94 294 ASN C N 1
ATOM 2821 C CA . ASN C 1 94 ? 28.457 24.718 23.717 1.00 27.57 294 ASN C CA 1
ATOM 2822 C C . ASN C 1 94 ? 26.955 24.796 23.462 1.00 29.84 294 ASN C C 1
ATOM 2823 O O . ASN C 1 94 ? 26.236 25.523 24.144 1.00 29.49 294 ASN C O 1
ATOM 2828 N N . VAL C 1 95 ? 26.492 24.027 22.483 1.00 30.98 295 VAL C N 1
ATOM 2829 C CA . VAL C 1 95 ? 25.091 24.014 22.082 1.00 31.74 295 VAL C CA 1
ATOM 2830 C C . VAL C 1 95 ? 24.170 23.028 22.794 1.00 34.90 295 VAL C C 1
ATOM 2831 O O . VAL C 1 95 ? 24.523 21.867 23.002 1.00 37.79 295 VAL C O 1
ATOM 2835 N N . VAL C 1 96 ? 22.976 23.503 23.140 1.00 37.09 296 VAL C N 1
ATOM 2836 C CA . VAL C 1 96 ? 21.962 22.676 23.792 1.00 41.27 296 VAL C CA 1
ATOM 2837 C C . VAL C 1 96 ? 21.399 21.747 22.718 1.00 42.74 296 VAL C C 1
ATOM 2838 O O . VAL C 1 96 ? 20.595 22.163 21.882 1.00 43.37 296 VAL C O 1
ATOM 2842 N N . GLU C 1 97 ? 21.833 20.491 22.752 1.00 46.44 297 GLU C N 1
ATOM 2843 C CA . GLU C 1 97 ? 21.432 19.483 21.777 1.00 49.42 297 GLU C CA 1
ATOM 2844 C C . GLU C 1 97 ? 19.959 19.412 21.380 1.00 44.41 297 GLU C C 1
ATOM 2845 O O . GLU C 1 97 ? 19.641 18.885 20.316 1.00 41.56 297 GLU C O 1
ATOM 2851 N N . ARG C 1 98 ? 19.055 19.931 22.205 1.00 41.71 298 ARG C N 1
ATOM 2852 C CA . ARG C 1 98 ? 17.647 19.879 21.836 1.00 40.74 298 ARG C CA 1
ATOM 2853 C C . ARG C 1 98 ? 17.306 20.884 20.738 1.00 36.19 298 ARG C C 1
ATOM 2854 O O . ARG C 1 98 ? 16.319 20.703 20.016 1.00 29.01 298 ARG C O 1
ATOM 2862 N N . THR C 1 99 ? 18.110 21.942 20.608 1.00 28.49 299 THR C N 1
ATOM 2863 C CA . THR C 1 99 ? 17.863 22.938 19.567 1.00 24.95 299 THR C CA 1
ATOM 2864 C C . THR C 1 99 ? 18.596 22.542 18.304 1.00 22.61 299 THR C C 1
ATOM 2865 O O . THR C 1 99 ? 18.516 23.239 17.300 1.00 23.36 299 THR C O 1
ATOM 2869 N N . VAL C 1 100 ? 19.323 21.431 18.363 1.00 21.75 300 VAL C N 1
ATOM 2870 C CA . VAL C 1 100 ? 20.051 20.935 17.205 1.00 18.86 300 VAL C CA 1
ATOM 2871 C C . VAL C 1 100 ? 19.044 20.263 16.277 1.00 20.21 300 VAL C C 1
ATOM 2872 O O . VAL C 1 100 ? 18.347 19.341 16.681 1.00 20.78 300 VAL C O 1
ATOM 2876 N N . LYS C 1 101 ? 18.975 20.732 15.034 1.00 18.61 301 LYS C N 1
ATOM 2877 C CA . LYS C 1 101 ? 18.035 20.197 14.053 1.00 17.07 301 LYS C CA 1
ATOM 2878 C C . LYS C 1 101 ? 18.760 19.745 12.791 1.00 14.88 301 LYS C C 1
ATOM 2879 O O . LYS C 1 101 ? 18.904 20.504 11.831 1.00 15.69 301 LYS C O 1
ATOM 2885 N N . LYS C 1 102 ? 19.196 18.491 12.783 1.00 15.79 302 LYS C N 1
ATOM 2886 C CA . LYS C 1 102 ? 19.945 17.973 11.650 1.00 16.90 302 LYS C CA 1
ATOM 2887 C C . LYS C 1 102 ? 19.208 17.004 10.739 1.00 19.25 302 LYS C C 1
ATOM 2888 O O . LYS C 1 102 ? 19.732 16.630 9.694 1.00 15.48 302 LYS C O 1
ATOM 2894 N N . CYS C 1 103 ? 17.999 16.607 11.123 1.00 18.28 303 CYS C N 1
ATOM 2895 C CA . CYS C 1 103 ? 17.221 15.653 10.333 1.00 17.25 303 CYS C CA 1
ATOM 2896 C C . CYS C 1 103 ? 16.063 16.284 9.567 1.00 15.56 303 CYS C C 1
ATOM 2897 O O . CYS C 1 103 ? 15.262 17.020 10.138 1.00 17.56 303 CYS C O 1
ATOM 2900 N N . PHE C 1 104 ? 15.968 15.982 8.275 1.00 16.17 304 PHE C N 1
ATOM 2901 C CA . PHE C 1 104 ? 14.909 16.562 7.460 1.00 11.40 304 PHE C CA 1
ATOM 2902 C C . PHE C 1 104 ? 13.638 15.746 7.306 1.00 17.49 304 PHE C C 1
ATOM 2903 O O . PHE C 1 104 ? 13.654 14.519 7.350 1.00 14.86 304 PHE C O 1
ATOM 2911 N N . ALA C 1 105 ? 12.535 16.465 7.116 1.00 15.28 305 ALA C N 1
ATOM 2912 C CA . ALA C 1 105 ? 11.225 15.867 6.943 1.00 12.32 305 ALA C CA 1
ATOM 2913 C C . ALA C 1 105 ? 10.342 16.704 6.021 1.00 16.08 305 ALA C C 1
ATOM 2914 O O . ALA C 1 105 ? 10.573 17.897 5.827 1.00 15.94 305 ALA C O 1
ATOM 2916 N N . LEU C 1 106 ? 9.336 16.060 5.445 1.00 13.17 306 LEU C N 1
ATOM 2917 C CA . LEU C 1 106 ? 8.371 16.748 4.596 1.00 11.63 306 LEU C CA 1
ATOM 2918 C C . LEU C 1 106 ? 7.426 17.443 5.566 1.00 16.91 306 LEU C C 1
ATOM 2919 O O . LEU C 1 106 ? 7.053 16.860 6.579 1.00 16.76 306 LEU C O 1
ATOM 2924 N N . GLU C 1 107 ? 7.040 18.676 5.253 1.00 16.95 307 GLU C N 1
ATOM 2925 C CA . GLU C 1 107 ? 6.140 19.458 6.103 1.00 18.74 307 GLU C CA 1
ATOM 2926 C C . GLU C 1 107 ? 4.705 19.367 5.582 1.00 17.70 307 GLU C C 1
ATOM 2927 O O . GLU C 1 107 ? 4.489 19.393 4.368 1.00 17.58 307 GLU C O 1
ATOM 2933 N N . LYS C 1 108 ? 3.729 19.278 6.487 1.00 15.41 308 LYS C N 1
ATOM 2934 C CA . LYS C 1 108 ? 2.327 19.179 6.082 1.00 17.70 308 LYS C CA 1
ATOM 2935 C C . LYS C 1 108 ? 1.884 20.400 5.283 1.00 18.02 308 LYS C C 1
ATOM 2936 O O . LYS C 1 108 ? 1.225 20.263 4.251 1.00 18.34 308 LYS C O 1
ATOM 2942 N N . ASP C 1 109 ? 2.226 21.592 5.765 1.00 21.83 309 ASP C N 1
ATOM 2943 C CA . ASP C 1 109 ? 1.868 22.812 5.048 1.00 22.25 309 ASP C CA 1
ATOM 2944 C C . ASP C 1 109 ? 2.392 22.748 3.620 1.00 21.94 309 ASP C C 1
ATOM 2945 O O . ASP C 1 109 ? 3.579 22.513 3.402 1.00 19.01 309 ASP C O 1
ATOM 2950 N N . LEU C 1 110 ? 1.496 22.978 2.664 1.00 21.09 310 LEU C N 1
ATOM 2951 C CA . LEU C 1 110 ? 1.803 22.971 1.237 1.00 15.09 310 LEU C CA 1
ATOM 2952 C C . LEU C 1 110 ? 1.835 21.585 0.595 1.00 19.99 310 LEU C C 1
ATOM 2953 O O . LEU C 1 110 ? 2.238 21.422 -0.556 1.00 23.42 310 LEU C O 1
ATOM 2958 N N . GLY C 1 111 ? 1.392 20.586 1.350 1.00 17.65 311 GLY C N 1
ATOM 2959 C CA . GLY C 1 111 ? 1.282 19.245 0.805 1.00 22.58 311 GLY C CA 1
ATOM 2960 C C . GLY C 1 111 ? 2.418 18.250 0.890 1.00 17.92 311 GLY C C 1
ATOM 2961 O O . GLY C 1 111 ? 2.506 17.352 0.047 1.00 15.18 311 GLY C O 1
ATOM 2962 N N . PHE C 1 112 ? 3.270 18.386 1.896 1.00 16.25 312 PHE C N 1
ATOM 2963 C CA . PHE C 1 112 ? 4.382 17.473 2.076 1.00 17.49 312 PHE C CA 1
ATOM 2964 C C . PHE C 1 112 ? 5.295 17.427 0.860 1.00 17.18 312 PHE C C 1
ATOM 2965 O O . PHE C 1 112 ? 5.739 16.352 0.450 1.00 16.10 312 PHE C O 1
ATOM 2973 N N . VAL C 1 113 ? 5.566 18.593 0.282 1.00 13.78 313 VAL C N 1
ATOM 2974 C CA . VAL C 1 113 ? 6.446 18.691 -0.875 1.00 12.49 313 VAL C CA 1
ATOM 2975 C C . VAL C 1 113 ? 7.690 19.520 -0.551 1.00 17.88 313 VAL C C 1
ATOM 2976 O O . VAL C 1 113 ? 8.681 19.462 -1.276 1.00 18.09 313 VAL C O 1
ATOM 2980 N N . LEU C 1 114 ? 7.637 20.280 0.544 1.00 16.25 314 LEU C N 1
ATOM 2981 C CA . LEU C 1 114 ? 8.773 21.103 0.971 1.00 16.33 314 LEU C CA 1
ATOM 2982 C C . LEU C 1 114 ? 9.424 20.480 2.213 1.00 16.99 314 LEU C C 1
ATOM 2983 O O . LEU C 1 114 ? 8.772 19.760 2.975 1.00 16.17 314 LEU C O 1
ATOM 2988 N N . TRP C 1 115 ? 10.705 20.768 2.428 1.00 14.65 315 TRP C N 1
ATOM 2989 C CA . TRP C 1 115 ? 11.418 20.189 3.561 1.00 15.51 315 TRP C CA 1
ATOM 2990 C C . TRP C 1 115 ? 11.686 21.144 4.717 1.00 19.67 315 TRP C C 1
ATOM 2991 O O . TRP C 1 115 ? 11.640 22.364 4.564 1.00 19.85 315 TRP C O 1
ATOM 3002 N N . ILE C 1 116 ? 11.979 20.564 5.876 1.00 16.00 316 ILE C N 1
ATOM 3003 C CA . ILE C 1 116 ? 12.321 21.339 7.057 1.00 18.41 316 ILE C CA 1
ATOM 3004 C C . ILE C 1 116 ? 13.189 20.455 7.953 1.00 18.57 316 ILE C C 1
ATOM 3005 O O . ILE C 1 116 ? 12.998 19.240 7.990 1.00 14.63 316 ILE C O 1
ATOM 3010 N N . ASN C 1 117 ? 14.156 21.055 8.641 1.00 16.49 317 ASN C N 1
ATOM 3011 C CA . ASN C 1 117 ? 15.039 20.297 9.520 1.00 14.61 317 ASN C CA 1
ATOM 3012 C C . ASN C 1 117 ? 14.520 20.312 10.949 1.00 15.92 317 ASN C C 1
ATOM 3013 O O . ASN C 1 117 ? 14.090 21.350 11.463 1.00 16.97 317 ASN C O 1
ATOM 3018 N N . LEU C 1 118 ? 14.574 19.142 11.578 1.00 16.62 318 LEU C N 1
ATOM 3019 C CA . LEU C 1 118 ? 14.066 18.940 12.928 1.00 14.99 318 LEU C CA 1
ATOM 3020 C C . LEU C 1 118 ? 15.054 18.228 13.848 1.00 19.72 318 LEU C C 1
ATOM 3021 O O . LEU C 1 118 ? 16.039 17.648 13.398 1.00 15.81 318 LEU C O 1
ATOM 3026 N N . TYR C 1 119 ? 14.757 18.275 15.147 1.00 16.13 319 TYR C N 1
ATOM 3027 C CA . TYR C 1 119 ? 15.553 17.597 16.162 1.00 17.83 319 TYR C CA 1
ATOM 3028 C C . TYR C 1 119 ? 15.450 16.123 15.785 1.00 20.86 319 TYR C C 1
ATOM 3029 O O . TYR C 1 119 ? 14.351 15.576 15.698 1.00 21.04 319 TYR C O 1
ATOM 3038 N N . CYS C 1 120 ? 16.596 15.486 15.563 1.00 20.64 320 CYS C N 1
ATOM 3039 C CA . CYS C 1 120 ? 16.636 14.092 15.133 1.00 18.88 320 CYS C CA 1
ATOM 3040 C C . CYS C 1 120 ? 15.988 13.054 16.040 1.00 17.15 320 CYS C C 1
ATOM 3041 O O . CYS C 1 120 ? 15.612 11.974 15.576 1.00 17.17 320 CYS C O 1
ATOM 3044 N N . ALA C 1 121 ? 15.850 13.381 17.320 1.00 18.56 321 ALA C N 1
ATOM 3045 C CA . ALA C 1 121 ? 15.269 12.456 18.286 1.00 22.79 321 ALA C CA 1
ATOM 3046 C C . ALA C 1 121 ? 13.745 12.480 18.303 1.00 24.29 321 ALA C C 1
ATOM 3047 O O . ALA C 1 121 ? 13.118 11.688 19.001 1.00 21.66 321 ALA C O 1
ATOM 3049 N N . GLN C 1 122 ? 13.153 13.390 17.537 1.00 21.62 322 GLN C N 1
ATOM 3050 C CA . GLN C 1 122 ? 11.703 13.489 17.442 1.00 22.64 322 GLN C CA 1
ATOM 3051 C C . GLN C 1 122 ? 11.220 12.207 16.761 1.00 20.27 322 GLN C C 1
ATOM 3052 O O . GLN C 1 122 ? 11.943 11.639 15.945 1.00 20.27 322 GLN C O 1
ATOM 3058 N N . LYS C 1 123 ? 10.021 11.738 17.098 1.00 18.29 323 LYS C N 1
ATOM 3059 C CA . LYS C 1 123 ? 9.493 10.542 16.443 1.00 19.84 323 LYS C CA 1
ATOM 3060 C C . LYS C 1 123 ? 8.369 10.967 15.506 1.00 18.59 323 LYS C C 1
ATOM 3061 O O . LYS C 1 123 ? 7.396 11.599 15.923 1.00 20.32 323 LYS C O 1
ATOM 3067 N N . ASN C 1 124 ? 8.533 10.637 14.228 1.00 17.34 324 ASN C N 1
ATOM 3068 C CA . ASN C 1 124 ? 7.574 11.006 13.186 1.00 17.17 324 ASN C CA 1
ATOM 3069 C C . ASN C 1 124 ? 7.323 9.860 12.221 1.00 17.92 324 ASN C C 1
ATOM 3070 O O . ASN C 1 124 ? 8.112 8.924 12.149 1.00 19.71 324 ASN C O 1
ATOM 3075 N N . PRO C 1 125 ? 6.212 9.917 11.468 1.00 18.82 325 PRO C N 1
ATOM 3076 C CA . PRO C 1 125 ? 5.976 8.832 10.517 1.00 18.01 325 PRO C CA 1
ATOM 3077 C C . PRO C 1 125 ? 7.010 9.083 9.424 1.00 19.25 325 PRO C C 1
ATOM 3078 O O . PRO C 1 125 ? 7.750 10.065 9.495 1.00 17.69 325 PRO C O 1
ATOM 3082 N N . PHE C 1 126 ? 7.063 8.233 8.408 1.00 14.81 326 PHE C N 1
ATOM 3083 C CA . PHE C 1 126 ? 8.090 8.414 7.390 1.00 16.70 326 PHE C CA 1
ATOM 3084 C C . PHE C 1 126 ? 7.807 7.676 6.091 1.00 13.12 326 PHE C C 1
ATOM 3085 O O . PHE C 1 126 ? 6.843 6.923 5.983 1.00 16.84 326 PHE C O 1
ATOM 3093 N N . VAL C 1 127 ? 8.685 7.887 5.116 1.00 14.12 327 VAL C N 1
ATOM 3094 C CA . VAL C 1 127 ? 8.571 7.252 3.806 1.00 17.68 327 VAL C CA 1
ATOM 3095 C C . VAL C 1 127 ? 9.838 6.467 3.462 1.00 15.83 327 VAL C C 1
ATOM 3096 O O . VAL C 1 127 ? 10.943 7.001 3.569 1.00 14.23 327 VAL C O 1
ATOM 3100 N N . CYS C 1 128 ? 9.679 5.210 3.048 1.00 14.65 328 CYS C N 1
ATOM 3101 C CA . CYS C 1 128 ? 10.821 4.379 2.650 1.00 15.24 328 CYS C CA 1
ATOM 3102 C C . CYS C 1 128 ? 10.874 4.268 1.130 1.00 16.75 328 CYS C C 1
ATOM 3103 O O . CYS C 1 128 ? 9.858 4.424 0.453 1.00 17.05 328 CYS C O 1
ATOM 3106 N N . LYS C 1 129 ? 12.062 3.979 0.604 1.00 14.65 329 LYS C N 1
ATOM 3107 C CA . LYS C 1 129 ? 12.274 3.829 -0.833 1.00 16.25 329 LYS C CA 1
ATOM 3108 C C . LYS C 1 129 ? 13.221 2.653 -1.046 1.00 22.88 329 LYS C C 1
ATOM 3109 O O . LYS C 1 129 ? 14.176 2.482 -0.291 1.00 18.15 329 LYS C O 1
ATOM 3115 N N . SER C 1 130 ? 12.955 1.840 -2.065 1.00 25.00 330 SER C N 1
ATOM 3116 C CA . SER C 1 130 ? 13.803 0.685 -2.344 1.00 27.97 330 SER C CA 1
ATOM 3117 C C . SER C 1 130 ? 13.799 0.330 -3.821 1.00 31.92 330 SER C C 1
ATOM 3118 O O . SER C 1 130 ? 12.876 0.691 -4.559 1.00 27.22 330 SER C O 1
ATOM 3121 N N . PRO C 1 131 ? 14.846 -0.376 -4.277 1.00 36.96 331 PRO C N 1
ATOM 3122 C CA . PRO C 1 131 ? 14.894 -0.764 -5.687 1.00 36.37 331 PRO C CA 1
ATOM 3123 C C . PRO C 1 131 ? 13.885 -1.904 -5.807 1.00 35.86 331 PRO C C 1
ATOM 3124 O O . PRO C 1 131 ? 13.551 -2.544 -4.809 1.00 30.23 331 PRO C O 1
ATOM 3128 N N . PRO C 1 132 ? 13.376 -2.169 -7.017 1.00 38.08 332 PRO C N 1
ATOM 3129 C CA . PRO C 1 132 ? 12.410 -3.266 -7.130 1.00 40.01 332 PRO C CA 1
ATOM 3130 C C . PRO C 1 132 ? 13.051 -4.595 -6.717 1.00 43.62 332 PRO C C 1
ATOM 3131 O O . PRO C 1 132 ? 14.267 -4.758 -6.815 1.00 44.31 332 PRO C O 1
ATOM 3135 N N . PRO C 1 133 ? 12.244 -5.554 -6.233 1.00 46.85 333 PRO C N 1
ATOM 3136 C CA . PRO C 1 133 ? 12.788 -6.852 -5.819 1.00 49.55 333 PRO C CA 1
ATOM 3137 C C . PRO C 1 133 ? 13.153 -7.743 -7.004 1.00 49.61 333 PRO C C 1
ATOM 3138 O O . PRO C 1 133 ? 12.964 -7.297 -8.157 1.00 47.53 333 PRO C O 1
ATOM 3143 N N . ASP D 2 1 ? 42.362 50.741 24.226 1.00 76.11 601 ASP D N 1
ATOM 3144 C CA . ASP D 2 1 ? 41.761 51.793 25.097 1.00 76.12 601 ASP D CA 1
ATOM 3145 C C . ASP D 2 1 ? 40.257 51.857 24.827 1.00 75.87 601 ASP D C 1
ATOM 3146 O O . ASP D 2 1 ? 39.812 52.546 23.909 1.00 74.32 601 ASP D O 1
ATOM 3151 N N . CYS D 2 2 ? 39.477 51.142 25.633 1.00 71.65 602 CYS D N 1
ATOM 3152 C CA . CYS D 2 2 ? 38.029 51.109 25.454 1.00 69.92 602 CYS D CA 1
ATOM 3153 C C . CYS D 2 2 ? 37.258 52.127 26.281 1.00 68.28 602 CYS D C 1
ATOM 3154 O O . CYS D 2 2 ? 37.467 52.256 27.486 1.00 70.85 602 CYS D O 1
ATOM 3157 N N . PRO D 2 3 ? 36.335 52.856 25.636 1.00 66.40 603 PRO D N 1
ATOM 3158 C CA . PRO D 2 3 ? 35.521 53.867 26.313 1.00 65.53 603 PRO D CA 1
ATOM 3159 C C . PRO D 2 3 ? 34.727 53.258 27.465 1.00 65.76 603 PRO D C 1
ATOM 3160 O O . PRO D 2 3 ? 34.521 52.046 27.514 1.00 66.48 603 PRO D O 1
ATOM 3164 N N . PRO D 2 4 ? 34.279 54.097 28.415 1.00 66.75 604 PRO D N 1
ATOM 3165 C CA . PRO D 2 4 ? 33.505 53.647 29.576 1.00 66.34 604 PRO D CA 1
ATOM 3166 C C . PRO D 2 4 ? 32.289 52.804 29.212 1.00 67.30 604 PRO D C 1
ATOM 3167 O O . PRO D 2 4 ? 31.857 52.774 28.059 1.00 70.63 604 PRO D O 1
ATOM 3171 N N . ASP D 2 5 ? 31.749 52.123 30.217 1.00 71.78 605 ASP D N 1
ATOM 3172 C CA . ASP D 2 5 ? 30.586 51.256 30.063 1.00 70.85 605 ASP D CA 1
ATOM 3173 C C . ASP D 2 5 ? 30.950 49.917 29.434 1.00 69.42 605 ASP D C 1
ATOM 3174 O O . ASP D 2 5 ? 30.269 48.920 29.668 1.00 68.84 605 ASP D O 1
ATOM 3179 N N . TRP D 2 6 ? 32.012 49.899 28.631 1.00 67.68 606 TRP D N 1
ATOM 3180 C CA . TRP D 2 6 ? 32.468 48.663 27.993 1.00 64.87 606 TRP D CA 1
ATOM 3181 C C . TRP D 2 6 ? 33.541 48.016 28.874 1.00 64.88 606 TRP D C 1
ATOM 3182 O O . TRP D 2 6 ? 34.654 48.530 28.965 1.00 66.31 606 TRP D O 1
ATOM 3193 N N . SER D 2 7 ? 33.216 46.895 29.515 1.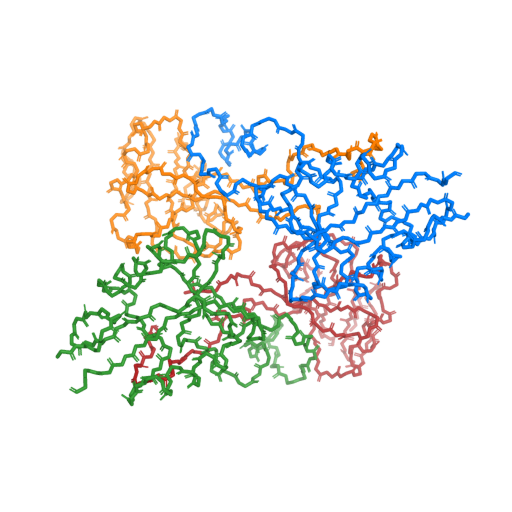00 65.25 607 SER D N 1
ATOM 3194 C CA . SER D 2 7 ? 34.171 46.198 30.380 1.00 65.49 607 SER D CA 1
ATOM 3195 C C . SER D 2 7 ? 35.202 45.420 29.556 1.00 65.51 607 SER D C 1
ATOM 3196 O O . SER D 2 7 ? 34.971 45.143 28.380 1.00 68.62 607 SER D O 1
ATOM 3199 N N . SER D 2 8 ? 36.329 45.054 30.166 1.00 62.66 608 SER D N 1
ATOM 3200 C CA . SER D 2 8 ? 37.380 44.340 29.433 1.00 57.20 608 SER D CA 1
ATOM 3201 C C . SER D 2 8 ? 37.862 43.009 30.017 1.00 54.36 608 SER D C 1
ATOM 3202 O O . SER D 2 8 ? 37.790 42.776 31.222 1.00 56.52 608 SER D O 1
ATOM 3205 N N . TYR D 2 9 ? 38.366 42.147 29.133 1.00 49.77 609 TYR D N 1
ATOM 3206 C CA . TYR D 2 9 ? 38.871 40.819 29.494 1.00 45.95 609 TYR D CA 1
ATOM 3207 C C . TYR D 2 9 ? 39.845 40.307 28.429 1.00 44.07 609 TYR D C 1
ATOM 3208 O O . TYR D 2 9 ? 39.518 40.263 27.244 1.00 37.88 609 TYR D O 1
ATOM 3217 N N . GLU D 2 10 ? 41.037 39.919 28.870 1.00 45.97 610 GLU D N 1
ATOM 3218 C CA . GLU D 2 10 ? 42.082 39.404 27.993 1.00 49.65 610 GLU D CA 1
ATOM 3219 C C . GLU D 2 10 ? 42.271 40.114 26.654 1.00 47.20 610 GLU D C 1
ATOM 3220 O O . GLU D 2 10 ? 42.224 39.485 25.596 1.00 49.98 610 GLU D O 1
ATOM 3226 N N . GLY D 2 11 ? 42.486 41.425 26.706 1.00 45.71 611 GLY D N 1
ATOM 3227 C CA . GLY D 2 11 ? 42.725 42.187 25.492 1.00 42.18 611 GLY D CA 1
ATOM 3228 C C . GLY D 2 11 ? 41.520 42.658 24.708 1.00 43.71 611 GLY D C 1
ATOM 3229 O O . GLY D 2 11 ? 41.645 43.524 23.840 1.00 43.02 611 GLY D O 1
ATOM 3230 N N . HIS D 2 12 ? 40.354 42.094 24.995 1.00 44.83 612 HIS D N 1
ATOM 3231 C CA . HIS D 2 12 ? 39.143 42.491 24.294 1.00 48.71 612 HIS D CA 1
ATOM 3232 C C . HIS D 2 12 ? 38.224 43.247 25.228 1.00 47.38 612 HIS D C 1
ATOM 3233 O O . HIS D 2 12 ? 38.422 43.257 26.441 1.00 45.90 612 HIS D O 1
ATOM 3240 N N . CYS D 2 13 ? 37.215 43.885 24.653 1.00 45.70 613 CYS D N 1
ATOM 3241 C CA . CYS D 2 13 ? 36.251 44.624 25.444 1.00 45.19 613 CYS D CA 1
ATOM 3242 C C . CYS D 2 13 ? 34.846 44.183 25.096 1.00 44.41 613 CYS D C 1
ATOM 3243 O O . CYS D 2 13 ? 34.510 43.989 23.927 1.00 39.84 613 CYS D O 1
ATOM 3246 N N . TYR D 2 14 ? 34.028 44.027 26.129 1.00 42.52 614 TYR D N 1
ATOM 3247 C CA . TYR D 2 14 ? 32.659 43.578 25.959 1.00 43.88 614 TYR D CA 1
ATOM 3248 C C . TYR D 2 14 ? 31.689 44.481 26.704 1.00 46.25 614 TYR D C 1
ATOM 3249 O O . TYR D 2 14 ? 32.050 45.105 27.700 1.00 48.16 614 TYR D O 1
ATOM 3258 N N . ARG D 2 15 ? 30.456 44.546 26.215 1.00 46.73 615 ARG D N 1
ATOM 3259 C CA . ARG D 2 15 ? 29.432 45.358 26.852 1.00 45.11 615 ARG D CA 1
ATOM 3260 C C . ARG D 2 15 ? 28.043 44.798 26.592 1.00 44.20 615 ARG D C 1
ATOM 3261 O O . ARG D 2 15 ? 27.661 44.552 25.447 1.00 42.74 615 ARG D O 1
ATOM 3269 N N . PHE D 2 16 ? 27.298 44.596 27.672 1.00 42.80 616 PHE D N 1
ATOM 3270 C CA . PHE D 2 16 ? 25.935 44.088 27.606 1.00 41.41 616 PHE D CA 1
ATOM 3271 C C . PHE D 2 16 ? 25.028 45.264 27.248 1.00 40.44 616 PHE D C 1
ATOM 3272 O O . PHE D 2 16 ? 25.235 46.376 27.727 1.00 42.94 616 PHE D O 1
ATOM 3280 N N . PHE D 2 17 ? 24.039 45.028 26.394 1.00 39.97 617 PHE D N 1
ATOM 3281 C CA . PHE D 2 17 ? 23.109 46.086 26.010 1.00 39.85 617 PHE D CA 1
ATOM 3282 C C . PHE D 2 17 ? 21.684 45.662 26.316 1.00 40.15 617 PHE D C 1
ATOM 3283 O O . PHE D 2 17 ? 21.280 44.541 26.006 1.00 31.23 617 PHE D O 1
ATOM 3291 N N . LYS D 2 18 ? 20.926 46.570 26.922 1.00 42.57 618 LYS D N 1
ATOM 3292 C CA . LYS D 2 18 ? 19.548 46.292 27.300 1.00 49.44 618 LYS D CA 1
ATOM 3293 C C . LYS D 2 18 ? 18.518 46.615 26.222 1.00 48.99 618 LYS D C 1
ATOM 3294 O O . LYS D 2 18 ? 17.355 46.870 26.527 1.00 51.71 618 LYS D O 1
ATOM 3300 N N . GLU D 2 19 ? 18.940 46.620 24.965 1.00 48.10 619 GLU D N 1
ATOM 3301 C CA . GLU D 2 19 ? 18.009 46.873 23.875 1.00 44.86 619 GLU D CA 1
ATOM 3302 C C . GLU D 2 19 ? 17.449 45.521 23.438 1.00 41.43 619 GLU D C 1
ATOM 3303 O O . GLU D 2 19 ? 18.115 44.493 23.572 1.00 39.70 619 GLU D O 1
ATOM 3309 N N . TRP D 2 20 ? 16.221 45.523 22.934 1.00 34.98 620 TRP D N 1
ATOM 3310 C CA . TRP D 2 20 ? 15.585 44.302 22.462 1.00 33.07 620 TRP D CA 1
ATOM 3311 C C . TRP D 2 20 ? 15.543 44.358 20.944 1.00 29.69 620 TRP D C 1
ATOM 3312 O O . TRP D 2 20 ? 14.763 45.117 20.374 1.00 29.98 620 TRP D O 1
ATOM 3323 N N . MET D 2 21 ? 16.381 43.561 20.287 1.00 24.27 621 MET D N 1
ATOM 3324 C CA . MET D 2 21 ? 16.426 43.572 18.825 1.00 23.78 621 MET D CA 1
ATOM 3325 C C . MET D 2 21 ? 16.570 42.194 18.189 1.00 22.69 621 MET D C 1
ATOM 3326 O O . MET D 2 21 ? 16.992 41.235 18.838 1.00 24.58 621 MET D O 1
ATOM 3331 N N . HIS D 2 22 ? 16.231 42.127 16.900 1.00 24.25 622 HIS D N 1
ATOM 3332 C CA . HIS D 2 22 ? 16.368 40.909 16.098 1.00 24.09 622 HIS D CA 1
ATOM 3333 C C . HIS D 2 22 ? 17.878 40.741 15.917 1.00 20.09 622 HIS D C 1
ATOM 3334 O O . HIS D 2 22 ? 18.622 41.714 16.018 1.00 19.98 622 HIS D O 1
ATOM 3341 N N . TRP D 2 23 ? 18.336 39.530 15.619 1.00 18.91 623 TRP D N 1
ATOM 3342 C CA . TRP D 2 23 ? 19.774 39.286 15.452 1.00 14.83 623 TRP D CA 1
ATOM 3343 C C . TRP D 2 23 ? 20.442 40.250 14.466 1.00 16.90 623 TRP D C 1
ATOM 3344 O O . TRP D 2 23 ? 21.471 40.854 14.781 1.00 18.14 623 TRP D O 1
ATOM 3355 N N . ASP D 2 24 ? 19.870 40.382 13.271 1.00 18.61 624 ASP D N 1
ATOM 3356 C CA . ASP D 2 24 ? 20.420 41.286 12.266 1.00 23.14 624 ASP D CA 1
ATOM 3357 C C . ASP D 2 24 ? 20.603 42.702 12.818 1.00 22.61 624 ASP D C 1
ATOM 3358 O O . ASP D 2 24 ? 21.652 43.315 12.630 1.00 24.54 624 ASP D O 1
ATOM 3363 N N . ASP D 2 25 ? 19.582 43.222 13.493 1.00 25.01 625 ASP D N 1
ATOM 3364 C CA . ASP D 2 25 ? 19.664 44.570 14.052 1.00 26.28 625 ASP D CA 1
ATOM 3365 C C . ASP D 2 25 ? 20.676 44.683 15.181 1.00 26.84 625 ASP D C 1
ATOM 3366 O O . ASP D 2 25 ? 21.339 45.712 15.331 1.00 23.91 625 ASP D O 1
ATOM 3371 N N . ALA D 2 26 ? 20.793 43.629 15.979 1.00 25.19 626 ALA D N 1
ATOM 3372 C CA . ALA D 2 26 ? 21.741 43.619 17.086 1.00 26.89 626 ALA D CA 1
ATOM 3373 C C . ALA D 2 26 ? 23.165 43.659 16.528 1.00 27.28 626 ALA D C 1
ATOM 3374 O O . ALA D 2 26 ? 23.999 44.450 16.966 1.00 20.19 626 ALA D O 1
ATOM 3376 N N . GLU D 2 27 ? 23.436 42.791 15.560 1.00 25.40 627 GLU D N 1
ATOM 3377 C CA . GLU D 2 27 ? 24.748 42.727 14.924 1.00 25.01 627 GLU D CA 1
ATOM 3378 C C . GLU D 2 27 ? 25.082 44.093 14.325 1.00 27.47 627 GLU D C 1
ATOM 3379 O O . GLU D 2 27 ? 26.140 44.658 14.602 1.00 25.79 627 GLU D O 1
ATOM 3385 N N . GLU D 2 28 ? 24.169 44.618 13.514 1.00 32.33 628 GLU D N 1
ATOM 3386 C CA . GLU D 2 28 ? 24.357 45.919 12.875 1.00 36.13 628 GLU D CA 1
ATOM 3387 C C . GLU D 2 28 ? 24.624 46.988 13.929 1.00 36.46 628 GLU D C 1
ATOM 3388 O O . GLU D 2 28 ? 25.554 47.783 13.807 1.00 34.35 628 GLU D O 1
ATOM 3394 N N . PHE D 2 29 ? 23.793 46.995 14.964 1.00 37.14 629 PHE D N 1
ATOM 3395 C CA . PHE D 2 29 ? 23.925 47.943 16.057 1.00 36.25 629 PHE D CA 1
ATOM 3396 C C . PHE D 2 29 ? 25.334 47.902 16.641 1.00 38.37 629 PHE D C 1
ATOM 3397 O O . PHE D 2 29 ? 25.947 48.945 16.868 1.00 38.14 629 PHE D O 1
ATOM 3405 N N . CYS D 2 30 ? 25.852 46.697 16.870 1.00 35.92 630 CYS D N 1
ATOM 3406 C CA . CYS D 2 30 ? 27.190 46.537 17.432 1.00 35.59 630 CYS D CA 1
ATOM 3407 C C . CYS D 2 30 ? 28.273 47.169 16.558 1.00 40.32 630 CYS D C 1
ATOM 3408 O O . CYS D 2 30 ? 29.235 47.736 17.073 1.00 41.35 630 CYS D O 1
ATOM 3411 N N . THR D 2 31 ? 28.118 47.062 15.241 1.00 40.26 631 THR D N 1
ATOM 3412 C CA . THR D 2 31 ? 29.102 47.608 14.308 1.00 43.99 631 THR D CA 1
ATOM 3413 C C . THR D 2 31 ? 29.030 49.125 14.225 1.00 48.59 631 THR D C 1
ATOM 3414 O O . THR D 2 31 ? 29.980 49.774 13.790 1.00 50.95 631 THR D O 1
ATOM 3418 N N . GLU D 2 32 ? 27.900 49.685 14.642 1.00 50.56 632 GLU D N 1
ATOM 3419 C CA . GLU D 2 32 ? 27.709 51.128 14.604 1.00 53.33 632 GLU D CA 1
ATOM 3420 C C . GLU D 2 32 ? 28.001 51.818 15.928 1.00 56.14 632 GLU D C 1
ATOM 3421 O O . GLU D 2 32 ? 27.744 53.010 16.077 1.00 58.10 632 GLU D O 1
ATOM 3427 N N . GLN D 2 33 ? 28.542 51.072 16.885 1.00 60.44 633 GLN D N 1
ATOM 3428 C CA . GLN D 2 33 ? 28.878 51.634 18.190 1.00 64.72 633 GLN D CA 1
ATOM 3429 C C . GLN D 2 33 ? 30.342 52.043 18.193 1.00 69.31 633 GLN D C 1
ATOM 3430 O O . GLN D 2 33 ? 30.692 53.165 18.564 1.00 72.81 633 GLN D O 1
ATOM 3436 N N . GLN D 2 34 ? 31.193 51.113 17.780 1.00 71.83 634 GLN D N 1
ATOM 3437 C CA . GLN D 2 34 ? 32.622 51.350 17.712 1.00 73.21 634 GLN D CA 1
ATOM 3438 C C . GLN D 2 34 ? 33.152 50.631 16.475 1.00 72.31 634 GLN D C 1
ATOM 3439 O O . GLN D 2 34 ? 32.614 49.600 16.077 1.00 75.01 634 GLN D O 1
ATOM 3445 N N . THR D 2 35 ? 34.217 51.176 15.887 1.00 70.70 635 THR D N 1
ATOM 3446 C CA . THR D 2 35 ? 34.794 50.579 14.691 1.00 68.21 635 THR D CA 1
ATOM 3447 C C . THR D 2 35 ? 35.209 49.128 14.925 1.00 66.79 635 THR D C 1
ATOM 3448 O O . THR D 2 35 ? 35.867 48.810 15.915 1.00 67.88 635 THR D O 1
ATOM 3450 N N . GLY D 2 36 ? 34.813 48.245 14.012 1.00 63.91 636 GLY D N 1
ATOM 3451 C CA . GLY D 2 36 ? 35.157 46.838 14.113 1.00 58.38 636 GLY D CA 1
ATOM 3452 C C . GLY D 2 36 ? 34.452 46.015 15.180 1.00 53.77 636 GLY D C 1
ATOM 3453 O O . GLY D 2 36 ? 34.797 44.852 15.383 1.00 56.01 636 GLY D O 1
ATOM 3454 N N . ALA D 2 37 ? 33.474 46.596 15.869 1.00 46.17 637 ALA D N 1
ATOM 3455 C CA . ALA D 2 37 ? 32.752 45.862 16.908 1.00 39.33 637 ALA D CA 1
ATOM 3456 C C . ALA D 2 37 ? 31.687 44.956 16.293 1.00 33.67 637 ALA D C 1
ATOM 3457 O O . ALA D 2 37 ? 31.138 45.250 15.230 1.00 30.09 637 ALA D O 1
ATOM 3459 N N . HIS D 2 38 ? 31.398 43.853 16.974 1.00 31.11 638 HIS D N 1
ATOM 3460 C CA . HIS D 2 38 ? 30.412 42.886 16.499 1.00 27.32 638 HIS D CA 1
ATOM 3461 C C . HIS D 2 38 ? 29.722 42.241 17.692 1.00 23.15 638 HIS D C 1
ATOM 3462 O O . HIS D 2 38 ? 30.019 42.568 18.841 1.00 24.13 638 HIS D O 1
ATOM 3469 N N . LEU D 2 39 ? 28.796 41.328 17.417 1.00 24.17 639 LEU D N 1
ATOM 3470 C CA . LEU D 2 39 ? 28.136 40.611 18.492 1.00 18.72 639 LEU D CA 1
ATOM 3471 C C . LEU D 2 39 ? 29.264 39.790 19.092 1.00 19.79 639 LEU D C 1
ATOM 3472 O O . LEU D 2 39 ? 30.198 39.399 18.387 1.00 22.82 639 LEU D O 1
ATOM 3477 N N . VAL D 2 40 ? 29.186 39.542 20.392 1.00 22.46 640 VAL D N 1
ATOM 3478 C CA . VAL D 2 40 ? 30.206 38.788 21.104 1.00 20.15 640 VAL D CA 1
ATOM 3479 C C . VAL D 2 40 ? 30.506 37.419 20.489 1.00 21.99 640 VAL D C 1
ATOM 3480 O O . VAL D 2 40 ? 29.610 36.746 19.981 1.00 22.90 640 VAL D O 1
ATOM 3484 N N . SER D 2 41 ? 31.774 37.016 20.538 1.00 23.05 641 SER D N 1
ATOM 3485 C CA . SER D 2 41 ? 32.197 35.714 20.020 1.00 23.63 641 SER D CA 1
ATOM 3486 C C . SER D 2 41 ? 32.918 34.947 21.136 1.00 27.31 641 SER D C 1
ATOM 3487 O O . SER D 2 41 ? 33.789 35.496 21.804 1.00 25.34 641 SER D O 1
ATOM 3490 N N . PHE D 2 42 ? 32.547 33.687 21.347 1.00 26.51 642 PHE D N 1
ATOM 3491 C CA . PHE D 2 42 ? 33.167 32.874 22.399 1.00 30.23 642 PHE D CA 1
ATOM 3492 C C . PHE D 2 42 ? 34.234 31.921 21.869 1.00 32.94 642 PHE D C 1
ATOM 3493 O O . PHE D 2 42 ? 33.935 30.984 21.133 1.00 32.37 642 PHE D O 1
ATOM 3501 N N . GLN D 2 43 ? 35.482 32.153 22.258 1.00 37.01 643 GLN D N 1
ATOM 3502 C CA . GLN D 2 43 ? 36.582 31.297 21.829 1.00 44.13 643 GLN D CA 1
ATOM 3503 C C . GLN D 2 43 ? 36.970 30.322 22.938 1.00 42.13 643 GLN D C 1
ATOM 3504 O O . GLN D 2 43 ? 37.789 29.430 22.725 1.00 42.53 643 GLN D O 1
ATOM 3510 N N . SER D 2 44 ? 36.374 30.490 24.116 1.00 38.67 644 SER D N 1
ATOM 3511 C CA . SER D 2 44 ? 36.676 29.628 25.256 1.00 37.15 644 SER D CA 1
ATOM 3512 C C . SER D 2 44 ? 35.604 29.685 26.336 1.00 33.55 644 SER D C 1
ATOM 3513 O O . SER D 2 44 ? 34.927 30.699 26.496 1.00 33.89 644 SER D O 1
ATOM 3516 N N . LYS D 2 45 ? 35.463 28.591 27.080 1.00 35.01 645 LYS D N 1
ATOM 3517 C CA . LYS D 2 45 ? 34.493 28.517 28.168 1.00 40.01 645 LYS D CA 1
ATOM 3518 C C . LYS D 2 45 ? 34.762 29.642 29.163 1.00 37.02 645 LYS D C 1
ATOM 3519 O O . LYS D 2 45 ? 33.837 30.162 29.795 1.00 30.65 645 LYS D O 1
ATOM 3525 N N . GLU D 2 46 ? 36.034 30.014 29.294 1.00 35.72 646 GLU D N 1
ATOM 3526 C CA . GLU D 2 46 ? 36.435 31.080 30.207 1.00 36.11 646 GLU D CA 1
ATOM 3527 C C . GLU D 2 46 ? 35.912 32.426 29.741 1.00 33.72 646 GLU D C 1
ATOM 3528 O O . GLU D 2 46 ? 35.450 33.225 30.551 1.00 30.46 646 GLU D O 1
ATOM 3534 N N . GLU D 2 47 ? 35.998 32.683 28.439 1.00 33.11 647 GLU D N 1
ATOM 3535 C CA . GLU D 2 47 ? 35.522 33.949 27.892 1.00 29.49 647 GLU D CA 1
ATOM 3536 C C . GLU D 2 47 ? 34.008 34.074 28.082 1.00 28.73 647 GLU D C 1
ATOM 3537 O O . GLU D 2 47 ? 33.491 35.168 28.312 1.00 28.23 647 GLU D O 1
ATOM 3543 N N . ALA D 2 48 ? 33.303 32.948 27.987 1.00 28.89 648 ALA D N 1
ATOM 3544 C CA . ALA D 2 48 ? 31.858 32.946 28.170 1.00 29.16 648 ALA D CA 1
ATOM 3545 C C . ALA D 2 48 ? 31.537 33.159 29.650 1.00 31.48 648 ALA D C 1
ATOM 3546 O O . ALA D 2 48 ? 30.553 33.821 29.987 1.00 31.05 648 ALA D O 1
ATOM 3548 N N . ASP D 2 49 ? 32.367 32.601 30.531 1.00 31.03 649 ASP D N 1
ATOM 3549 C CA . ASP D 2 49 ? 32.165 32.771 31.970 1.00 33.50 649 ASP D CA 1
ATOM 3550 C C . ASP D 2 49 ? 32.242 34.260 32.305 1.00 32.28 649 ASP D C 1
ATOM 3551 O O . ASP D 2 49 ? 31.452 34.766 33.099 1.00 37.16 649 ASP D O 1
ATOM 3556 N N . PHE D 2 50 ? 33.200 34.958 31.698 1.00 34.24 650 PHE D N 1
ATOM 3557 C CA . PHE D 2 50 ? 33.373 36.390 31.940 1.00 34.01 650 PHE D CA 1
ATOM 3558 C C . PHE D 2 50 ? 32.146 37.162 31.497 1.00 34.70 650 PHE D C 1
ATOM 3559 O O . PHE D 2 50 ? 31.506 37.848 32.295 1.00 32.87 650 PHE D O 1
ATOM 3567 N N . VAL D 2 51 ? 31.827 37.053 30.212 1.00 35.08 651 VAL D N 1
ATOM 3568 C CA . VAL D 2 51 ? 30.678 37.746 29.651 1.00 33.53 651 VAL D CA 1
ATOM 3569 C C . VAL D 2 51 ? 29.420 37.490 30.476 1.00 29.95 651 VAL D C 1
ATOM 3570 O O . VAL D 2 51 ? 28.587 38.378 30.635 1.00 31.57 651 VAL D O 1
ATOM 3574 N N . ARG D 2 52 ? 29.287 36.279 31.004 1.00 32.37 652 ARG D N 1
ATOM 3575 C CA . ARG D 2 52 ? 28.128 35.932 31.817 1.00 34.67 652 ARG D CA 1
ATOM 3576 C C . ARG D 2 52 ? 28.012 36.876 33.012 1.00 39.53 652 ARG D C 1
ATOM 3577 O O . ARG D 2 52 ? 26.915 37.147 33.492 1.00 37.50 652 ARG D O 1
ATOM 3585 N N . SER D 2 53 ? 29.149 37.388 33.473 1.00 45.53 653 SER D N 1
ATOM 3586 C CA . SER D 2 53 ? 29.175 38.295 34.617 1.00 53.50 653 SER D CA 1
ATOM 3587 C C . SER D 2 53 ? 28.782 39.728 34.260 1.00 54.59 653 SER D C 1
ATOM 3588 O O . SER D 2 53 ? 28.871 40.624 35.099 1.00 58.46 653 SER D O 1
ATOM 3591 N N . LEU D 2 54 ? 28.350 39.951 33.023 1.00 57.20 654 LEU D N 1
ATOM 3592 C CA . LEU D 2 54 ? 27.960 41.294 32.600 1.00 56.58 654 LEU D CA 1
ATOM 3593 C C . LEU D 2 54 ? 26.467 41.381 32.290 1.00 58.87 654 LEU D C 1
ATOM 3594 O O . LEU D 2 54 ? 25.937 42.469 32.071 1.00 52.32 654 LEU D O 1
ATOM 3599 N N . THR D 2 55 ? 25.795 40.233 32.273 1.00 64.71 655 THR D N 1
ATOM 3600 C CA . THR D 2 55 ? 24.366 40.175 31.969 1.00 75.98 655 THR D CA 1
ATOM 3601 C C . THR D 2 55 ? 23.488 40.528 33.168 1.00 79.76 655 THR D C 1
ATOM 3602 O O . THR D 2 55 ? 22.304 40.194 33.198 1.00 81.96 655 THR D O 1
ATOM 3606 N N . SER D 2 56 ? 24.073 41.214 34.145 1.00 82.54 656 SER D N 1
ATOM 3607 C CA . SER D 2 56 ? 23.366 41.606 35.362 1.00 83.25 656 SER D CA 1
ATOM 3608 C C . SER D 2 56 ? 22.018 42.284 35.126 1.00 82.38 656 SER D C 1
ATOM 3609 O O . SER D 2 56 ? 21.034 41.977 35.800 1.00 82.37 656 SER D O 1
ATOM 3612 N N . GLU D 2 57 ? 21.978 43.210 34.175 1.00 81.92 657 GLU D N 1
ATOM 3613 C CA . GLU D 2 57 ? 20.753 43.940 33.868 1.00 82.43 657 GLU D CA 1
ATOM 3614 C C . GLU D 2 57 ? 19.880 43.156 32.893 1.00 79.90 657 GLU D C 1
ATOM 3615 O O . GLU D 2 57 ? 19.636 43.601 31.772 1.00 78.58 657 GLU D O 1
ATOM 3621 N N . MET D 2 58 ? 19.398 41.995 33.319 1.00 79.23 658 MET D N 1
ATOM 3622 C CA . MET D 2 58 ? 18.575 41.177 32.442 1.00 79.95 658 MET D CA 1
ATOM 3623 C C . MET D 2 58 ? 17.567 40.328 33.203 1.00 80.38 658 MET D C 1
ATOM 3624 O O . MET D 2 58 ? 17.766 40.006 34.374 1.00 78.70 658 MET D O 1
ATOM 3629 N N . LEU D 2 59 ? 16.475 39.982 32.530 1.00 81.54 659 LEU D N 1
ATOM 3630 C CA . LEU D 2 59 ? 15.450 39.132 33.119 1.00 84.10 659 LEU D CA 1
ATOM 3631 C C . LEU D 2 59 ? 16.047 37.741 32.969 1.00 85.44 659 LEU D C 1
ATOM 3632 O O . LEU D 2 59 ? 17.022 37.579 32.238 1.00 86.58 659 LEU D O 1
ATOM 3637 N N . LYS D 2 60 ? 15.507 36.734 33.646 1.00 86.93 660 LYS D N 1
ATOM 3638 C CA . LYS D 2 60 ? 16.107 35.417 33.485 1.00 86.74 660 LYS D CA 1
ATOM 3639 C C . LYS D 2 60 ? 15.253 34.383 32.784 1.00 84.62 660 LYS D C 1
ATOM 3640 O O . LYS D 2 60 ? 14.060 34.586 32.556 1.00 84.34 660 LYS D O 1
ATOM 3646 N N . GLY D 2 61 ? 15.888 33.263 32.453 1.00 80.09 661 GLY D N 1
ATOM 3647 C CA . GLY D 2 61 ? 15.212 32.204 31.733 1.00 75.18 661 GLY D CA 1
ATOM 3648 C C . GLY D 2 61 ? 15.293 32.607 30.276 1.00 69.51 661 GLY D C 1
ATOM 3649 O O . GLY D 2 61 ? 14.903 31.861 29.376 1.00 72.96 661 GLY D O 1
ATOM 3650 N N . ASP D 2 62 ? 15.824 33.808 30.058 1.00 60.57 662 ASP D N 1
ATOM 3651 C CA . ASP D 2 62 ? 15.968 34.374 28.724 1.00 49.10 662 ASP D CA 1
ATOM 3652 C C . ASP D 2 62 ? 17.399 34.207 28.211 1.00 49.10 662 ASP D C 1
ATOM 3653 O O . ASP D 2 62 ? 18.301 33.816 28.959 1.00 49.82 662 ASP D O 1
ATOM 3658 N N . VAL D 2 63 ? 17.599 34.506 26.931 1.00 41.87 663 VAL D N 1
ATOM 3659 C CA . VAL D 2 63 ? 18.906 34.361 26.308 1.00 33.98 663 VAL D CA 1
ATOM 3660 C C . VAL D 2 63 ? 19.459 35.659 25.717 1.00 33.36 663 VAL D C 1
ATOM 3661 O O . VAL D 2 63 ? 18.741 36.646 25.557 1.00 31.86 663 VAL D O 1
ATOM 3665 N N . VAL D 2 64 ? 20.749 35.642 25.397 1.00 27.36 664 VAL D N 1
ATOM 3666 C CA . VAL D 2 64 ? 21.425 36.801 24.837 1.00 28.47 664 VAL D CA 1
ATOM 3667 C C . VAL D 2 64 ? 22.043 36.434 23.489 1.00 20.14 664 VAL D C 1
ATOM 3668 O O . VAL D 2 64 ? 22.664 35.383 23.360 1.00 21.71 664 VAL D O 1
ATOM 3672 N N . TRP D 2 65 ? 21.872 37.295 22.487 1.00 21.47 665 TRP D N 1
ATOM 3673 C CA . TRP D 2 65 ? 22.433 37.013 21.166 1.00 18.34 665 TRP D CA 1
ATOM 3674 C C . TRP D 2 65 ? 23.956 36.961 21.195 1.00 21.52 665 TRP D C 1
ATOM 3675 O O . TRP D 2 65 ? 24.598 37.744 21.906 1.00 20.78 665 TRP D O 1
ATOM 3686 N N . ILE D 2 66 ? 24.528 36.018 20.449 1.00 19.88 666 ILE D N 1
ATOM 3687 C CA . ILE D 2 66 ? 25.970 35.937 20.303 1.00 17.31 666 ILE D CA 1
ATOM 3688 C C . ILE D 2 66 ? 26.159 35.904 18.783 1.00 16.25 666 ILE D C 1
ATOM 3689 O O . ILE D 2 66 ? 25.182 35.721 18.048 1.00 14.15 666 ILE D O 1
ATOM 3694 N N . GLY D 2 67 ? 27.396 36.076 18.323 1.00 15.15 667 GLY D N 1
ATOM 3695 C CA . GLY D 2 67 ? 27.674 36.172 16.900 1.00 16.87 667 GLY D CA 1
ATOM 3696 C C . GLY D 2 67 ? 27.617 35.026 15.906 1.00 16.13 667 GLY D C 1
ATOM 3697 O O . GLY D 2 67 ? 28.528 34.906 15.100 1.00 16.29 667 GLY D O 1
ATOM 3698 N N . LEU D 2 68 ? 26.577 34.195 15.943 1.00 16.84 668 LEU D N 1
ATOM 3699 C CA . LEU D 2 68 ? 26.446 33.093 14.980 1.00 14.32 668 LEU D CA 1
ATOM 3700 C C . LEU D 2 68 ? 25.067 33.150 14.321 1.00 14.65 668 LEU D C 1
ATOM 3701 O O . LEU D 2 68 ? 24.055 33.226 15.019 1.00 14.17 668 LEU D O 1
ATOM 3706 N N . SER D 2 69 ? 25.027 33.099 12.986 1.00 13.19 669 SER D N 1
ATOM 3707 C CA . SER D 2 69 ? 23.755 33.181 12.262 1.00 13.00 669 SER D CA 1
ATOM 3708 C C . SER D 2 69 ? 23.641 32.247 11.051 1.00 11.54 669 SER D C 1
ATOM 3709 O O . SER D 2 69 ? 24.651 31.793 10.507 1.00 15.38 669 SER D O 1
ATOM 3712 N N . ASP D 2 70 ? 22.394 32.002 10.634 1.00 13.06 670 ASP D N 1
ATOM 3713 C CA . ASP D 2 70 ? 22.059 31.137 9.494 1.00 10.70 670 ASP D CA 1
ATOM 3714 C C . ASP D 2 70 ? 22.811 29.826 9.657 1.00 16.40 670 ASP D C 1
ATOM 3715 O O . ASP D 2 70 ? 23.345 29.281 8.701 1.00 13.21 670 ASP D O 1
ATOM 3720 N N . VAL D 2 71 ? 22.820 29.313 10.884 1.00 13.03 671 VAL D N 1
ATOM 3721 C CA . VAL D 2 71 ? 23.570 28.102 11.217 1.00 12.47 671 VAL D CA 1
ATOM 3722 C C . VAL D 2 71 ? 23.160 26.788 10.549 1.00 15.08 671 VAL D C 1
ATOM 3723 O O . VAL D 2 71 ? 23.922 25.817 10.586 1.00 16.74 671 VAL D O 1
ATOM 3727 N N . TRP D 2 72 ? 21.980 26.747 9.937 1.00 11.52 672 TRP D N 1
ATOM 3728 C CA . TRP D 2 72 ? 21.539 25.526 9.264 1.00 13.75 672 TRP D CA 1
ATOM 3729 C C . TRP D 2 72 ? 21.794 25.569 7.753 1.00 14.76 672 TRP D C 1
ATOM 3730 O O . TRP D 2 72 ? 22.190 24.562 7.157 1.00 15.43 672 TRP D O 1
ATOM 3741 N N . ASN D 2 73 ? 21.553 26.721 7.128 1.00 14.60 673 ASN D N 1
ATOM 3742 C CA . ASN D 2 73 ? 21.785 26.829 5.691 1.00 14.34 673 ASN D CA 1
ATOM 3743 C C . ASN D 2 73 ? 23.271 26.760 5.349 1.00 15.35 673 ASN D C 1
ATOM 3744 O O . ASN D 2 73 ? 23.647 26.478 4.210 1.00 16.04 673 ASN D O 1
ATOM 3749 N N . LYS D 2 74 ? 24.114 26.992 6.350 1.00 15.90 674 LYS D N 1
ATOM 3750 C CA . LYS D 2 74 ? 25.560 26.943 6.168 1.00 14.66 674 LYS D CA 1
ATOM 3751 C C . LYS D 2 74 ? 26.076 25.505 6.184 1.00 14.42 674 LYS D C 1
ATOM 3752 O O . LYS D 2 74 ? 27.264 25.266 5.963 1.00 13.37 674 LYS D O 1
ATOM 3758 N N . CYS D 2 75 ? 25.182 24.548 6.427 1.00 15.62 675 CYS D N 1
ATOM 3759 C CA . CYS D 2 75 ? 25.554 23.128 6.498 1.00 14.69 675 CYS D CA 1
ATOM 3760 C C . CYS D 2 75 ? 25.751 22.428 5.164 1.00 16.10 675 CYS D C 1
ATOM 3761 O O . CYS D 2 75 ? 25.398 22.954 4.103 1.00 16.00 675 CYS D O 1
ATOM 3764 N N . ARG D 2 76 ? 26.311 21.222 5.249 1.00 15.24 676 ARG D N 1
ATOM 3765 C CA . ARG D 2 76 ? 26.472 20.337 4.099 1.00 16.85 676 ARG D CA 1
ATOM 3766 C C . ARG D 2 76 ? 25.353 19.329 4.370 1.00 16.20 676 ARG D C 1
ATOM 3767 O O . ARG D 2 76 ? 24.990 19.121 5.523 1.00 15.96 676 ARG D O 1
ATOM 3775 N N . PHE D 2 77 ? 24.805 18.704 3.332 1.00 14.43 677 PHE D N 1
ATOM 3776 C CA . PHE D 2 77 ? 23.732 17.703 3.501 1.00 15.17 677 PHE D CA 1
ATOM 3777 C C . PHE D 2 77 ? 24.048 16.440 2.649 1.00 17.29 677 PHE D C 1
ATOM 3778 O O . PHE D 2 77 ? 24.803 16.582 1.695 1.00 17.12 677 PHE D O 1
ATOM 3786 N N . GLU D 2 78 ? 23.486 15.268 3.008 1.00 14.63 678 GLU D N 1
ATOM 3787 C CA . GLU D 2 78 ? 23.742 14.056 2.203 1.00 20.22 678 GLU D CA 1
ATOM 3788 C C . GLU D 2 78 ? 22.541 13.096 2.405 1.00 17.86 678 GLU D C 1
ATOM 3789 O O . GLU D 2 78 ? 21.939 13.163 3.517 1.00 17.75 678 GLU D O 1
ATOM 3795 N N . TRP D 2 79 ? 22.215 12.289 1.419 1.00 18.71 679 TRP D N 1
ATOM 3796 C CA . TRP D 2 79 ? 21.082 11.381 1.583 1.00 17.21 679 TRP D CA 1
ATOM 3797 C C . TRP D 2 79 ? 21.622 10.076 2.201 1.00 20.82 679 TRP D C 1
ATOM 3798 O O . TRP D 2 79 ? 22.829 9.826 2.142 1.00 20.64 679 TRP D O 1
ATOM 3809 N N . THR D 2 80 ? 20.751 9.226 2.736 1.00 17.91 680 THR D N 1
ATOM 3810 C CA . THR D 2 80 ? 21.218 7.956 3.281 1.00 18.48 680 THR D CA 1
ATOM 3811 C C . THR D 2 80 ? 21.461 6.924 2.188 1.00 18.38 680 THR D C 1
ATOM 3812 O O . THR D 2 80 ? 22.149 5.931 2.416 1.00 19.46 680 THR D O 1
ATOM 3816 N N . ASP D 2 81 ? 20.884 7.141 1.010 1.00 19.40 681 ASP D N 1
ATOM 3817 C CA . ASP D 2 81 ? 21.077 6.197 -0.077 1.00 17.67 681 ASP D CA 1
ATOM 3818 C C . ASP D 2 81 ? 22.163 6.703 -1.017 1.00 18.08 681 ASP D C 1
ATOM 3819 O O . ASP D 2 81 ? 22.922 7.607 -0.673 1.00 16.98 681 ASP D O 1
ATOM 3824 N N . GLY D 2 82 ? 22.245 6.123 -2.203 1.00 17.30 682 GLY D N 1
ATOM 3825 C CA . GLY D 2 82 ? 23.273 6.557 -3.129 1.00 24.60 682 GLY D CA 1
ATOM 3826 C C . GLY D 2 82 ? 23.071 7.911 -3.801 1.00 28.51 682 GLY D C 1
ATOM 3827 O O . GLY D 2 82 ? 23.923 8.329 -4.587 1.00 28.84 682 GLY D O 1
ATOM 3828 N N . MET D 2 83 ? 21.979 8.614 -3.505 1.00 24.93 683 MET D N 1
ATOM 3829 C CA . MET D 2 83 ? 21.740 9.899 -4.156 1.00 23.90 683 MET D CA 1
ATOM 3830 C C . MET D 2 83 ? 22.687 11.007 -3.701 1.00 26.87 683 MET D C 1
ATOM 3831 O O . MET D 2 83 ? 22.932 11.186 -2.506 1.00 26.81 683 MET D O 1
ATOM 3836 N N . GLU D 2 84 ? 23.228 11.746 -4.665 1.00 30.27 684 GLU D N 1
ATOM 3837 C CA . GLU D 2 84 ? 24.137 12.840 -4.354 1.00 35.40 684 GLU D CA 1
ATOM 3838 C C . GLU D 2 84 ? 23.316 14.105 -4.158 1.00 33.81 684 GLU D C 1
ATOM 3839 O O . GLU D 2 84 ? 22.311 14.313 -4.839 1.00 31.71 684 GLU D O 1
ATOM 3845 N N . PHE D 2 85 ? 23.740 14.944 -3.222 1.00 31.64 685 PHE D N 1
ATOM 3846 C CA . PHE D 2 85 ? 23.028 16.185 -2.961 1.00 31.35 685 PHE D CA 1
ATOM 3847 C C . PHE D 2 85 ? 23.518 17.279 -3.907 1.00 34.66 685 PHE D C 1
ATOM 3848 O O . PHE D 2 85 ? 24.719 17.525 -4.013 1.00 29.66 685 PHE D O 1
ATOM 3856 N N . ASP D 2 86 ? 22.584 17.943 -4.580 1.00 39.46 686 ASP D N 1
ATOM 3857 C CA . ASP D 2 86 ? 22.939 18.991 -5.531 1.00 44.10 686 ASP D CA 1
ATOM 3858 C C . ASP D 2 86 ? 22.861 20.396 -4.932 1.00 44.14 686 ASP D C 1
ATOM 3859 O O . ASP D 2 86 ? 21.767 20.906 -4.674 1.00 46.77 686 ASP D O 1
ATOM 3864 N N . TYR D 2 87 ? 24.015 21.022 -4.705 1.00 41.59 687 TYR D N 1
ATOM 3865 C CA . TYR D 2 87 ? 24.029 22.379 -4.162 1.00 39.15 687 TYR D CA 1
ATOM 3866 C C . TYR D 2 87 ? 23.922 23.358 -5.324 1.00 38.39 687 TYR D C 1
ATOM 3867 O O . TYR D 2 87 ? 24.527 24.447 -5.237 1.00 42.66 687 TYR D O 1
ATOM 3876 N N . LEU D 2 92 ? 18.688 27.358 -0.167 1.00 44.57 692 LEU D N 1
ATOM 3877 C CA . LEU D 2 92 ? 18.355 27.659 1.255 1.00 37.01 692 LEU D CA 1
ATOM 3878 C C . LEU D 2 92 ? 17.132 26.853 1.693 1.00 37.14 692 LEU D C 1
ATOM 3879 O O . LEU D 2 92 ? 15.997 27.321 1.596 1.00 38.70 692 LEU D O 1
ATOM 3884 N N . ILE D 2 93 ? 17.374 25.643 2.184 1.00 32.41 693 ILE D N 1
ATOM 3885 C CA . ILE D 2 93 ? 16.296 24.756 2.613 1.00 28.52 693 ILE D CA 1
ATOM 3886 C C . ILE D 2 93 ? 15.933 24.845 4.093 1.00 25.95 693 ILE D C 1
ATOM 3887 O O . ILE D 2 93 ? 15.022 24.164 4.554 1.00 25.51 693 ILE D O 1
ATOM 3892 N N . ALA D 2 94 ? 16.639 25.684 4.840 1.00 20.30 694 ALA D N 1
ATOM 3893 C CA . ALA D 2 94 ? 16.357 25.830 6.266 1.00 18.17 694 ALA D CA 1
ATOM 3894 C C . ALA D 2 94 ? 15.924 27.247 6.630 1.00 19.88 694 ALA D C 1
ATOM 3895 O O . ALA D 2 94 ? 16.084 28.184 5.846 1.00 22.12 694 ALA D O 1
ATOM 3897 N N . GLU D 2 95 ? 15.373 27.393 7.830 1.00 17.36 695 GLU D N 1
ATOM 3898 C CA . GLU D 2 95 ? 14.943 28.692 8.316 1.00 20.44 695 GLU D CA 1
ATOM 3899 C C . GLU D 2 95 ? 16.145 29.481 8.815 1.00 20.25 695 GLU D C 1
ATOM 3900 O O . GLU D 2 95 ? 17.163 28.906 9.198 1.00 19.75 695 GLU D O 1
ATOM 3906 N N . TYR D 2 96 ? 16.027 30.803 8.794 1.00 16.59 696 TYR D N 1
ATOM 3907 C CA . TYR D 2 96 ? 17.091 31.678 9.266 1.00 16.49 696 TYR D CA 1
ATOM 3908 C C . TYR D 2 96 ? 17.119 31.586 10.790 1.00 17.89 696 TYR D C 1
ATOM 3909 O O . TYR D 2 96 ? 16.322 32.230 11.474 1.00 20.11 696 TYR D O 1
ATOM 3918 N N . GLU D 2 97 ? 18.026 30.768 11.315 1.00 17.73 697 GLU D N 1
ATOM 3919 C CA . GLU D 2 97 ? 18.159 30.596 12.759 1.00 14.88 697 GLU D CA 1
ATOM 3920 C C . GLU D 2 97 ? 19.512 31.104 13.251 1.00 14.94 697 GLU D C 1
ATOM 3921 O O . GLU D 2 97 ? 20.521 31.018 12.552 1.00 14.54 697 GLU D O 1
ATOM 3927 N N . CYS D 2 98 ? 19.511 31.623 14.473 1.00 13.25 698 CYS D N 1
ATOM 3928 C CA . CYS D 2 98 ? 20.689 32.227 15.079 1.00 14.00 698 CYS D CA 1
ATOM 3929 C C . CYS D 2 98 ? 20.964 31.689 16.477 1.00 16.36 698 CYS D C 1
ATOM 3930 O O . CYS D 2 98 ? 20.131 31.002 17.062 1.00 17.01 698 CYS D O 1
ATOM 3933 N N . VAL D 2 99 ? 22.133 32.012 17.019 1.00 17.06 699 VAL D N 1
ATOM 3934 C CA . VAL D 2 99 ? 22.495 31.510 18.341 1.00 16.92 699 VAL D CA 1
ATOM 3935 C C . VAL D 2 99 ? 22.459 32.554 19.459 1.00 18.65 699 VAL D C 1
ATOM 3936 O O . VAL D 2 99 ? 22.945 33.676 19.299 1.00 18.49 699 VAL D O 1
ATOM 3940 N N . ALA D 2 100 ? 21.853 32.164 20.582 1.00 18.61 700 ALA D N 1
ATOM 3941 C CA . ALA D 2 100 ? 21.756 32.999 21.775 1.00 19.80 700 ALA D CA 1
ATOM 3942 C C . ALA D 2 100 ? 22.251 32.149 22.946 1.00 21.02 700 ALA D C 1
ATOM 3943 O O . ALA D 2 100 ? 22.036 30.935 22.968 1.00 24.67 700 ALA D O 1
ATOM 3945 N N . SER D 2 101 ? 22.911 32.783 23.911 1.00 21.81 701 SER D N 1
ATOM 3946 C CA . SER D 2 101 ? 23.432 32.068 25.074 1.00 25.94 701 SER D CA 1
ATOM 3947 C C . SER D 2 101 ? 22.618 32.369 26.331 1.00 24.01 701 SER D C 1
ATOM 3948 O O . SER D 2 101 ? 22.232 33.508 26.562 1.00 24.37 701 SER D O 1
ATOM 3951 N N . LYS D 2 102 ? 22.354 31.343 27.135 1.00 28.67 702 LYS D N 1
ATOM 3952 C CA . LYS D 2 102 ? 21.604 31.523 28.378 1.00 32.95 702 LYS D CA 1
ATOM 3953 C C . LYS D 2 102 ? 22.636 31.717 29.486 1.00 34.75 702 LYS D C 1
ATOM 3954 O O . LYS D 2 102 ? 23.323 30.773 29.876 1.00 33.21 702 LYS D O 1
ATOM 3960 N N . PRO D 2 103 ? 22.750 32.947 30.013 1.00 36.01 703 PRO D N 1
ATOM 3961 C CA . PRO D 2 103 ? 23.707 33.287 31.073 1.00 40.13 703 PRO D CA 1
ATOM 3962 C C . PRO D 2 103 ? 23.671 32.535 32.405 1.00 39.69 703 PRO D C 1
ATOM 3963 O O . PRO D 2 103 ? 24.406 32.890 33.324 1.00 40.36 703 PRO D O 1
ATOM 3967 N N . THR D 2 104 ? 22.835 31.509 32.530 1.00 38.52 704 THR D N 1
ATOM 3968 C CA . THR D 2 104 ? 22.806 30.755 33.781 1.00 37.60 704 THR D CA 1
ATOM 3969 C C . THR D 2 104 ? 23.968 29.772 33.730 1.00 39.58 704 THR D C 1
ATOM 3970 O O . THR D 2 104 ? 24.893 29.846 34.538 1.00 38.62 704 THR D O 1
ATOM 3974 N N . ASN D 2 105 ? 23.923 28.866 32.757 1.00 41.45 705 ASN D N 1
ATOM 3975 C CA . ASN D 2 105 ? 24.972 27.872 32.590 1.00 43.30 705 ASN D CA 1
ATOM 3976 C C . ASN D 2 105 ? 25.709 28.025 31.259 1.00 39.78 705 ASN D C 1
ATOM 3977 O O . ASN D 2 105 ? 26.398 27.109 30.815 1.00 40.96 705 ASN D O 1
ATOM 3982 N N . ASN D 2 106 ? 25.556 29.188 30.627 1.00 35.06 706 ASN D N 1
ATOM 3983 C CA . ASN D 2 106 ? 26.226 29.487 29.360 1.00 33.81 706 ASN D CA 1
ATOM 3984 C C . ASN D 2 106 ? 25.984 28.546 28.180 1.00 32.98 706 ASN D C 1
ATOM 3985 O O . ASN D 2 106 ? 26.750 28.559 27.218 1.00 33.68 706 ASN D O 1
ATOM 3990 N N . LYS D 2 107 ? 24.939 27.728 28.242 1.00 31.05 707 LYS D N 1
ATOM 3991 C CA . LYS D 2 107 ? 24.643 26.825 27.129 1.00 31.84 707 LYS D CA 1
ATOM 3992 C C . LYS D 2 107 ? 24.040 27.653 25.989 1.00 28.86 707 LYS D C 1
ATOM 3993 O O . LYS D 2 107 ? 23.410 28.678 26.242 1.00 24.27 707 LYS D O 1
ATOM 3999 N N . TRP D 2 108 ? 24.226 27.208 24.746 1.00 25.83 708 TRP D N 1
ATOM 4000 C CA . TRP D 2 108 ? 23.707 27.943 23.587 1.00 23.04 708 TRP D CA 1
ATOM 4001 C C . TRP D 2 108 ? 22.427 27.371 22.997 1.00 23.80 708 TRP D C 1
ATOM 4002 O O . TRP D 2 108 ? 22.314 26.166 22.783 1.00 25.06 708 TRP D O 1
ATOM 4013 N N . TRP D 2 109 ? 21.472 28.249 22.715 1.00 22.28 709 TRP D N 1
ATOM 4014 C CA . TRP D 2 109 ? 20.209 27.840 22.117 1.00 24.52 709 TRP D CA 1
ATOM 4015 C C . TRP D 2 109 ? 20.138 28.412 20.704 1.00 20.14 709 TRP D C 1
ATOM 4016 O O . TRP D 2 109 ? 20.515 29.562 20.469 1.00 19.95 709 TRP D O 1
ATOM 4027 N N . ILE D 2 110 ? 19.679 27.591 19.769 1.00 17.39 710 ILE D N 1
ATOM 4028 C CA . ILE D 2 110 ? 19.541 27.994 18.372 1.00 20.88 710 ILE D CA 1
ATOM 4029 C C . ILE D 2 110 ? 18.064 28.314 18.167 1.00 19.04 710 ILE D C 1
ATOM 4030 O O . ILE D 2 110 ? 17.204 27.441 18.282 1.00 21.54 710 ILE D O 1
ATOM 4035 N N . ILE D 2 111 ? 17.778 29.574 17.864 1.00 19.55 711 ILE D N 1
ATOM 4036 C CA . ILE D 2 111 ? 16.406 30.029 17.709 1.00 17.24 711 ILE D CA 1
ATOM 4037 C C . ILE D 2 111 ? 16.215 30.909 16.476 1.00 19.96 711 ILE D C 1
ATOM 4038 O O . ILE D 2 111 ? 17.186 31.284 15.815 1.00 15.72 711 ILE D O 1
ATOM 4043 N N . PRO D 2 112 ? 14.952 31.239 16.141 1.00 18.15 712 PRO D N 1
ATOM 4044 C CA . PRO D 2 112 ? 14.685 32.088 14.975 1.00 19.28 712 PRO D CA 1
ATOM 4045 C C . PRO D 2 112 ? 15.409 33.423 15.138 1.00 18.13 712 PRO D C 1
ATOM 4046 O O . PRO D 2 112 ? 15.364 34.033 16.206 1.00 17.81 712 PRO D O 1
ATOM 4050 N N . CYS D 2 113 ? 16.075 33.880 14.083 1.00 15.80 713 CYS D N 1
ATOM 4051 C CA . CYS D 2 113 ? 16.823 35.131 14.154 1.00 15.24 713 CYS D CA 1
ATOM 4052 C C . CYS D 2 113 ? 15.926 36.344 14.352 1.00 20.23 713 CYS D C 1
ATOM 4053 O O . CYS D 2 113 ? 16.416 37.446 14.624 1.00 18.67 713 CYS D O 1
ATOM 4056 N N . THR D 2 114 ? 14.617 36.142 14.229 1.00 20.21 714 THR D N 1
ATOM 4057 C CA . THR D 2 114 ? 13.653 37.230 14.379 1.00 20.01 714 THR D CA 1
ATOM 4058 C C . THR D 2 114 ? 13.197 37.459 15.817 1.00 22.64 714 THR D C 1
ATOM 4059 O O . THR D 2 114 ? 12.365 38.332 16.076 1.00 22.93 714 THR D O 1
ATOM 4063 N N . ARG D 2 115 ? 13.724 36.676 16.751 1.00 23.80 715 ARG D N 1
ATOM 4064 C CA . ARG D 2 115 ? 13.368 36.857 18.154 1.00 25.96 715 ARG D CA 1
ATOM 4065 C C . ARG D 2 115 ? 14.034 38.147 18.632 1.00 26.95 715 ARG D C 1
ATOM 4066 O O . ARG D 2 115 ? 15.137 38.474 18.186 1.00 23.95 715 ARG D O 1
ATOM 4074 N N . PHE D 2 116 ? 13.367 38.888 19.513 1.00 26.66 716 PHE D N 1
ATOM 4075 C CA . PHE D 2 116 ? 13.943 40.117 20.058 1.00 30.27 716 PHE D CA 1
ATOM 4076 C C . PHE D 2 116 ? 14.659 39.733 21.348 1.00 28.78 716 PHE D C 1
ATOM 4077 O O . PHE D 2 116 ? 14.029 39.239 22.276 1.00 25.86 716 PHE D O 1
ATOM 4085 N N . LYS D 2 117 ? 15.969 39.957 21.411 1.00 25.06 717 LYS D N 1
ATOM 4086 C CA . LYS D 2 117 ? 16.744 39.613 22.602 1.00 21.26 717 LYS D CA 1
ATOM 4087 C C . LYS D 2 117 ? 17.751 40.693 22.948 1.00 22.71 717 LYS D C 1
ATOM 4088 O O . LYS D 2 117 ? 18.066 41.552 22.118 1.00 17.92 717 LYS D O 1
ATOM 4094 N N . ASN D 2 118 ? 18.256 40.654 24.180 1.00 21.06 718 ASN D N 1
ATOM 4095 C CA . ASN D 2 118 ? 19.293 41.596 24.575 1.00 24.08 718 ASN D CA 1
ATOM 4096 C C . ASN D 2 118 ? 20.537 40.969 23.964 1.00 23.21 718 ASN D C 1
ATOM 4097 O O . ASN D 2 118 ? 20.481 39.836 23.491 1.00 23.18 718 ASN D O 1
ATOM 4102 N N . PHE D 2 119 ? 21.654 41.687 23.972 1.00 24.37 719 PHE D N 1
ATOM 4103 C CA . PHE D 2 119 ? 22.876 41.163 23.375 1.00 26.19 719 PHE D CA 1
ATOM 4104 C C . PHE D 2 119 ? 24.145 41.749 23.983 1.00 27.40 719 PHE D C 1
ATOM 4105 O O . PHE D 2 119 ? 24.095 42.674 24.793 1.00 28.50 719 PHE D O 1
ATOM 4113 N N . VAL D 2 120 ? 25.281 41.195 23.574 1.00 28.74 720 VAL D N 1
ATOM 4114 C CA . VAL D 2 120 ? 26.585 41.644 24.039 1.00 26.41 720 VAL D CA 1
ATOM 4115 C C . VAL D 2 120 ? 27.441 41.976 22.820 1.00 30.23 720 VAL D C 1
ATOM 4116 O O . VAL D 2 120 ? 27.495 41.189 21.869 1.00 28.85 720 VAL D O 1
ATOM 4120 N N . CYS D 2 121 ? 28.092 43.138 22.834 1.00 26.18 721 CYS D N 1
ATOM 4121 C CA . CYS D 2 121 ? 28.954 43.522 21.721 1.00 28.53 721 CYS D CA 1
ATOM 4122 C C . CYS D 2 121 ? 30.398 43.321 22.154 1.00 28.23 721 CYS D C 1
ATOM 4123 O O . CYS D 2 121 ? 30.697 43.272 23.353 1.00 30.74 721 CYS D O 1
ATOM 4126 N N . GLU D 2 122 ? 31.298 43.207 21.183 1.00 31.47 722 GLU D N 1
ATOM 4127 C CA . GLU D 2 122 ? 32.703 42.967 21.483 1.00 33.52 722 GLU D CA 1
ATOM 4128 C C . GLU D 2 122 ? 33.632 43.553 20.424 1.00 37.37 722 GLU D C 1
ATOM 4129 O O . GLU D 2 122 ? 33.229 43.755 19.280 1.00 34.29 722 GLU D O 1
ATOM 4135 N N . PHE D 2 123 ? 34.875 43.822 20.815 1.00 43.78 723 PHE D N 1
ATOM 4136 C CA . PHE D 2 123 ? 35.864 44.367 19.894 1.00 53.58 723 PHE D CA 1
ATOM 4137 C C . PHE D 2 123 ? 37.275 44.306 20.475 1.00 59.26 723 PHE D C 1
ATOM 4138 O O . PHE D 2 123 ? 37.461 44.130 21.680 1.00 57.73 723 PHE D O 1
ATOM 4146 N N . GLN D 2 124 ? 38.264 44.447 19.600 1.00 68.89 724 GLN D N 1
ATOM 4147 C CA . GLN D 2 124 ? 39.668 44.398 19.992 1.00 80.57 724 GLN D CA 1
ATOM 4148 C C . GLN D 2 124 ? 40.274 45.771 20.246 1.00 88.75 724 GLN D C 1
ATOM 4149 O O . GLN D 2 124 ? 40.021 46.721 19.506 1.00 94.15 724 GLN D O 1
ATOM 4155 N N . ALA D 2 125 ? 41.082 45.861 21.296 1.00 93.55 725 ALA D N 1
ATOM 4156 C CA . ALA D 2 125 ? 41.759 47.101 21.641 1.00 94.52 725 ALA D CA 1
ATOM 4157 C C . ALA D 2 125 ? 43.247 46.883 21.399 1.00 95.20 725 ALA D C 1
ATOM 4158 O O . ALA D 2 125 ? 43.790 47.496 20.457 1.00 97.18 725 ALA D O 1
#

Secondary structure (DSSP, 8-state):
---TTPEEETTEEEEEEEEEE-HHHHHHHHHHHSTT-EE----TTSTHHHHHHHHHHHH--SS--EEEEEEEE--SSSSS--B-TTSPBP----B-GGG---EEEEETTTTS-SEEEE-TT--EEEEEEE---/-PSTT-EEETTEEEEEEEEEE-HHHHHHHHHHHSTT-EE---SSHHHHHHHHTT-TTSPTT--EE-S----STTS-EEETTSPPP----S--EEEEEETTTTEEEEEETTS-EEEEEEE--/-PPTT-EEETTEEEEEEEEEE-HHHHHHHHHHHSTT-EE----TTSTHHHHHHHHHHTTS-TT--EEEEEEEE--SSSS--SB-TTSPBP----B-GGG---EEEEETTTTS-SEEEE-TTS-EEEEEEE---/-PPTT-EEETTEEEEEEEEEE-HHHHHHHHHTTSTT-EE---SSHHHHHHHHTTTTSS-SS--EEEEEE-TTTTS-EEESSSPPP----S--EEEEEETTTTEEEEEETTS-EEEEEEEE-